Protein AF-A0A8D0G8S4-F1 (afdb_monomer_lite)

Structure (mmCIF, N/CA/C/O backbone):
data_AF-A0A8D0G8S4-F1
#
_entry.id   AF-A0A8D0G8S4-F1
#
loop_
_atom_site.group_PDB
_atom_site.id
_atom_site.type_symbol
_atom_site.label_atom_id
_atom_site.label_alt_id
_atom_site.label_comp_id
_atom_site.label_asym_id
_atom_site.label_entity_id
_atom_site.label_seq_id
_atom_site.pdbx_PDB_ins_code
_atom_site.Cartn_x
_atom_site.Cartn_y
_atom_site.Cartn_z
_atom_site.occupancy
_atom_site.B_iso_or_equiv
_atom_site.auth_seq_id
_atom_site.auth_comp_id
_atom_site.auth_asym_id
_atom_site.auth_atom_id
_atom_site.pdbx_PDB_model_num
ATOM 1 N N . MET A 1 1 ? 4.128 5.610 15.173 1.00 83.44 1 MET A N 1
ATOM 2 C CA . MET A 1 1 ? 4.231 4.178 14.827 1.00 83.44 1 MET A CA 1
ATOM 3 C C . MET A 1 1 ? 5.433 3.504 15.463 1.00 83.44 1 MET A C 1
ATOM 5 O O . MET A 1 1 ? 5.190 2.665 16.311 1.00 83.44 1 MET A O 1
ATOM 9 N N . CYS A 1 2 ? 6.686 3.883 15.177 1.00 88.94 2 CYS A N 1
ATOM 10 C CA . CYS A 1 2 ? 7.852 3.169 15.732 1.00 88.94 2 CYS A CA 1
ATOM 11 C C . CYS A 1 2 ? 7.826 3.032 17.264 1.00 88.94 2 CYS A C 1
ATOM 13 O O . CYS A 1 2 ? 7.963 1.929 17.759 1.00 88.94 2 CYS A O 1
ATOM 15 N N . ARG A 1 3 ? 7.519 4.106 18.010 1.00 88.06 3 ARG A N 1
ATOM 16 C CA . ARG A 1 3 ? 7.374 4.045 19.482 1.00 88.06 3 ARG A CA 1
ATOM 17 C C . ARG A 1 3 ? 6.309 3.048 19.961 1.00 88.06 3 ARG A C 1
ATOM 19 O O . ARG A 1 3 ? 6.509 2.389 20.969 1.00 88.06 3 ARG A O 1
ATOM 26 N N . LEU A 1 4 ? 5.189 2.953 19.240 1.00 86.31 4 LEU A N 1
ATOM 27 C CA . LEU A 1 4 ? 4.110 2.010 19.550 1.00 86.31 4 LEU A CA 1
ATOM 28 C C . LEU A 1 4 ? 4.566 0.568 19.304 1.00 86.31 4 LEU A C 1
ATOM 30 O O . LEU A 1 4 ? 4.342 -0.293 20.142 1.00 86.31 4 LEU A O 1
ATOM 34 N N . ILE A 1 5 ? 5.227 0.331 18.167 1.00 89.12 5 ILE A N 1
ATOM 35 C CA . ILE A 1 5 ? 5.772 -0.981 17.804 1.00 89.12 5 ILE A CA 1
ATOM 36 C C . ILE A 1 5 ? 6.839 -1.400 18.818 1.00 89.12 5 ILE A C 1
ATOM 38 O O . ILE A 1 5 ? 6.752 -2.502 19.337 1.00 89.12 5 ILE A O 1
ATOM 42 N N . CYS A 1 6 ? 7.785 -0.516 19.156 1.00 91.00 6 CYS A N 1
ATOM 43 C CA . CYS A 1 6 ? 8.802 -0.769 20.179 1.00 91.00 6 CYS A CA 1
ATOM 44 C C . CYS A 1 6 ? 8.169 -1.179 21.508 1.00 91.00 6 CYS A C 1
ATOM 46 O O . CYS A 1 6 ? 8.514 -2.235 22.014 1.00 91.00 6 CYS A O 1
ATOM 48 N N . PHE A 1 7 ? 7.186 -0.421 22.006 1.00 88.69 7 PHE A N 1
ATOM 49 C CA . PHE A 1 7 ? 6.485 -0.767 23.245 1.00 88.69 7 PHE A CA 1
ATOM 50 C C . PHE A 1 7 ? 5.848 -2.163 23.180 1.00 88.69 7 PHE A C 1
ATOM 52 O O . PHE A 1 7 ? 6.028 -2.971 24.085 1.00 88.69 7 PHE A O 1
ATOM 59 N N . VAL A 1 8 ? 5.119 -2.468 22.100 1.00 88.25 8 VAL A N 1
ATOM 60 C CA . VAL A 1 8 ? 4.459 -3.774 21.957 1.00 88.25 8 VAL A CA 1
ATOM 61 C C . VAL A 1 8 ? 5.483 -4.907 21.869 1.00 88.25 8 VAL A C 1
ATOM 63 O O . VAL A 1 8 ? 5.260 -5.959 22.467 1.00 88.25 8 VAL A O 1
ATOM 66 N N . CYS A 1 9 ? 6.593 -4.695 21.158 1.00 89.44 9 CYS A N 1
ATOM 67 C CA . CYS A 1 9 ? 7.678 -5.663 21.023 1.00 89.44 9 CYS A CA 1
ATOM 68 C C . CYS A 1 9 ? 8.441 -5.881 22.335 1.00 89.44 9 CYS A C 1
ATOM 70 O O . CYS A 1 9 ? 8.739 -7.025 22.651 1.00 89.44 9 CYS A O 1
ATOM 72 N N . GLU A 1 10 ? 8.734 -4.824 23.097 1.00 89.69 10 GLU A N 1
ATOM 73 C CA . GLU A 1 10 ? 9.392 -4.907 24.409 1.00 89.69 10 GLU A CA 1
ATOM 74 C C . GLU A 1 10 ? 8.560 -5.760 25.370 1.00 89.69 10 GLU A C 1
ATOM 76 O O . GLU A 1 10 ? 9.050 -6.754 25.900 1.00 89.69 10 GLU A O 1
ATOM 81 N N . VAL A 1 11 ? 7.265 -5.457 25.498 1.00 85.81 11 VAL A N 1
ATOM 82 C CA . VAL A 1 11 ? 6.367 -6.221 26.375 1.00 85.81 11 VAL A CA 1
ATOM 83 C C . VAL A 1 11 ? 6.168 -7.656 25.869 1.00 85.81 11 VAL A C 1
ATOM 85 O O . VAL A 1 11 ? 6.104 -8.589 26.666 1.00 85.81 11 VAL A O 1
ATOM 88 N N . ALA A 1 12 ? 6.071 -7.866 24.551 1.00 86.44 12 ALA A N 1
ATOM 89 C CA . ALA A 1 12 ? 5.967 -9.214 23.987 1.00 86.44 12 ALA A CA 1
ATOM 90 C C . ALA A 1 12 ? 7.231 -10.045 24.265 1.00 86.44 12 ALA A C 1
ATOM 92 O O . ALA A 1 12 ? 7.125 -11.208 24.647 1.00 86.44 12 ALA A O 1
ATOM 93 N N . PHE A 1 13 ? 8.411 -9.430 24.146 1.00 86.31 13 PHE A N 1
ATOM 94 C CA . PHE A 1 13 ? 9.693 -10.059 24.446 1.00 86.31 13 PHE A CA 1
ATOM 95 C C . PHE A 1 13 ? 9.805 -10.458 25.922 1.00 86.31 13 PHE A C 1
ATOM 97 O O . PHE A 1 13 ? 10.171 -11.594 26.217 1.00 86.31 13 PHE A O 1
ATOM 104 N N . GLU A 1 14 ? 9.429 -9.570 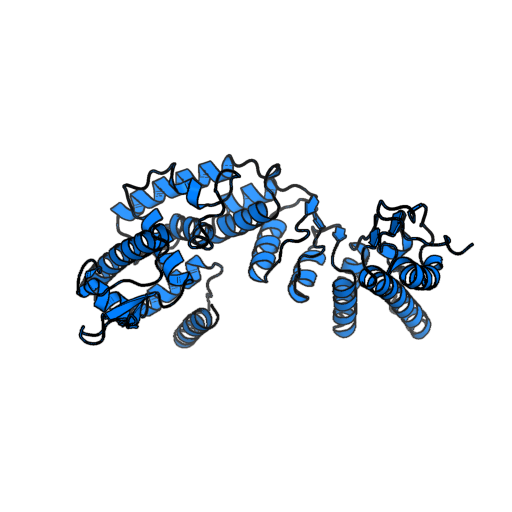26.846 1.00 86.62 14 GLU A N 1
ATOM 105 C CA . GLU A 1 14 ? 9.423 -9.852 28.290 1.00 86.62 14 GLU A CA 1
ATOM 106 C C . GLU A 1 14 ? 8.479 -11.003 28.666 1.00 86.62 14 GLU A C 1
ATOM 108 O O . GLU A 1 14 ? 8.806 -11.830 29.515 1.00 86.62 14 GLU A O 1
ATOM 113 N N . MET A 1 15 ? 7.320 -11.080 28.009 1.00 81.88 15 MET A N 1
ATOM 114 C CA . MET A 1 15 ? 6.293 -12.094 28.270 1.00 81.88 15 MET A CA 1
ATOM 115 C C . MET A 1 15 ? 6.533 -13.417 27.522 1.00 81.88 15 MET A C 1
ATOM 117 O O . MET A 1 15 ? 5.751 -14.355 27.682 1.00 81.88 15 MET A O 1
ATOM 121 N N . GLY A 1 16 ? 7.579 -13.507 26.691 1.00 80.75 16 GLY A N 1
ATOM 122 C CA . GLY A 1 16 ? 7.842 -14.672 25.838 1.00 80.75 16 GLY A CA 1
ATOM 123 C C . GLY A 1 16 ? 6.781 -14.903 24.753 1.00 80.75 16 GLY A C 1
ATOM 124 O O . GLY A 1 16 ? 6.664 -16.014 24.235 1.00 80.75 16 GLY A O 1
ATOM 125 N N . ASP A 1 17 ? 5.998 -13.875 24.421 1.00 77.75 17 ASP A N 1
ATOM 126 C CA . ASP A 1 17 ? 4.963 -13.928 23.395 1.00 77.75 17 ASP A CA 1
ATOM 127 C C . ASP A 1 17 ? 5.587 -13.729 22.008 1.00 77.75 17 ASP A C 1
ATOM 129 O O . ASP A 1 17 ? 6.184 -12.691 21.714 1.00 77.75 17 ASP A O 1
ATOM 133 N N . GLN A 1 18 ? 5.445 -14.735 21.149 1.00 73.06 18 GLN A N 1
ATOM 134 C CA . GLN A 1 18 ? 6.013 -14.734 19.800 1.00 73.06 18 GLN A CA 1
ATOM 135 C C . GLN A 1 18 ? 5.056 -14.147 18.751 1.00 73.06 18 GLN A C 1
ATOM 137 O O . GLN A 1 18 ? 5.487 -13.834 17.639 1.00 73.06 18 GLN A O 1
ATOM 142 N N . ASP A 1 19 ? 3.777 -13.947 19.091 1.00 77.81 19 ASP A N 1
ATOM 143 C CA . ASP A 1 19 ? 2.755 -13.553 18.123 1.00 77.81 19 ASP A CA 1
ATOM 144 C C . ASP A 1 19 ? 2.689 -12.026 17.981 1.00 77.81 19 ASP A C 1
ATOM 146 O O . ASP A 1 19 ? 2.023 -11.313 18.744 1.00 77.81 19 ASP A O 1
ATOM 150 N N . LEU A 1 20 ? 3.379 -11.487 16.974 1.00 84.00 20 LEU A N 1
ATOM 151 C CA . LEU A 1 20 ? 3.278 -10.071 16.623 1.00 84.00 20 LEU A CA 1
ATOM 152 C C . LEU A 1 20 ? 2.004 -9.785 15.803 1.00 84.00 20 LEU A C 1
ATOM 154 O O . LEU A 1 20 ? 1.684 -10.533 14.878 1.00 84.00 20 LEU A O 1
ATOM 158 N N . PRO A 1 21 ? 1.277 -8.689 16.098 1.00 87.94 21 PRO A N 1
ATOM 159 C CA . PRO A 1 21 ? 0.090 -8.306 15.339 1.00 87.94 21 PRO A CA 1
ATOM 160 C C . PRO A 1 21 ? 0.376 -8.083 13.849 1.00 87.94 21 PRO A C 1
ATOM 162 O O . PRO A 1 21 ? 1.321 -7.381 13.495 1.00 87.94 21 PRO A O 1
ATOM 165 N N . SER A 1 22 ? -0.486 -8.631 12.987 1.00 88.31 22 SER A N 1
ATOM 166 C CA . SER A 1 22 ? -0.355 -8.544 11.522 1.00 88.31 22 SER A CA 1
ATOM 167 C C . SER A 1 22 ? -1.084 -7.339 10.895 1.00 88.31 22 SER A C 1
ATOM 169 O O . SER A 1 22 ? -0.904 -7.030 9.713 1.00 88.31 22 SER A O 1
ATOM 171 N N . THR A 1 23 ? -1.906 -6.649 11.690 1.00 92.81 23 THR A N 1
ATOM 172 C CA . THR A 1 23 ? -2.744 -5.511 11.285 1.00 92.81 23 THR A CA 1
ATOM 173 C C . THR A 1 23 ? -2.510 -4.306 12.192 1.00 92.81 23 THR A C 1
ATOM 175 O O . THR A 1 23 ? -2.084 -4.438 13.347 1.00 92.81 23 THR A O 1
ATOM 178 N N . LEU A 1 24 ? -2.808 -3.108 11.685 1.00 93.25 24 LEU A N 1
ATOM 179 C CA . LEU A 1 24 ? -2.732 -1.871 12.456 1.00 93.25 24 LEU A CA 1
ATOM 180 C C . LEU A 1 24 ? -3.715 -1.909 13.629 1.00 93.25 24 LEU A C 1
ATOM 182 O O . LEU A 1 24 ? -3.362 -1.515 14.741 1.00 93.25 24 LEU A O 1
ATOM 186 N N . THR A 1 25 ? -4.928 -2.414 13.410 1.00 93.00 25 THR A N 1
ATOM 187 C CA . THR A 1 25 ? -5.930 -2.531 14.471 1.00 93.00 25 THR A CA 1
ATOM 188 C C . THR A 1 25 ? -5.467 -3.479 15.568 1.00 93.00 25 THR A C 1
ATOM 190 O O . THR A 1 25 ? -5.479 -3.092 16.736 1.00 93.00 25 THR A O 1
ATOM 193 N N . SER A 1 26 ? -4.983 -4.677 15.224 1.00 90.38 26 SER A N 1
ATOM 194 C CA . SER A 1 26 ? -4.512 -5.642 16.224 1.00 90.38 26 SER A CA 1
ATOM 195 C C . SER A 1 26 ? -3.288 -5.126 16.988 1.00 90.38 26 SER A C 1
ATOM 197 O O . SER A 1 26 ? -3.158 -5.407 18.178 1.00 90.38 26 SER A O 1
ATOM 199 N N . LEU A 1 27 ? -2.424 -4.312 16.363 1.00 91.38 27 LEU A N 1
ATOM 200 C CA . LEU A 1 27 ? -1.326 -3.631 17.062 1.00 91.38 27 LEU A CA 1
ATOM 201 C C . LEU A 1 27 ? -1.849 -2.692 18.156 1.00 91.38 27 LEU A C 1
ATOM 203 O O . LEU A 1 27 ? -1.346 -2.708 19.280 1.00 91.38 27 LEU A O 1
ATOM 207 N N . PHE A 1 28 ? -2.872 -1.896 17.845 1.00 90.38 28 PHE A N 1
ATOM 208 C CA . PHE A 1 28 ? -3.493 -0.990 18.809 1.00 90.38 28 PHE A CA 1
ATOM 209 C C . PHE A 1 28 ? -4.249 -1.731 19.910 1.00 90.38 28 PHE A C 1
ATOM 211 O O . PHE A 1 28 ? -4.144 -1.356 21.074 1.00 90.38 28 PHE A O 1
ATOM 218 N N . ILE A 1 29 ? -4.963 -2.804 19.574 1.00 88.00 29 ILE A N 1
ATOM 219 C CA . ILE A 1 29 ? -5.642 -3.644 20.567 1.00 88.00 29 ILE A CA 1
ATOM 220 C C . ILE A 1 29 ? -4.622 -4.282 21.514 1.00 88.00 29 ILE A C 1
ATOM 222 O O . ILE A 1 29 ? -4.799 -4.214 22.729 1.00 88.00 29 ILE A O 1
ATOM 226 N N . LYS A 1 30 ? -3.514 -4.825 20.989 1.00 86.69 30 LYS A N 1
ATOM 227 C CA . LYS A 1 30 ? -2.440 -5.397 21.815 1.00 86.69 30 LYS A CA 1
ATOM 228 C C . LYS A 1 30 ? -1.816 -4.343 22.732 1.00 86.69 30 LYS A C 1
ATOM 230 O O . LYS A 1 30 ? -1.650 -4.601 23.922 1.00 86.69 30 LYS A O 1
ATOM 235 N N . PHE A 1 31 ? -1.566 -3.138 22.217 1.00 87.50 31 PHE A N 1
ATOM 236 C CA . PHE A 1 31 ? -1.123 -1.999 23.024 1.00 87.50 31 PHE A CA 1
ATOM 237 C C . PHE A 1 31 ? -2.103 -1.663 24.159 1.00 87.50 31 PHE A C 1
ATOM 239 O O . PHE A 1 31 ? -1.679 -1.495 25.302 1.00 87.50 31 PHE A O 1
ATOM 246 N N . LEU A 1 32 ? -3.408 -1.594 23.869 1.00 86.00 32 LEU A N 1
ATOM 247 C CA . LEU A 1 32 ? -4.438 -1.331 24.878 1.00 86.00 32 LEU A CA 1
ATOM 248 C C . LEU A 1 32 ? -4.464 -2.415 25.951 1.00 86.00 32 LEU A C 1
ATOM 250 O O . LEU A 1 32 ? -4.491 -2.097 27.135 1.00 86.00 32 LEU A O 1
ATOM 254 N N . HIS A 1 33 ? -4.413 -3.683 25.550 1.00 81.50 33 HIS A N 1
ATOM 255 C CA . HIS A 1 33 ? -4.403 -4.805 26.481 1.00 81.50 33 HIS A CA 1
ATOM 256 C C . HIS A 1 33 ? -3.197 -4.751 27.410 1.00 81.50 33 HIS A C 1
ATOM 258 O O . HIS A 1 33 ? -3.365 -4.814 28.622 1.00 81.50 33 HIS A O 1
ATOM 264 N N . GLN A 1 34 ? -1.996 -4.552 26.864 1.00 83.06 34 GLN A N 1
ATOM 265 C CA . GLN A 1 34 ? -0.770 -4.442 27.655 1.00 83.06 34 GLN A CA 1
ATOM 266 C C . GLN A 1 34 ? -0.808 -3.243 28.614 1.00 83.06 34 GLN A C 1
ATOM 268 O O . GLN A 1 34 ? -0.351 -3.346 29.749 1.00 83.06 34 GLN A O 1
ATOM 273 N N . LYS A 1 35 ? -1.401 -2.115 28.200 1.00 82.69 35 LYS A N 1
ATOM 274 C CA . LYS A 1 35 ? -1.580 -0.939 29.065 1.00 82.69 35 LYS A CA 1
ATOM 275 C C . LYS A 1 35 ? -2.613 -1.153 30.174 1.00 82.69 35 LYS A C 1
ATOM 277 O O . LYS A 1 35 ? -2.466 -0.559 31.237 1.00 82.69 35 LYS A O 1
ATOM 282 N N . LEU A 1 36 ? -3.640 -1.968 29.938 1.00 80.25 36 LEU A N 1
ATOM 283 C CA . LEU A 1 36 ? -4.773 -2.168 30.851 1.00 80.25 36 LEU A CA 1
ATOM 284 C C . LEU A 1 36 ? -4.675 -3.456 31.699 1.00 80.25 36 LEU A C 1
ATOM 286 O O . LEU A 1 36 ? -5.500 -3.654 32.591 1.00 80.25 36 LEU A O 1
ATOM 290 N N . ALA A 1 37 ? -3.670 -4.306 31.463 1.00 71.88 37 ALA A N 1
ATOM 291 C CA . ALA A 1 37 ? -3.539 -5.654 32.033 1.00 71.88 37 ALA A CA 1
ATOM 292 C C . ALA A 1 37 ? -3.406 -5.730 33.569 1.00 71.88 37 ALA A C 1
ATOM 294 O O . ALA A 1 37 ? -3.633 -6.790 34.142 1.00 71.88 37 ALA A O 1
ATOM 295 N N . SER A 1 38 ? -3.050 -4.643 34.257 1.00 62.00 38 SER A N 1
ATOM 296 C CA . SER A 1 38 ? -2.770 -4.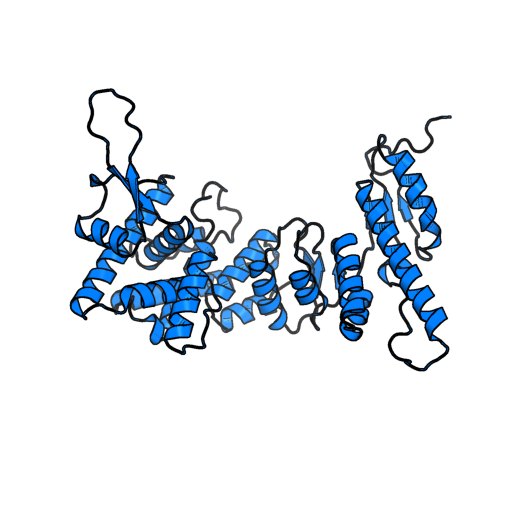636 35.704 1.00 62.00 38 SER A CA 1
ATOM 297 C C . SER A 1 38 ? -3.971 -4.276 36.592 1.00 62.00 38 SER A C 1
ATOM 299 O O . SER A 1 38 ? -3.791 -3.889 37.747 1.00 62.00 38 SER A O 1
ATOM 301 N N . THR A 1 39 ? -5.199 -4.357 36.073 1.00 64.25 39 THR A N 1
ATOM 302 C CA . THR A 1 39 ? -6.390 -3.801 36.737 1.00 64.25 39 THR A CA 1
ATOM 303 C C . THR A 1 39 ? -7.351 -4.879 37.250 1.00 64.25 39 THR A C 1
ATOM 305 O O . THR A 1 39 ? -7.507 -5.928 36.636 1.00 64.25 39 THR A O 1
ATOM 308 N N . THR A 1 40 ? -7.978 -4.639 38.410 1.00 69.56 40 THR A N 1
ATOM 309 C CA . THR A 1 40 ? -9.014 -5.516 38.992 1.00 69.56 40 THR A CA 1
ATOM 310 C C . THR A 1 40 ? -10.259 -5.577 38.097 1.00 69.56 40 THR A C 1
ATOM 312 O O . THR A 1 40 ? -10.503 -4.647 37.332 1.00 69.56 40 THR A O 1
ATOM 315 N N . ASP A 1 41 ? -11.110 -6.602 38.234 1.00 68.50 41 ASP A N 1
ATOM 316 C CA . ASP A 1 41 ? -12.327 -6.759 37.407 1.00 68.50 41 ASP A CA 1
ATOM 317 C C . ASP A 1 41 ? -13.237 -5.514 37.404 1.00 68.50 41 ASP A C 1
ATOM 319 O O . ASP A 1 41 ? -13.756 -5.098 36.367 1.00 68.50 41 ASP A O 1
ATOM 323 N N . THR A 1 42 ? -13.388 -4.852 38.554 1.00 70.19 42 THR A N 1
ATOM 324 C CA . THR A 1 42 ? -14.126 -3.583 38.674 1.00 70.19 42 THR A CA 1
ATOM 325 C C . THR A 1 42 ? -13.455 -2.431 37.926 1.00 70.19 42 THR A C 1
ATOM 327 O O . THR A 1 42 ? -14.139 -1.621 37.298 1.00 70.19 42 THR A O 1
ATOM 330 N N . ALA A 1 43 ? -12.124 -2.365 37.942 1.00 78.44 43 ALA A N 1
ATOM 331 C CA . ALA A 1 43 ? -11.365 -1.364 37.202 1.00 78.44 43 ALA A CA 1
ATOM 332 C C . ALA A 1 43 ? -11.404 -1.615 35.685 1.00 78.44 43 ALA A C 1
ATOM 334 O O . ALA A 1 43 ? -11.432 -0.654 34.920 1.00 78.44 43 ALA A O 1
ATOM 335 N N . VAL A 1 44 ? -11.508 -2.869 35.234 1.00 77.56 44 VAL A N 1
ATOM 336 C CA . VAL A 1 44 ? -11.704 -3.206 33.812 1.00 77.56 44 VAL A CA 1
ATOM 337 C C . VAL A 1 44 ? -13.020 -2.627 33.287 1.00 77.56 44 VAL A C 1
ATOM 339 O O . VAL A 1 44 ? -13.024 -1.977 32.240 1.00 77.56 44 VAL A O 1
ATOM 342 N N . ILE A 1 45 ? -14.128 -2.792 34.019 1.00 79.06 45 ILE A N 1
ATOM 343 C CA . ILE A 1 45 ? -15.437 -2.236 33.626 1.00 79.06 45 ILE A CA 1
ATOM 344 C C . ILE A 1 45 ? -15.372 -0.706 33.549 1.00 79.06 45 ILE A C 1
ATOM 346 O O . ILE A 1 45 ? -15.797 -0.115 32.552 1.00 79.06 45 ILE A O 1
ATOM 350 N N . GLN A 1 46 ? -14.788 -0.059 34.561 1.00 84.56 46 GLN A N 1
ATOM 351 C CA . GLN A 1 46 ? -14.636 1.396 34.572 1.00 84.56 46 GLN A CA 1
ATOM 352 C C . GLN A 1 46 ? -13.752 1.887 33.416 1.00 84.56 46 GLN A C 1
ATOM 354 O O . GLN A 1 46 ? -14.088 2.859 32.740 1.00 84.56 46 GLN A O 1
ATOM 359 N N . ASN A 1 47 ? -12.647 1.193 33.141 1.00 86.38 47 ASN A N 1
ATOM 360 C CA . ASN A 1 47 ? -11.740 1.516 32.043 1.00 86.38 47 ASN A CA 1
ATOM 361 C C . ASN A 1 47 ? -12.422 1.386 30.677 1.00 86.38 47 ASN A C 1
ATOM 363 O O . ASN A 1 47 ? -12.216 2.244 29.821 1.00 86.38 47 ASN A O 1
ATOM 367 N N . ARG A 1 48 ? -13.285 0.379 30.477 1.00 84.94 48 ARG A N 1
ATOM 368 C CA . ARG A 1 48 ? -14.105 0.260 29.257 1.00 84.94 48 ARG A CA 1
ATOM 369 C C . ARG A 1 48 ? -15.034 1.459 29.083 1.00 84.94 48 ARG A C 1
ATOM 371 O O . ARG A 1 48 ? -15.078 2.047 28.004 1.00 84.94 48 ARG A O 1
ATOM 378 N N . GLN A 1 49 ? -15.737 1.860 30.143 1.00 87.69 49 GLN A N 1
ATOM 379 C CA . GLN A 1 49 ? -16.628 3.023 30.100 1.00 87.69 49 GLN A CA 1
ATOM 380 C C . GLN A 1 49 ? -15.852 4.314 29.813 1.00 87.69 49 GLN A C 1
ATOM 382 O O . GLN A 1 49 ? -16.250 5.099 28.948 1.00 87.69 49 GLN A O 1
ATOM 387 N N . ASN A 1 50 ? -14.709 4.509 30.474 1.00 91.44 50 ASN A N 1
ATOM 388 C CA . ASN A 1 50 ? -13.836 5.656 30.241 1.00 91.44 50 ASN A CA 1
ATOM 389 C C . ASN A 1 50 ? -13.312 5.681 28.799 1.00 91.44 50 ASN A C 1
ATOM 391 O O . ASN A 1 50 ? -13.316 6.738 28.166 1.00 91.44 50 ASN A O 1
ATOM 395 N N . LEU A 1 51 ? -12.930 4.524 28.250 1.00 91.06 51 LEU A N 1
ATOM 396 C CA . LEU A 1 51 ? -12.482 4.387 26.866 1.00 91.06 51 LEU A CA 1
ATOM 397 C C . LEU A 1 51 ? -13.594 4.742 25.870 1.00 91.06 51 LEU A C 1
ATOM 399 O O . LEU A 1 51 ? -13.346 5.498 24.933 1.00 91.06 51 LEU A O 1
ATOM 403 N N . ALA A 1 52 ? -14.824 4.270 26.088 1.00 90.06 52 ALA A N 1
ATOM 404 C CA . ALA A 1 52 ? -15.970 4.598 25.238 1.00 90.06 52 ALA A CA 1
ATOM 405 C C . ALA A 1 52 ? -16.300 6.104 25.260 1.00 90.06 52 ALA A C 1
ATOM 407 O O . ALA A 1 52 ? -16.567 6.710 24.217 1.00 90.06 52 ALA A O 1
ATOM 408 N N . ARG A 1 53 ? -16.220 6.749 26.432 1.00 93.56 53 ARG A N 1
ATOM 409 C CA . ARG A 1 53 ? -16.392 8.207 26.561 1.00 93.56 53 ARG A CA 1
ATOM 410 C C . ARG A 1 53 ? -15.258 8.978 25.890 1.00 93.56 53 ARG A C 1
ATOM 412 O O . ARG A 1 53 ? -15.514 9.964 25.201 1.00 93.56 53 ARG A O 1
ATOM 419 N N . LEU A 1 54 ? -14.018 8.515 26.028 1.00 94.25 54 LEU A N 1
ATOM 420 C CA . LEU A 1 54 ? -12.866 9.116 25.358 1.00 94.25 54 LEU A CA 1
ATOM 421 C C . LEU A 1 54 ? -12.945 8.960 23.828 1.00 94.25 54 LEU A C 1
ATOM 423 O O . LEU A 1 54 ? -12.596 9.882 23.092 1.00 94.25 54 LEU A O 1
ATOM 427 N N . ALA A 1 55 ? -13.472 7.835 23.342 1.00 93.44 55 ALA A N 1
ATOM 428 C CA . ALA A 1 55 ? -13.766 7.602 21.932 1.00 93.44 55 ALA A CA 1
ATOM 429 C C . ALA A 1 55 ? -14.779 8.616 21.378 1.00 93.44 55 ALA A C 1
ATOM 431 O O . ALA A 1 55 ? -14.556 9.214 20.323 1.00 93.44 55 ALA A O 1
ATOM 432 N N . GLN A 1 56 ? -15.855 8.885 22.125 1.00 93.00 56 GLN A N 1
ATOM 433 C CA . GLN A 1 56 ? -16.831 9.920 21.775 1.00 93.00 56 GLN A CA 1
ATOM 434 C C . GLN A 1 56 ? -16.185 11.314 21.692 1.00 93.00 56 GLN A C 1
ATOM 436 O O . GLN A 1 56 ? -16.457 12.075 20.759 1.00 93.00 56 GLN A O 1
ATOM 441 N N . VAL A 1 57 ? -15.290 11.641 22.629 1.00 93.31 57 VAL A N 1
ATOM 442 C CA . VAL A 1 57 ? -14.517 12.893 22.608 1.00 93.31 57 VAL A CA 1
ATOM 443 C C . VAL A 1 57 ? -13.659 12.981 21.346 1.00 93.31 57 VAL A C 1
ATOM 445 O O . VAL A 1 57 ? -13.745 13.985 20.634 1.00 93.31 57 VAL A O 1
ATOM 448 N N . ALA A 1 58 ? -12.892 11.932 21.031 1.00 93.06 58 ALA A N 1
ATOM 449 C CA . ALA A 1 58 ? -12.033 11.870 19.847 1.00 93.06 58 ALA A CA 1
ATOM 450 C C . ALA A 1 58 ? -12.822 12.108 18.552 1.00 93.06 58 ALA A C 1
ATOM 452 O O . ALA A 1 58 ? -12.430 12.938 17.726 1.00 93.06 58 ALA A O 1
ATOM 453 N N . TRP A 1 59 ? -13.975 11.444 18.425 1.00 91.25 59 TRP A N 1
ATOM 454 C CA . TRP A 1 59 ? -14.901 11.619 17.310 1.00 91.25 59 TRP A CA 1
ATOM 455 C C . TRP A 1 59 ? -15.441 13.052 17.212 1.00 91.25 59 TRP A C 1
ATOM 457 O O . TRP A 1 59 ? -15.477 13.641 16.130 1.00 91.25 59 TRP A O 1
ATOM 467 N N . SER A 1 60 ? -15.848 13.645 18.338 1.00 89.69 60 SER A N 1
ATOM 468 C CA . SER A 1 60 ? -16.397 15.006 18.366 1.00 89.69 60 SER A CA 1
ATOM 469 C C . SER A 1 60 ? -15.362 16.075 17.994 1.00 89.69 60 SER A C 1
ATOM 471 O O . SER A 1 60 ? -15.684 17.003 17.251 1.00 89.69 60 SER A O 1
ATOM 473 N N . LEU A 1 61 ? -14.117 15.928 18.462 1.00 89.25 61 LEU A N 1
ATOM 474 C CA . LEU A 1 61 ? -13.011 16.828 18.137 1.00 89.25 61 LEU A CA 1
ATOM 475 C C . LEU A 1 61 ? -12.647 16.741 16.659 1.00 89.25 61 LEU A C 1
ATOM 477 O O . LEU A 1 61 ? -12.514 17.772 16.002 1.00 89.25 61 LEU A O 1
ATOM 481 N N . GLY A 1 62 ? -12.570 15.521 16.125 1.00 86.25 62 GLY A N 1
ATOM 482 C CA . GLY A 1 62 ? -12.321 15.295 14.708 1.00 86.25 62 GLY A CA 1
ATOM 483 C C . GLY A 1 62 ? -13.374 15.963 13.823 1.00 86.25 62 GLY A C 1
ATOM 484 O O . GLY A 1 62 ? -13.033 16.720 12.916 1.00 86.25 62 GLY A O 1
ATOM 485 N N . GLN A 1 63 ? -14.663 15.782 14.133 1.00 84.31 63 GLN A N 1
ATOM 486 C CA . GLN A 1 63 ? -15.751 16.443 13.398 1.00 84.31 63 GLN A CA 1
ATOM 487 C C . GLN A 1 63 ? -15.653 17.974 13.423 1.00 84.31 63 GLN A C 1
ATOM 489 O O . GLN A 1 63 ? -15.988 18.623 12.434 1.00 84.31 63 GLN A O 1
ATOM 494 N N . LYS A 1 64 ? -15.185 18.549 14.537 1.00 86.56 64 LYS A N 1
ATOM 495 C CA . LYS A 1 64 ? -14.965 19.994 14.695 1.00 86.56 64 LYS A CA 1
ATOM 496 C C . LYS A 1 64 ? -13.626 20.476 14.121 1.00 86.56 64 LYS A C 1
ATOM 498 O O . LYS A 1 64 ? -13.368 21.674 14.179 1.00 86.56 64 LYS A O 1
ATOM 503 N N . GLN A 1 65 ? -12.788 19.575 13.598 1.00 83.19 65 GLN A N 1
ATOM 504 C CA . GLN A 1 65 ? -11.412 19.848 13.161 1.00 83.19 65 GLN A CA 1
ATOM 505 C C . GLN A 1 65 ? -10.569 20.535 14.251 1.00 83.19 65 GLN A C 1
ATOM 507 O O . GLN A 1 65 ? -9.779 21.439 13.986 1.00 83.19 65 GLN A O 1
ATOM 512 N N . GLN A 1 66 ? -10.766 20.112 15.501 1.00 85.19 66 GLN A N 1
ATOM 513 C CA . GLN A 1 66 ? -10.042 20.612 16.665 1.00 85.19 66 GLN A CA 1
ATOM 514 C C . GLN A 1 66 ? -9.010 19.584 17.130 1.00 85.19 66 GLN A C 1
ATOM 516 O O . GLN A 1 66 ? -9.303 18.392 17.225 1.00 85.19 66 GLN A O 1
ATOM 521 N N . ASN A 1 67 ? -7.813 20.064 17.466 1.00 81.88 67 ASN A N 1
ATOM 522 C CA . ASN A 1 67 ? -6.699 19.213 17.900 1.00 81.88 67 ASN A CA 1
ATOM 523 C C . ASN A 1 67 ? -6.510 19.196 19.424 1.00 81.88 67 ASN A C 1
ATOM 525 O O . ASN A 1 67 ? -5.768 18.362 19.938 1.00 81.88 67 ASN A O 1
ATOM 529 N N . SER A 1 68 ? -7.168 20.105 20.145 1.00 87.00 68 SER A N 1
ATOM 530 C CA . SER A 1 68 ? -7.060 20.257 21.594 1.00 87.00 68 SER A CA 1
ATOM 531 C C . SER A 1 68 ? -8.434 20.376 22.247 1.00 87.00 68 SER A C 1
ATOM 533 O O . SER A 1 68 ? -9.395 20.872 21.658 1.00 87.00 68 SER A O 1
ATOM 535 N N . LEU A 1 69 ? -8.516 19.910 23.489 1.00 88.75 69 LEU A N 1
ATOM 536 C CA . LEU A 1 69 ? -9.709 19.909 24.325 1.00 88.75 69 LEU A CA 1
ATOM 537 C C . LEU A 1 69 ? -9.416 20.686 25.605 1.00 88.75 69 LEU A C 1
ATOM 539 O O . LEU A 1 69 ? -8.446 20.373 26.294 1.00 88.75 69 LEU A O 1
ATOM 543 N N . LYS A 1 70 ? -10.236 21.680 25.962 1.00 86.94 70 LYS A N 1
ATOM 544 C CA . LYS A 1 70 ? -10.078 22.338 27.274 1.00 86.94 70 LYS A CA 1
ATOM 545 C C . LYS A 1 70 ? -10.483 21.391 28.401 1.00 86.94 70 LYS A C 1
ATOM 547 O O . LYS A 1 70 ? -11.355 20.547 28.201 1.00 86.94 70 LYS A O 1
ATOM 552 N N . SER A 1 71 ? -9.895 21.575 29.582 1.00 83.69 71 SER A N 1
ATOM 553 C CA . SER A 1 71 ? -10.148 20.730 30.757 1.00 83.69 71 SER A CA 1
ATOM 554 C C . SER A 1 71 ? -11.642 20.547 31.064 1.00 83.69 71 SER A C 1
ATOM 556 O O . SER A 1 71 ? -12.073 19.428 31.327 1.00 83.69 71 SER A O 1
ATOM 558 N N . ASP A 1 72 ? -12.435 21.611 30.947 1.00 82.88 72 ASP A N 1
ATOM 559 C CA . ASP A 1 72 ? -13.861 21.605 31.314 1.00 82.88 72 ASP A CA 1
ATOM 560 C C . ASP A 1 72 ? -14.768 20.942 30.267 1.00 82.88 72 ASP A C 1
ATOM 562 O O . ASP A 1 72 ? -15.957 20.751 30.500 1.00 82.88 72 ASP A O 1
ATOM 566 N N . HIS A 1 73 ? -14.218 20.585 29.101 1.00 86.19 73 HIS A N 1
ATOM 567 C CA . HIS A 1 73 ? -14.950 19.896 28.037 1.00 86.19 73 HIS A CA 1
ATOM 568 C C . HIS A 1 73 ? -14.752 18.374 28.061 1.00 86.19 73 HIS A C 1
ATOM 570 O O . HIS A 1 73 ? -15.295 17.677 27.200 1.00 86.19 73 HIS A O 1
ATOM 576 N N . PHE A 1 74 ? -13.980 17.841 29.014 1.00 90.25 74 PHE A N 1
ATOM 577 C CA . PHE A 1 74 ? -13.979 16.402 29.258 1.00 90.25 74 PHE A CA 1
ATOM 578 C C . PHE A 1 74 ? -15.340 15.963 29.828 1.00 90.25 74 PHE A C 1
ATOM 580 O O . PHE A 1 74 ? -15.914 16.687 30.638 1.00 90.25 74 PHE A O 1
ATOM 587 N N . PRO A 1 75 ? -15.854 14.771 29.463 1.00 92.12 75 PRO A N 1
ATOM 588 C CA . PRO A 1 75 ? -17.134 14.278 29.976 1.00 92.12 75 PRO A CA 1
ATOM 589 C C . PRO A 1 75 ? -17.176 14.148 31.503 1.00 92.12 75 PRO A C 1
ATOM 591 O O . PRO A 1 75 ? -18.234 14.313 32.104 1.00 92.12 75 PRO A O 1
ATOM 594 N N . SER A 1 76 ? -16.036 13.830 32.122 1.00 93.12 76 SER A N 1
ATOM 595 C CA . SER A 1 76 ? -15.868 13.772 33.573 1.00 93.12 76 SER A CA 1
ATOM 596 C C . SER A 1 76 ? -14.385 13.881 33.955 1.00 93.12 76 SER A C 1
ATOM 598 O O . SER A 1 76 ? -13.503 13.764 33.093 1.00 93.12 76 SER A O 1
ATOM 600 N N . LYS A 1 77 ? -14.097 14.092 35.248 1.00 91.38 77 LYS A N 1
ATOM 601 C CA . LYS A 1 77 ? -12.716 14.133 35.763 1.00 91.38 77 LYS A CA 1
ATOM 602 C C . LYS A 1 77 ? -12.024 12.779 35.604 1.00 91.38 77 LYS A C 1
ATOM 604 O O . LYS A 1 77 ? -10.872 12.730 35.191 1.00 91.38 77 LYS A O 1
ATOM 609 N N . GLU A 1 78 ? -12.762 11.698 35.817 1.00 92.62 78 GLU A N 1
ATOM 610 C CA . GLU A 1 78 ? -12.284 10.319 35.715 1.00 92.62 78 GLU A CA 1
ATOM 611 C C . GLU A 1 78 ? -11.849 9.984 34.281 1.00 92.62 78 GLU A C 1
ATOM 613 O O . GLU A 1 78 ? -10.812 9.359 34.082 1.00 92.62 78 GLU A O 1
ATOM 618 N N . VAL A 1 79 ? -12.586 10.450 33.261 1.00 93.88 79 VAL A N 1
ATOM 619 C CA . VAL A 1 79 ? -12.202 10.256 31.848 1.00 93.88 79 VAL A CA 1
ATOM 620 C C . VAL A 1 79 ? -10.923 11.026 31.514 1.00 93.88 79 VAL A C 1
ATOM 622 O O . VAL A 1 79 ? -10.075 10.519 30.777 1.00 93.88 79 VAL A O 1
ATOM 625 N N . LYS A 1 80 ? -10.764 12.240 32.056 1.00 93.00 80 LYS A N 1
ATOM 626 C CA . LYS A 1 80 ? -9.542 13.034 31.884 1.00 93.00 80 LYS A CA 1
ATOM 627 C C . LYS A 1 80 ? -8.344 12.343 32.533 1.00 93.00 80 LYS A C 1
ATOM 629 O O . LYS A 1 80 ? -7.319 12.171 31.879 1.00 93.00 80 LYS A O 1
ATOM 634 N N . GLU A 1 81 ? -8.475 11.929 33.789 1.00 92.38 81 GLU A N 1
ATOM 635 C CA . GLU A 1 81 ? -7.429 11.208 34.520 1.00 92.38 81 GLU A CA 1
ATOM 636 C C . GLU A 1 81 ? -7.064 9.903 33.815 1.00 92.38 81 GLU A C 1
ATOM 638 O O . GLU A 1 81 ? -5.890 9.667 33.553 1.00 92.38 81 GLU A O 1
ATOM 643 N N . PHE A 1 82 ? -8.053 9.116 33.388 1.00 92.25 82 PHE A N 1
ATOM 644 C CA . PHE A 1 82 ? -7.845 7.914 32.581 1.00 92.25 82 PHE A CA 1
ATOM 645 C C . PHE A 1 82 ? -7.035 8.205 31.307 1.00 92.25 82 PHE A C 1
ATOM 647 O O . PHE A 1 82 ? -6.049 7.523 31.021 1.00 92.25 82 PHE A O 1
ATOM 654 N N . ALA A 1 83 ? -7.411 9.242 30.551 1.00 93.25 83 ALA A N 1
ATOM 655 C CA . ALA A 1 83 ? -6.723 9.604 29.315 1.00 93.25 83 ALA A CA 1
ATOM 656 C C . ALA A 1 83 ? -5.255 9.998 29.547 1.00 93.25 83 ALA A C 1
ATOM 658 O O . ALA A 1 83 ? -4.398 9.658 28.727 1.00 93.25 83 ALA A O 1
ATOM 659 N N . LEU A 1 84 ? -4.964 10.692 30.652 1.00 92.81 84 LEU A N 1
ATOM 660 C CA . LEU A 1 84 ? -3.611 11.104 31.029 1.00 92.81 84 LEU A CA 1
ATOM 661 C C . LEU A 1 84 ? -2.789 9.925 31.575 1.00 92.81 84 LEU A C 1
ATOM 663 O O . LEU A 1 84 ? -1.677 9.693 31.102 1.00 92.81 84 LEU A O 1
ATOM 667 N N . THR A 1 85 ? -3.348 9.135 32.498 1.00 91.12 85 THR A N 1
ATOM 668 C CA . THR A 1 85 ? -2.694 7.974 33.128 1.00 91.12 85 THR A CA 1
ATOM 669 C C . THR A 1 85 ? -2.232 6.954 32.091 1.00 91.12 85 THR A C 1
ATOM 671 O O . THR A 1 85 ? -1.096 6.485 32.143 1.00 91.12 85 THR A O 1
ATOM 674 N N . TYR A 1 86 ? -3.070 6.651 31.096 1.00 88.25 86 TYR A N 1
ATOM 675 C CA . TYR A 1 86 ? -2.725 5.703 30.032 1.00 88.25 86 TYR A CA 1
ATOM 676 C C . TYR A 1 86 ? -2.065 6.357 28.809 1.00 88.25 86 TYR A C 1
ATOM 678 O O . TYR A 1 86 ? -1.800 5.685 27.812 1.00 88.25 86 TYR A O 1
ATOM 686 N N . SER A 1 87 ? -1.744 7.655 28.890 1.00 89.81 87 SER A N 1
ATOM 687 C CA . SER A 1 87 ? -1.068 8.421 27.833 1.00 89.81 87 SER A CA 1
ATOM 688 C C . SER A 1 87 ? -1.817 8.447 26.492 1.00 89.81 87 SER A C 1
ATOM 690 O O . SER A 1 87 ? -1.204 8.576 25.428 1.00 89.81 87 SER A O 1
ATOM 692 N N . PHE A 1 88 ? -3.149 8.351 26.512 1.00 91.62 88 PHE A N 1
ATOM 693 C CA . PHE A 1 88 ? -3.976 8.625 25.332 1.00 91.62 88 PHE A CA 1
ATOM 694 C C . PHE A 1 88 ? -4.027 10.121 25.023 1.00 91.62 88 PHE A C 1
ATOM 696 O O . PHE A 1 88 ? -4.104 10.511 23.858 1.00 91.62 88 PHE A O 1
ATOM 703 N N . ALA A 1 89 ? -3.943 10.953 26.060 1.00 93.12 89 ALA A N 1
ATOM 704 C CA . ALA A 1 89 ? -3.852 12.398 25.956 1.00 93.12 89 ALA A CA 1
ATOM 705 C C . ALA A 1 89 ? -2.626 12.926 26.710 1.00 93.12 89 ALA A C 1
ATOM 707 O O . ALA A 1 89 ? -2.137 12.301 27.650 1.00 93.12 89 ALA A O 1
ATOM 708 N N . LEU A 1 90 ? -2.138 14.086 26.284 1.00 92.50 90 LEU A N 1
ATOM 709 C CA . LEU A 1 90 ? -1.066 14.836 26.924 1.00 92.50 90 LEU A CA 1
ATOM 710 C C . LEU A 1 90 ? -1.608 16.187 27.402 1.00 92.50 90 LEU A C 1
ATOM 712 O O . LEU A 1 90 ? -2.446 16.772 26.704 1.00 92.50 90 LEU A O 1
ATOM 716 N N . PRO A 1 91 ? -1.140 16.707 28.550 1.00 90.94 91 PRO A N 1
ATOM 717 C CA . PRO A 1 91 ? -1.457 18.064 28.979 1.00 90.94 91 PRO A CA 1
ATOM 718 C C . PRO A 1 91 ? -1.034 19.090 27.921 1.00 90.94 91 PRO A C 1
ATOM 720 O O . PRO A 1 91 ? 0.014 18.951 27.292 1.00 90.94 91 PRO A O 1
ATOM 723 N N . PHE A 1 92 ? -1.848 20.125 27.734 1.00 86.50 92 PHE A N 1
ATOM 724 C CA . PHE A 1 92 ? -1.587 21.207 26.789 1.00 86.50 92 PHE A CA 1
ATOM 725 C C . PHE A 1 92 ? -2.005 22.543 27.403 1.00 86.50 92 PHE A C 1
ATOM 727 O O . PHE A 1 92 ? -3.121 22.656 27.905 1.00 86.50 92 PHE A O 1
ATOM 734 N N . ALA A 1 93 ? -1.132 23.547 27.356 1.00 83.06 93 ALA A N 1
ATOM 735 C CA . ALA A 1 93 ? -1.454 24.908 27.776 1.00 83.06 93 ALA A CA 1
ATOM 736 C C . ALA A 1 93 ? -1.868 25.736 26.554 1.00 83.06 93 ALA A C 1
ATOM 738 O O . ALA A 1 93 ? -1.157 25.762 25.546 1.00 83.06 93 ALA A O 1
ATOM 739 N N . PHE A 1 94 ? -3.022 26.397 26.624 1.00 79.44 94 PHE A N 1
ATOM 740 C CA . PHE A 1 94 ? -3.453 27.299 25.563 1.00 79.44 94 PHE A CA 1
ATOM 741 C C . PHE A 1 94 ? -2.715 28.641 25.680 1.00 79.44 94 PHE A C 1
ATOM 743 O O . PHE A 1 94 ? -2.628 29.186 26.781 1.00 79.44 94 PHE A O 1
ATOM 750 N N . PRO A 1 95 ? -2.222 29.219 24.569 1.00 68.62 95 PRO A N 1
ATOM 751 C CA . PRO A 1 95 ? -1.626 30.550 24.599 1.00 68.62 95 PRO A CA 1
ATOM 752 C C . PRO A 1 95 ? -2.644 31.587 25.096 1.00 68.62 95 PRO A C 1
ATOM 754 O O . PRO A 1 95 ? -3.694 31.780 24.475 1.00 68.62 95 PRO A O 1
ATOM 757 N N . SER A 1 96 ? -2.347 32.264 26.210 1.00 66.56 96 SER A N 1
ATOM 758 C CA . SER A 1 96 ? -3.176 33.365 26.709 1.00 66.56 96 SER A CA 1
ATOM 759 C C . SER A 1 96 ? -2.827 34.651 25.960 1.00 66.56 96 SER A C 1
ATOM 761 O O . SER A 1 96 ? -1.722 35.170 26.071 1.00 66.56 96 SER A O 1
ATOM 763 N N . TYR A 1 97 ? -3.773 35.182 25.181 1.00 60.44 97 TYR A N 1
ATOM 764 C CA . TYR A 1 97 ? -3.602 36.446 24.445 1.00 60.44 97 TYR A CA 1
ATOM 765 C C . TYR A 1 97 ? -3.999 37.689 25.263 1.00 60.44 97 TYR A C 1
ATOM 767 O O . TYR A 1 97 ? -4.119 38.779 24.703 1.00 60.44 97 TYR A O 1
ATOM 775 N N . LYS A 1 98 ? -4.261 37.557 26.572 1.00 57.88 98 LYS A N 1
ATOM 776 C CA . LYS A 1 98 ? -4.617 38.692 27.437 1.00 57.88 98 LYS A CA 1
ATOM 777 C C . LYS A 1 98 ? -3.893 38.610 28.775 1.00 57.88 98 LYS A C 1
ATOM 779 O O . LYS A 1 98 ? -4.043 37.630 29.495 1.00 57.88 98 LYS A O 1
ATOM 784 N N . ASP A 1 99 ? -3.218 39.703 29.109 1.00 55.44 99 ASP A N 1
ATOM 785 C CA . ASP A 1 99 ? -2.288 39.923 30.228 1.00 55.44 99 ASP A CA 1
ATOM 786 C C . ASP A 1 99 ? -2.864 39.744 31.653 1.00 55.44 99 ASP A C 1
ATOM 788 O O . ASP A 1 99 ? -2.259 40.194 32.611 1.00 55.44 99 ASP A O 1
ATOM 792 N N . ASN A 1 100 ? -4.051 39.147 31.825 1.00 54.44 100 ASN A N 1
ATOM 793 C CA . ASN A 1 100 ? -4.711 38.994 33.132 1.00 54.44 100 ASN A CA 1
ATOM 794 C C . ASN A 1 100 ? -5.754 37.854 33.179 1.00 54.44 100 ASN A C 1
ATOM 796 O O . ASN A 1 100 ? -6.773 37.963 33.862 1.00 54.44 100 ASN A O 1
ATOM 800 N N . ARG A 1 101 ? -5.556 36.753 32.443 1.00 56.66 101 ARG A N 1
ATOM 801 C CA . ARG A 1 101 ? -6.347 35.527 32.660 1.00 56.66 101 ARG A CA 1
ATOM 802 C C . ARG A 1 101 ? -5.436 34.333 32.891 1.00 56.66 101 ARG A C 1
ATOM 804 O O . ARG A 1 101 ? -4.470 34.167 32.151 1.00 56.66 101 ARG A O 1
ATOM 811 N N . GLU A 1 102 ? -5.775 33.559 33.926 1.00 59.69 102 GLU A N 1
ATOM 812 C CA . GLU A 1 102 ? -5.176 32.267 34.270 1.00 59.69 102 GLU A CA 1
ATOM 813 C C . GLU A 1 102 ? -4.932 31.442 33.000 1.00 59.69 102 GLU A C 1
ATOM 815 O O . GLU A 1 102 ? -5.775 31.428 32.098 1.00 59.69 102 GLU A O 1
ATOM 820 N N . GLU A 1 103 ? -3.768 30.796 32.910 1.00 61.91 103 GLU A N 1
ATOM 821 C CA . GLU A 1 103 ? -3.444 29.902 31.799 1.00 61.91 103 GLU A CA 1
ATOM 822 C C . GLU A 1 103 ? -4.566 28.866 31.641 1.00 61.91 103 GLU A C 1
ATOM 824 O O . GLU A 1 103 ? -4.844 28.076 32.544 1.00 61.91 103 GLU A O 1
ATOM 829 N N . GLU A 1 104 ? -5.257 28.878 30.498 1.00 72.50 104 GLU A N 1
ATOM 830 C CA . GLU A 1 104 ? -6.271 27.866 30.227 1.00 72.50 104 GLU A CA 1
ATOM 831 C C . GLU A 1 104 ? -5.558 26.540 29.933 1.00 72.50 104 GLU A C 1
ATOM 833 O O . GLU A 1 104 ? -4.847 26.398 28.934 1.00 72.50 104 GLU A O 1
ATOM 838 N N . PHE A 1 105 ? -5.764 25.546 30.796 1.00 81.94 105 PHE A N 1
ATOM 839 C CA . PHE A 1 105 ? -5.217 24.205 30.613 1.00 81.94 105 PHE A CA 1
ATOM 840 C C . PHE A 1 105 ? -6.199 23.288 29.876 1.00 81.94 105 PHE A C 1
ATOM 842 O O . PHE A 1 105 ? -7.415 23.276 30.095 1.00 81.94 105 PHE A O 1
ATOM 849 N N . GLY A 1 106 ? -5.648 22.450 29.011 1.00 87.69 106 GLY A N 1
ATOM 850 C CA . GLY A 1 106 ? -6.368 21.430 28.274 1.00 87.69 106 GLY A CA 1
ATOM 851 C C . GLY A 1 106 ? -5.527 20.195 28.020 1.00 87.69 106 GLY A C 1
ATOM 852 O O . GLY A 1 106 ? -4.578 19.877 28.741 1.00 87.69 106 GLY A O 1
ATOM 853 N N . SER A 1 107 ? -5.918 19.451 26.998 1.00 91.50 107 SER A N 1
ATOM 854 C CA . SER A 1 107 ? -5.231 18.244 26.577 1.00 91.50 107 SER A CA 1
ATOM 855 C C . SER A 1 107 ? -5.305 18.074 25.067 1.00 91.50 107 SER A C 1
ATOM 857 O O . SER A 1 107 ? -6.258 18.507 24.421 1.00 91.50 107 SER A O 1
ATOM 859 N N . VAL A 1 108 ? -4.296 17.420 24.511 1.00 92.81 108 VAL A N 1
ATOM 860 C CA . VAL A 1 108 ? -4.242 16.985 23.110 1.00 92.81 108 VAL A CA 1
ATOM 861 C C . VAL A 1 108 ? -4.090 15.473 23.082 1.00 92.81 108 VAL A C 1
ATOM 863 O O . VAL A 1 108 ? -3.486 14.905 23.989 1.00 92.81 108 VAL A O 1
ATOM 866 N N . PHE A 1 109 ? -4.615 14.794 22.063 1.00 92.88 109 PHE A N 1
ATOM 867 C CA . PHE A 1 109 ? -4.323 13.367 21.912 1.00 92.88 109 PHE A CA 1
ATOM 868 C C . PHE A 1 109 ? -2.825 13.165 21.670 1.00 92.88 109 PHE A C 1
ATOM 870 O O . PHE A 1 109 ? -2.199 13.912 20.920 1.00 92.88 109 PHE A O 1
ATOM 877 N N . SER A 1 110 ? -2.243 12.145 22.300 1.00 90.94 110 SER A N 1
ATOM 878 C CA . SER A 1 110 ? -0.796 11.892 22.253 1.00 90.94 110 SER A CA 1
ATOM 879 C C . SER A 1 110 ? -0.296 11.520 20.856 1.00 90.94 110 SER A C 1
ATOM 881 O O . SER A 1 110 ? 0.885 11.678 20.544 1.00 90.94 110 SER A O 1
ATOM 883 N N . SER A 1 111 ? -1.192 11.045 19.988 1.00 89.50 111 SER A N 1
ATOM 884 C CA . SER A 1 111 ? -0.939 10.947 18.558 1.00 89.50 111 SER A CA 1
ATOM 885 C C . SER A 1 111 ? -2.228 11.028 17.747 1.00 89.50 111 SER A C 1
ATOM 887 O O . SER A 1 111 ? -3.300 10.614 18.193 1.00 89.50 111 SER A O 1
ATOM 889 N N . PHE A 1 112 ? -2.085 11.468 16.498 1.00 87.88 112 PHE A N 1
ATOM 890 C CA . PHE A 1 112 ? -3.154 11.447 15.502 1.00 87.88 112 PHE A CA 1
ATOM 891 C C . PHE A 1 112 ? -3.747 10.043 15.290 1.00 87.88 112 PHE A C 1
ATOM 893 O O . PHE A 1 112 ? -4.948 9.885 15.077 1.00 87.88 112 PHE A O 1
ATOM 900 N N . ILE A 1 113 ? -2.913 9.007 15.398 1.00 90.25 113 ILE A N 1
ATOM 901 C CA . ILE A 1 113 ? -3.320 7.614 15.196 1.00 90.25 113 ILE A CA 1
ATOM 902 C C . ILE A 1 113 ? -4.204 7.135 16.350 1.00 90.25 113 ILE A C 1
ATOM 904 O O . ILE A 1 113 ? -5.227 6.508 16.101 1.00 90.25 113 ILE A O 1
ATOM 908 N N . ILE A 1 114 ? -3.867 7.496 17.596 1.00 91.31 114 ILE A N 1
ATOM 909 C CA . ILE A 1 114 ? -4.713 7.222 18.771 1.00 91.31 114 ILE A CA 1
ATOM 910 C C . ILE A 1 114 ? -6.070 7.908 18.617 1.00 91.31 114 ILE A C 1
ATOM 912 O O . ILE A 1 114 ? -7.099 7.274 18.834 1.00 91.31 114 ILE A O 1
ATOM 916 N N . GLN A 1 115 ? -6.091 9.173 18.190 1.00 91.69 115 GLN A N 1
ATOM 917 C CA . GLN A 1 115 ? -7.348 9.882 17.947 1.00 91.69 115 GLN A CA 1
ATOM 918 C C . GLN A 1 115 ? -8.191 9.203 16.854 1.00 91.69 115 GLN A C 1
ATOM 920 O O . GLN A 1 115 ? -9.400 9.062 17.025 1.00 91.69 115 GLN A O 1
ATOM 925 N N . ASN A 1 116 ? -7.573 8.742 15.760 1.00 92.19 116 ASN A N 1
ATOM 926 C CA . ASN A 1 116 ? -8.261 8.007 14.693 1.00 92.19 116 ASN A CA 1
ATOM 927 C C . ASN A 1 116 ? -8.811 6.664 15.182 1.00 92.19 116 ASN A C 1
ATOM 929 O O . ASN A 1 116 ? -9.972 6.357 14.929 1.00 92.19 116 ASN A O 1
ATOM 933 N N . PHE A 1 117 ? -8.005 5.890 15.909 1.00 93.06 117 PHE A N 1
ATOM 934 C CA . PHE A 1 117 ? -8.426 4.621 16.497 1.00 93.06 117 PHE A CA 1
ATOM 935 C C . PHE A 1 117 ? -9.640 4.817 17.415 1.00 93.06 117 PHE A C 1
ATOM 937 O O . PHE A 1 117 ? -10.649 4.133 17.275 1.00 93.06 117 PHE A O 1
ATOM 944 N N . LEU A 1 118 ? -9.579 5.805 18.311 1.00 92.81 118 LEU A N 1
ATOM 945 C CA . LEU A 1 118 ? -10.670 6.146 19.223 1.00 92.81 118 LEU A CA 1
ATOM 946 C C . LEU A 1 118 ? -11.911 6.657 18.472 1.00 92.81 118 LEU A C 1
ATOM 948 O O . LEU A 1 118 ? -13.033 6.285 18.806 1.00 92.81 118 LEU A O 1
ATOM 952 N N . GLY A 1 119 ? -11.730 7.456 17.420 1.00 92.25 119 GLY A N 1
ATOM 953 C CA . GLY A 1 119 ? -12.826 7.881 16.549 1.00 92.25 119 GLY A CA 1
ATOM 954 C C . 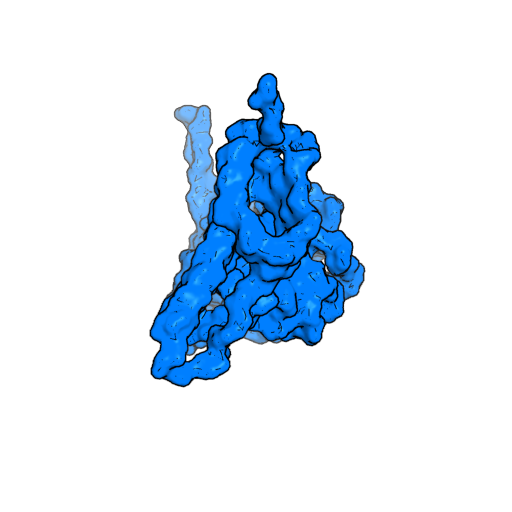GLY A 1 119 ? -13.505 6.703 15.840 1.00 92.25 119 GLY A C 1
ATOM 955 O O . GLY A 1 119 ? -14.734 6.631 15.802 1.00 92.25 119 GLY A O 1
ATOM 956 N N . ALA A 1 120 ? -12.721 5.750 15.330 1.00 92.19 120 ALA A N 1
ATOM 957 C CA . ALA A 1 120 ? -13.224 4.515 14.732 1.00 92.19 120 ALA A CA 1
ATOM 958 C C . ALA A 1 120 ? -13.955 3.641 15.764 1.00 92.19 120 ALA A C 1
ATOM 960 O O . ALA A 1 120 ? -15.036 3.129 15.478 1.00 92.19 120 ALA A O 1
ATOM 961 N N . LEU A 1 121 ? -13.422 3.539 16.984 1.00 91.00 121 LEU A N 1
ATOM 962 C CA . LEU A 1 121 ? -14.061 2.827 18.086 1.00 91.00 121 LEU A CA 1
ATOM 963 C C . LEU A 1 121 ? -15.436 3.420 18.409 1.00 91.00 121 LEU A C 1
ATOM 965 O O . LEU A 1 121 ? -16.412 2.682 18.499 1.00 91.00 121 LEU A O 1
ATOM 969 N N . HIS A 1 122 ? -15.560 4.747 18.484 1.00 90.88 122 HIS A N 1
ATOM 970 C CA . HIS A 1 122 ? -16.864 5.384 18.677 1.00 90.88 122 HIS A CA 1
ATOM 971 C C . HIS A 1 122 ? -17.848 5.043 17.550 1.00 90.88 122 HIS A C 1
ATOM 973 O O . HIS A 1 122 ? -18.992 4.691 17.828 1.00 90.88 122 HIS A O 1
ATOM 979 N N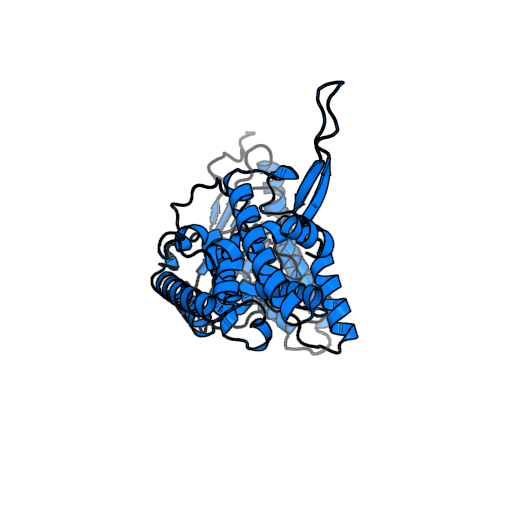 . LEU A 1 123 ? -17.412 5.090 16.286 1.00 89.56 123 LEU A N 1
ATOM 980 C CA . LEU A 1 123 ? -18.262 4.731 15.146 1.00 89.56 123 LEU A CA 1
ATOM 981 C C . LEU A 1 123 ? -18.774 3.289 15.205 1.00 89.56 123 LEU A C 1
ATOM 983 O O . LEU A 1 123 ? -19.896 3.013 14.768 1.00 89.56 123 LEU A O 1
ATOM 987 N N . VAL A 1 124 ? -17.960 2.368 15.715 1.00 87.81 124 VAL A N 1
ATOM 988 C CA . VAL A 1 124 ? -18.338 0.964 15.884 1.00 87.81 124 VAL A CA 1
ATOM 989 C C . VAL A 1 124 ? -19.324 0.797 17.041 1.00 87.81 124 VAL A C 1
ATOM 991 O O . VAL A 1 124 ? -20.339 0.126 16.864 1.00 87.81 124 VAL A O 1
ATOM 994 N N . LEU A 1 125 ? -19.103 1.472 18.169 1.00 84.12 125 LEU A N 1
ATOM 995 C CA . LEU A 1 125 ? -19.888 1.272 19.391 1.00 84.12 125 LEU A CA 1
ATOM 996 C C . LEU A 1 125 ? -21.189 2.082 19.462 1.00 84.12 125 LEU A C 1
ATOM 998 O O . LEU A 1 125 ? -22.137 1.650 20.104 1.00 84.12 125 LEU A O 1
ATOM 1002 N N . ALA A 1 126 ? -21.264 3.243 18.812 1.00 83.75 126 ALA A N 1
ATOM 1003 C CA . ALA A 1 126 ? -22.430 4.116 18.917 1.00 83.75 126 ALA A CA 1
ATOM 1004 C C . ALA A 1 126 ? -23.656 3.533 18.192 1.00 83.75 126 ALA A C 1
ATOM 1006 O O . ALA A 1 126 ? -23.611 3.283 16.980 1.00 83.75 126 ALA A O 1
ATOM 1007 N N . GLU A 1 127 ? -24.767 3.365 18.915 1.00 77.88 127 GLU A N 1
ATOM 1008 C CA . GLU A 1 127 ? -26.052 2.919 18.359 1.00 77.88 127 GLU A CA 1
ATOM 1009 C C . GLU A 1 127 ? -26.671 3.951 17.409 1.00 77.88 127 GLU A C 1
ATOM 1011 O O . GLU A 1 127 ? -27.313 3.587 16.421 1.00 77.88 127 GLU A O 1
ATOM 1016 N N . GLU A 1 128 ? -26.453 5.250 17.662 1.00 73.44 128 GLU A N 1
ATOM 1017 C CA . GLU A 1 128 ? -27.047 6.312 16.840 1.00 73.44 128 GLU A CA 1
ATOM 1018 C C . GLU A 1 128 ? -26.433 6.363 15.430 1.00 73.44 128 GLU A C 1
ATOM 1020 O O . GLU A 1 128 ? -27.043 6.872 14.478 1.00 73.44 128 GLU A O 1
ATOM 1025 N N . VAL A 1 129 ? -25.227 5.806 15.270 1.00 74.44 129 VAL A N 1
ATOM 1026 C CA . VAL A 1 129 ? -24.545 5.692 13.981 1.00 74.44 129 VAL A CA 1
ATOM 1027 C C . VAL A 1 129 ? -25.209 4.585 13.171 1.00 74.44 129 VAL A C 1
ATOM 1029 O O . VAL A 1 129 ? -24.890 3.402 13.286 1.00 74.44 129 VAL A O 1
ATOM 1032 N N . LYS A 1 130 ? -26.126 4.994 12.288 1.00 71.12 130 LYS A N 1
ATOM 1033 C CA . LYS A 1 130 ? -26.845 4.079 11.394 1.00 71.12 130 LYS A CA 1
ATOM 1034 C C . LYS A 1 130 ? -25.871 3.248 10.551 1.00 71.12 130 LYS A C 1
ATOM 1036 O O . LYS A 1 130 ? -24.909 3.770 9.978 1.00 71.12 130 LYS A O 1
ATOM 1041 N N . ASP A 1 131 ? -26.219 1.983 10.336 1.00 67.94 131 ASP A N 1
ATOM 1042 C CA . ASP A 1 131 ? -25.413 1.022 9.565 1.00 67.94 131 ASP A CA 1
ATOM 1043 C C . ASP A 1 131 ? -25.067 1.528 8.147 1.00 67.94 131 ASP A C 1
ATOM 1045 O O . ASP A 1 131 ? -23.985 1.288 7.621 1.00 67.94 131 ASP A O 1
ATOM 1049 N N . LYS A 1 132 ? -25.974 2.293 7.520 1.00 64.81 132 LYS A N 1
ATOM 1050 C CA . LYS A 1 132 ? -25.771 2.882 6.181 1.00 64.81 132 LYS A CA 1
ATOM 1051 C C . LYS A 1 132 ? -24.931 4.164 6.180 1.00 64.81 132 LYS A C 1
ATOM 1053 O O . LYS A 1 132 ? -24.412 4.541 5.132 1.00 64.81 132 LYS A O 1
ATOM 1058 N N . SER A 1 133 ? -24.838 4.887 7.300 1.00 69.19 133 SER A N 1
ATOM 1059 C CA . SER A 1 133 ? -23.927 6.040 7.408 1.00 69.19 133 SER A CA 1
ATOM 1060 C C . SER A 1 133 ? -22.491 5.596 7.636 1.00 69.19 133 SER A C 1
ATOM 1062 O O . SER A 1 133 ? -21.587 6.256 7.139 1.00 69.19 133 SER A O 1
ATOM 1064 N N . PHE A 1 134 ? -22.295 4.446 8.281 1.00 70.50 134 PHE A N 1
ATOM 1065 C CA . PHE A 1 134 ? -20.985 3.861 8.542 1.00 70.50 134 PHE A CA 1
ATOM 1066 C C . PHE A 1 134 ? -20.140 3.667 7.273 1.00 70.50 134 PHE A C 1
ATOM 1068 O O . PHE A 1 134 ? -18.984 4.077 7.229 1.00 70.50 134 PHE A O 1
ATOM 1075 N N . THR A 1 135 ? -20.727 3.135 6.193 1.00 75.00 135 THR A N 1
ATOM 1076 C CA . THR A 1 135 ? -20.002 2.878 4.933 1.00 75.00 135 THR A CA 1
ATOM 1077 C C . THR A 1 135 ? -19.470 4.150 4.267 1.00 75.00 135 THR A C 1
ATOM 1079 O O . THR A 1 135 ? -18.597 4.073 3.407 1.00 75.00 135 THR A O 1
ATOM 1082 N N . LYS A 1 136 ? -19.962 5.336 4.658 1.00 79.38 136 LYS A N 1
ATOM 1083 C CA . LYS A 1 136 ? -19.430 6.624 4.187 1.00 79.38 136 LYS A CA 1
ATOM 1084 C C . LYS A 1 136 ? -18.027 6.899 4.729 1.00 79.38 136 LYS A C 1
ATOM 1086 O O . LYS A 1 136 ? -17.274 7.617 4.083 1.00 79.38 136 LYS A O 1
ATOM 1091 N N . HIS A 1 137 ? -17.678 6.324 5.879 1.00 79.44 137 HIS A N 1
ATOM 1092 C CA . HIS A 1 137 ? -16.383 6.507 6.535 1.00 79.44 137 HIS A CA 1
ATOM 1093 C C . HIS A 1 137 ? -15.302 5.546 6.030 1.00 79.44 137 HIS A C 1
ATOM 1095 O O . HIS A 1 137 ? -14.162 5.666 6.449 1.00 79.44 137 HIS A O 1
ATOM 1101 N N . LEU A 1 138 ? -15.637 4.627 5.116 1.00 78.19 138 LEU A N 1
ATOM 1102 C CA . LEU A 1 138 ? -14.666 3.731 4.477 1.00 78.19 138 LEU A CA 1
ATOM 1103 C C . LEU A 1 138 ? -13.933 4.396 3.300 1.00 78.19 138 LEU A C 1
ATOM 1105 O O . LEU A 1 138 ? -12.981 3.838 2.779 1.00 78.19 138 LEU A O 1
ATOM 1109 N N . SER A 1 139 ? -14.387 5.564 2.829 1.00 74.94 139 SER A N 1
ATOM 1110 C CA . SER A 1 139 ? -13.763 6.306 1.714 1.00 74.94 139 SER A CA 1
ATOM 1111 C C . SER A 1 139 ? -13.640 5.539 0.378 1.00 74.94 139 SER A C 1
ATOM 1113 O O . SER A 1 139 ? -12.981 6.003 -0.551 1.00 74.94 139 SER A O 1
ATOM 1115 N N . LEU A 1 140 ? -14.356 4.419 0.218 1.00 75.88 140 LEU A N 1
ATOM 1116 C CA . LEU A 1 140 ? -14.303 3.555 -0.973 1.00 75.88 140 LEU A CA 1
ATOM 1117 C C . LEU A 1 140 ? -15.184 4.029 -2.149 1.00 75.88 140 LEU A C 1
ATOM 1119 O O . LEU A 1 140 ? -15.226 3.378 -3.187 1.00 75.88 140 LEU A O 1
ATOM 1123 N N . THR A 1 141 ? -15.890 5.165 -2.038 1.00 67.56 141 THR A N 1
ATOM 1124 C CA . THR A 1 141 ? -16.758 5.699 -3.115 1.00 67.56 141 THR A CA 1
ATOM 1125 C C . THR A 1 141 ? -16.477 7.164 -3.438 1.00 67.56 141 THR A C 1
ATOM 1127 O O . THR A 1 141 ? -16.042 7.942 -2.591 1.00 67.56 141 THR A O 1
ATOM 1130 N N . ALA A 1 142 ? -16.786 7.567 -4.678 1.00 56.03 142 ALA A N 1
ATOM 1131 C CA . ALA A 1 142 ? -16.494 8.896 -5.227 1.00 56.03 142 ALA A CA 1
ATOM 1132 C C . ALA A 1 142 ? -17.127 10.089 -4.503 1.00 56.03 142 ALA A C 1
ATOM 1134 O O . ALA A 1 142 ? -16.681 11.220 -4.674 1.00 56.03 142 ALA A O 1
ATOM 1135 N N . LYS A 1 143 ? -18.150 9.850 -3.681 1.00 53.44 143 LYS A N 1
ATOM 1136 C CA . LYS A 1 143 ? -18.968 10.907 -3.078 1.00 53.44 143 LYS A CA 1
ATOM 1137 C C . LYS A 1 143 ? -18.384 11.492 -1.789 1.00 53.44 143 LYS A C 1
ATOM 1139 O O . LYS A 1 143 ? -18.969 12.426 -1.244 1.00 53.44 143 LYS A O 1
ATOM 1144 N N . VAL A 1 144 ? -17.260 10.976 -1.290 1.00 52.53 144 VAL A N 1
ATOM 1145 C CA . VAL A 1 144 ? -16.632 11.501 -0.072 1.00 52.53 144 VAL A CA 1
ATOM 1146 C C . VAL A 1 144 ? -15.713 12.661 -0.448 1.00 52.53 144 VAL A C 1
ATOM 1148 O O . VAL A 1 144 ? -14.604 12.477 -0.945 1.00 52.53 144 VAL A O 1
ATOM 1151 N N . LYS A 1 145 ? -16.220 13.883 -0.256 1.00 44.12 145 LYS A N 1
ATOM 1152 C CA . LYS A 1 145 ? -15.454 15.125 -0.401 1.00 44.12 145 LYS A CA 1
ATOM 1153 C C . LYS A 1 145 ? -14.227 15.050 0.519 1.00 44.12 145 LYS A C 1
ATOM 1155 O O . LYS A 1 145 ? -14.348 14.693 1.687 1.00 44.12 145 LYS A O 1
ATOM 1160 N N . ARG A 1 146 ? -13.065 15.409 -0.029 1.00 44.94 146 ARG A N 1
ATOM 1161 C CA . ARG A 1 146 ? -11.707 15.392 0.551 1.00 44.94 146 ARG A CA 1
ATOM 1162 C C . ARG A 1 146 ? -11.513 16.383 1.723 1.00 44.94 146 ARG A C 1
ATOM 1164 O O . ARG A 1 146 ? -10.474 17.015 1.825 1.00 44.94 146 ARG A O 1
ATOM 1171 N N . SER A 1 147 ? -12.529 16.574 2.570 1.00 44.03 147 SER A N 1
ATOM 1172 C CA . SER A 1 147 ? -12.537 17.493 3.722 1.00 44.03 147 SER A CA 1
ATOM 1173 C C . SER A 1 147 ? -12.398 16.768 5.068 1.00 44.03 147 SER A C 1
ATOM 1175 O O . SER A 1 147 ? -12.734 17.326 6.111 1.00 44.03 147 SER A O 1
ATOM 1177 N N . LEU A 1 148 ? -11.960 15.507 5.047 1.00 53.50 148 LEU A N 1
ATOM 1178 C CA . LEU A 1 148 ? -11.883 14.621 6.208 1.00 53.50 148 LEU A CA 1
ATOM 1179 C C . LEU A 1 148 ? -10.443 14.155 6.458 1.00 53.50 148 LEU A C 1
ATOM 1181 O O . LEU A 1 148 ? -10.240 13.000 6.797 1.00 53.50 148 LEU A O 1
ATOM 1185 N N . SER A 1 149 ? -9.459 15.050 6.321 1.00 59.31 149 SER A N 1
ATOM 1186 C CA . SER A 1 149 ? -8.037 14.758 6.597 1.00 59.31 149 SER A CA 1
ATOM 1187 C C . SER A 1 149 ? -7.777 14.205 8.002 1.00 59.31 149 SER A C 1
ATOM 1189 O O . SER A 1 149 ? -6.710 13.677 8.280 1.00 59.31 149 SER A O 1
ATOM 1191 N N . TRP A 1 150 ? -8.739 14.330 8.922 1.00 71.06 150 TRP A N 1
ATOM 1192 C CA . TRP A 1 150 ? -8.635 13.742 10.251 1.00 71.06 150 TRP A CA 1
ATOM 1193 C C . TRP A 1 150 ? -9.058 12.265 10.318 1.00 71.06 150 TRP A C 1
ATOM 1195 O O . TRP A 1 150 ? -8.734 11.614 11.303 1.00 71.06 150 TRP A O 1
ATOM 1205 N N . LEU A 1 151 ? -9.767 11.746 9.305 1.00 71.69 151 LEU A N 1
ATOM 1206 C CA . LEU A 1 151 ? -10.256 10.362 9.221 1.00 71.69 151 LEU A CA 1
ATOM 1207 C C . LEU A 1 151 ? -9.319 9.441 8.433 1.00 71.69 151 LEU A C 1
ATOM 1209 O O . LEU A 1 151 ? -9.721 8.330 8.111 1.00 71.69 151 LEU A O 1
ATOM 1213 N N . ASP A 1 152 ? -8.102 9.868 8.103 1.00 80.06 152 ASP A N 1
ATOM 1214 C CA . ASP A 1 152 ? -7.233 9.153 7.159 1.00 80.06 152 ASP A CA 1
ATOM 1215 C C . ASP A 1 152 ? -6.969 7.683 7.541 1.00 80.06 152 ASP A C 1
ATOM 1217 O O . ASP A 1 152 ? -6.787 6.850 6.658 1.00 80.06 152 ASP A O 1
ATOM 1221 N N . LEU A 1 153 ? -7.002 7.331 8.834 1.00 88.62 153 LEU A N 1
ATOM 1222 C CA . LEU A 1 153 ? -6.810 5.948 9.300 1.00 88.62 153 LEU A CA 1
ATOM 1223 C C . LEU A 1 153 ? -8.097 5.265 9.776 1.00 88.62 153 LEU A C 1
ATOM 1225 O O . LEU A 1 153 ? -8.098 4.057 10.016 1.00 88.62 153 LEU A O 1
ATOM 1229 N N . VAL A 1 154 ? -9.205 5.999 9.894 1.00 89.38 154 VAL A N 1
ATOM 1230 C CA . VAL A 1 154 ? -10.496 5.425 10.296 1.00 89.38 154 VAL A CA 1
ATOM 1231 C C . VAL A 1 154 ? -10.971 4.315 9.348 1.00 89.38 154 VAL A C 1
ATOM 1233 O O . VAL A 1 154 ? -11.361 3.272 9.874 1.00 89.38 154 VAL A O 1
ATOM 1236 N N . PRO A 1 155 ? -10.893 4.440 8.004 1.00 88.88 155 PRO A N 1
ATOM 1237 C CA . PRO A 1 155 ? -11.252 3.354 7.094 1.00 88.88 155 PRO A CA 1
ATOM 1238 C C . PRO A 1 155 ? -10.554 2.026 7.398 1.00 88.88 155 PRO A C 1
ATOM 1240 O O . PRO A 1 155 ? -11.167 0.982 7.208 1.00 88.88 155 PRO A O 1
ATOM 1243 N N . ARG A 1 156 ? -9.314 2.066 7.910 1.00 90.75 156 ARG A N 1
ATOM 1244 C CA . ARG A 1 156 ? -8.511 0.883 8.256 1.00 90.75 156 ARG A CA 1
ATOM 1245 C C . ARG A 1 156 ? -8.905 0.301 9.609 1.00 90.75 156 ARG A C 1
ATOM 1247 O O . ARG A 1 156 ? -9.113 -0.901 9.725 1.00 90.75 156 ARG A O 1
ATOM 1254 N N . PHE A 1 157 ? -9.095 1.151 10.618 1.00 93.25 157 PHE A N 1
ATOM 1255 C CA . PHE A 1 157 ? -9.488 0.698 11.958 1.00 93.25 157 PHE A CA 1
ATOM 1256 C C . PHE A 1 157 ? -10.897 0.117 12.021 1.00 93.25 157 PHE A C 1
ATOM 1258 O O . PHE A 1 157 ? -11.154 -0.815 12.778 1.00 93.25 157 PHE A O 1
ATOM 1265 N N . LEU A 1 158 ? -11.824 0.665 11.237 1.00 92.00 158 LEU A N 1
ATOM 1266 C CA . LEU A 1 158 ? -13.216 0.232 11.222 1.00 92.00 158 LEU A CA 1
ATOM 1267 C C . LEU A 1 158 ? -13.385 -1.284 10.997 1.00 92.00 158 LEU A C 1
ATOM 1269 O O . LEU A 1 158 ? -13.953 -1.937 11.871 1.00 92.00 158 LEU A O 1
ATOM 1273 N N . PRO A 1 159 ? -12.917 -1.874 9.883 1.00 92.50 159 PRO A N 1
ATOM 1274 C CA . PRO A 1 159 ? -13.041 -3.306 9.645 1.00 92.50 159 PRO A CA 1
ATOM 1275 C C . PRO A 1 159 ? -12.291 -4.150 10.673 1.00 92.50 159 PRO A C 1
ATOM 1277 O O . PRO A 1 159 ? -12.842 -5.154 11.107 1.00 92.50 159 PRO A O 1
ATOM 1280 N N . GLY A 1 160 ? -11.103 -3.747 11.128 1.00 92.62 160 GLY A N 1
ATOM 1281 C CA . GLY A 1 160 ? -10.405 -4.508 12.169 1.00 92.62 160 GLY A CA 1
ATOM 1282 C C . GLY A 1 160 ? -11.185 -4.565 13.483 1.00 92.62 160 GLY A C 1
ATOM 1283 O O . GLY A 1 160 ? -11.292 -5.620 14.103 1.00 92.62 160 GLY A O 1
ATOM 1284 N N . LEU A 1 161 ? -11.810 -3.453 13.879 1.00 90.75 161 LEU A N 1
ATOM 1285 C CA . LEU A 1 161 ? -12.654 -3.399 15.072 1.00 90.75 161 LEU A CA 1
ATOM 1286 C C . LEU A 1 161 ? -13.953 -4.194 14.886 1.00 90.75 161 LEU A C 1
ATOM 1288 O O . LEU A 1 161 ? -14.380 -4.871 15.814 1.00 90.75 161 LEU A O 1
ATOM 1292 N N . LEU A 1 162 ? -14.559 -4.165 13.691 1.00 89.88 162 LEU A N 1
ATOM 1293 C CA . LEU A 1 162 ? -15.774 -4.931 13.374 1.00 89.88 162 LEU A CA 1
ATOM 1294 C C . LEU A 1 162 ? -15.597 -6.450 13.474 1.00 89.88 162 LEU A C 1
ATOM 1296 O O . LEU A 1 162 ? -16.575 -7.160 13.691 1.00 89.88 162 LEU A O 1
ATOM 1300 N N . PHE A 1 163 ? -14.381 -6.950 13.276 1.00 89.19 163 PHE A N 1
ATOM 1301 C CA . PHE A 1 163 ? -14.077 -8.383 13.273 1.00 89.19 163 PHE A CA 1
ATOM 1302 C C . PHE A 1 163 ? -13.318 -8.820 14.535 1.00 89.19 163 PHE A C 1
ATOM 1304 O O . PHE A 1 163 ? -12.848 -9.954 14.618 1.00 89.19 163 PHE A O 1
ATOM 1311 N N . LEU A 1 164 ? -13.250 -7.945 15.546 1.00 79.31 164 LEU A N 1
ATOM 1312 C CA . LEU A 1 164 ? -12.524 -8.176 16.795 1.00 79.31 164 LEU A CA 1
ATOM 1313 C C . LEU A 1 164 ? -13.043 -9.394 17.580 1.00 79.31 164 LEU A C 1
ATOM 1315 O O . LEU A 1 164 ? -12.250 -10.116 18.179 1.00 79.31 164 LEU A O 1
ATOM 1319 N N . GLN A 1 165 ? -14.353 -9.650 17.516 1.00 66.50 165 GLN A N 1
ATOM 1320 C CA . GLN A 1 165 ? -15.057 -10.742 18.206 1.00 66.50 165 GLN A CA 1
ATOM 1321 C C . GLN A 1 165 ? -14.609 -12.160 17.805 1.00 66.50 165 GLN A C 1
ATOM 1323 O O . GLN A 1 165 ? -14.896 -13.127 18.504 1.00 66.50 165 GLN A O 1
ATOM 1328 N N . ASN A 1 166 ? -13.891 -12.308 16.687 1.00 59.12 166 ASN A N 1
ATOM 1329 C CA . ASN A 1 166 ? -13.447 -13.615 16.198 1.00 59.12 166 ASN A CA 1
ATOM 1330 C C . ASN A 1 166 ? -12.241 -14.190 16.977 1.00 59.12 166 ASN A C 1
ATOM 1332 O O . ASN A 1 166 ? -11.840 -15.321 16.708 1.00 59.12 166 ASN A O 1
ATOM 1336 N N . ASP A 1 167 ? -11.661 -13.442 17.927 1.00 61.09 167 ASP A N 1
ATOM 1337 C CA . ASP A 1 167 ? -10.546 -13.884 18.775 1.00 61.09 167 ASP A CA 1
ATOM 1338 C C . ASP A 1 167 ? -10.884 -13.697 20.274 1.00 61.09 167 ASP A C 1
ATOM 1340 O O . ASP A 1 167 ? -10.981 -12.561 20.750 1.00 61.09 167 ASP A O 1
ATOM 1344 N N . PRO A 1 168 ? -11.004 -14.786 21.061 1.00 53.81 168 PRO A N 1
ATOM 1345 C CA . PRO A 1 168 ? -11.281 -14.725 22.499 1.00 53.81 168 PRO A CA 1
ATOM 1346 C C . PRO A 1 168 ? -10.267 -13.887 23.292 1.00 53.81 168 PRO A C 1
ATOM 1348 O O . PRO A 1 168 ? -10.610 -13.307 24.321 1.00 53.81 168 PRO A O 1
ATOM 1351 N N . LYS A 1 169 ? -9.019 -13.774 22.812 1.00 56.47 169 LYS A N 1
ATOM 1352 C CA . LYS A 1 169 ? -7.968 -12.962 23.447 1.00 56.47 169 LYS A CA 1
ATOM 1353 C C . LYS A 1 169 ? -8.183 -11.457 23.248 1.00 56.47 169 LYS A C 1
ATOM 1355 O O . LYS A 1 169 ? -7.531 -10.666 23.926 1.00 56.47 169 LYS A O 1
ATOM 1360 N N . ARG A 1 170 ? -9.082 -11.061 22.335 1.00 59.31 170 ARG A N 1
ATOM 1361 C CA . ARG A 1 170 ? -9.436 -9.674 21.962 1.00 59.31 170 ARG A CA 1
ATOM 1362 C C . ARG A 1 170 ? -10.750 -9.186 22.599 1.00 59.31 170 ARG A C 1
ATOM 1364 O O . ARG A 1 170 ? -11.087 -8.009 22.501 1.00 59.31 170 ARG A O 1
ATOM 1371 N N . HIS A 1 171 ? -11.431 -10.076 23.325 1.00 55.94 171 HIS A N 1
ATOM 1372 C CA . HIS A 1 171 ? -12.706 -9.881 24.024 1.00 55.94 171 HIS A CA 1
ATOM 1373 C C . HIS A 1 171 ? -12.723 -8.919 25.247 1.00 55.94 171 HIS A C 1
ATOM 1375 O O . HIS A 1 171 ? -13.803 -8.413 25.561 1.00 55.94 171 HIS A O 1
ATOM 1381 N N . PRO A 1 172 ? -11.614 -8.572 25.947 1.00 58.59 172 PRO A N 1
ATOM 1382 C CA . PRO A 1 172 ? -11.661 -7.731 27.152 1.00 58.59 172 PRO A CA 1
ATOM 1383 C C . PRO A 1 172 ? -12.208 -6.310 26.975 1.00 58.59 172 PRO A C 1
ATOM 1385 O O . PRO A 1 172 ? -12.234 -5.574 27.957 1.00 58.59 172 PRO A O 1
ATOM 1388 N N . LEU A 1 173 ? -12.599 -5.897 25.770 1.00 61.47 173 LEU A N 1
ATOM 1389 C CA . LEU A 1 173 ? -13.135 -4.571 25.462 1.00 61.47 173 LEU A CA 1
ATOM 1390 C C . LEU A 1 173 ? -14.648 -4.566 25.194 1.00 61.47 173 LEU A C 1
ATOM 1392 O O . LEU A 1 173 ? -15.215 -3.481 25.106 1.00 61.47 173 LEU A O 1
ATOM 1396 N N . LEU A 1 174 ? -15.287 -5.733 25.066 1.00 68.88 174 LEU A N 1
ATOM 1397 C CA . LEU A 1 174 ? -16.665 -5.871 24.582 1.00 68.88 174 LEU A CA 1
ATOM 1398 C C . LEU A 1 174 ? -17.567 -6.524 25.643 1.00 68.88 174 LEU A C 1
ATOM 1400 O O . LEU A 1 174 ? -17.146 -7.447 26.344 1.00 68.88 174 LEU A O 1
ATOM 1404 N N . ASP A 1 175 ? -18.797 -6.026 25.770 1.00 73.62 175 ASP A N 1
ATOM 1405 C CA . ASP A 1 175 ? -19.895 -6.674 26.497 1.00 73.62 175 ASP A CA 1
ATOM 1406 C C . ASP A 1 175 ? -20.946 -7.253 25.526 1.00 73.62 175 ASP A C 1
ATOM 1408 O O . ASP A 1 175 ? -20.869 -7.050 24.313 1.00 73.62 175 ASP A O 1
ATOM 1412 N N . GLU A 1 176 ? -21.936 -7.987 26.044 1.00 74.88 176 GLU A N 1
ATOM 1413 C CA . GLU A 1 176 ? -22.949 -8.673 25.223 1.00 74.88 176 GLU A CA 1
ATOM 1414 C C . GLU A 1 176 ? -23.802 -7.741 24.339 1.00 74.88 176 GLU A C 1
ATOM 1416 O O . GLU A 1 176 ? -24.335 -8.178 23.316 1.00 74.88 176 GLU A O 1
ATOM 1421 N N . GLU A 1 177 ? -23.993 -6.475 24.722 1.00 74.81 177 GLU A N 1
ATOM 1422 C CA . GLU A 1 177 ? -24.715 -5.500 23.893 1.00 74.81 177 GLU A CA 1
ATOM 1423 C C . GLU A 1 177 ? -23.816 -5.004 22.756 1.00 74.81 177 GLU A C 1
ATOM 1425 O O . GLU A 1 177 ? -24.229 -4.970 21.593 1.00 74.81 177 GLU A O 1
ATOM 1430 N N . MET A 1 178 ? -22.551 -4.710 23.068 1.00 77.31 178 MET A N 1
ATOM 1431 C CA . MET A 1 178 ? -21.552 -4.296 22.083 1.00 77.31 178 MET A CA 1
ATOM 1432 C C . MET A 1 178 ? -21.351 -5.364 21.001 1.00 77.31 178 MET A C 1
ATOM 1434 O O . MET A 1 178 ? -21.305 -5.018 19.821 1.00 77.31 178 MET A O 1
ATOM 1438 N N . GLU A 1 179 ? -21.318 -6.647 21.369 1.00 79.94 179 GLU A N 1
ATOM 1439 C CA . GLU A 1 179 ? -21.228 -7.781 20.431 1.00 79.94 179 GLU A CA 1
ATOM 1440 C C . GLU A 1 179 ? -22.406 -7.827 19.441 1.00 79.94 179 GLU A C 1
ATOM 1442 O O . GLU A 1 179 ? -22.239 -8.052 18.235 1.00 79.94 179 GLU A O 1
ATOM 1447 N N . ARG A 1 180 ? -23.627 -7.548 19.920 1.00 81.75 180 ARG A N 1
ATOM 1448 C CA . ARG A 1 180 ? -24.828 -7.502 19.069 1.00 81.75 180 ARG A CA 1
ATOM 1449 C C . ARG A 1 180 ? -24.758 -6.357 18.060 1.00 81.75 180 ARG A C 1
ATOM 1451 O O . ARG A 1 180 ? -25.053 -6.560 16.875 1.00 81.75 180 ARG A O 1
ATOM 1458 N N . ILE A 1 181 ? -24.331 -5.172 18.500 1.00 82.69 181 ILE A N 1
ATOM 1459 C CA . ILE A 1 181 ? -24.109 -4.012 17.622 1.00 82.69 181 ILE A CA 1
ATOM 1460 C C . ILE A 1 181 ? -23.016 -4.332 16.592 1.00 82.69 181 ILE A C 1
ATOM 1462 O O . ILE A 1 181 ? -23.189 -4.063 15.395 1.00 82.69 181 ILE A O 1
ATOM 1466 N N . LEU A 1 182 ? -21.920 -4.949 17.040 1.00 85.38 182 LEU A N 1
ATOM 1467 C CA . LEU A 1 182 ? -20.765 -5.293 16.220 1.00 85.38 182 LEU A CA 1
ATOM 1468 C C . LEU A 1 182 ? -21.145 -6.246 15.093 1.00 85.38 182 LEU A C 1
ATOM 1470 O O . LEU A 1 182 ? -20.950 -5.923 13.922 1.00 85.38 182 LEU A O 1
ATOM 1474 N N . THR A 1 183 ? -21.808 -7.352 15.431 1.00 86.75 183 THR A N 1
ATOM 1475 C CA . THR A 1 183 ? -22.266 -8.366 14.474 1.00 86.75 183 THR A CA 1
ATOM 1476 C C . THR A 1 183 ? -23.176 -7.763 13.396 1.00 86.75 183 THR A C 1
ATOM 1478 O O . THR A 1 183 ? -23.093 -8.106 12.209 1.00 86.75 183 THR A O 1
ATOM 1481 N N . LYS A 1 184 ? -24.049 -6.815 13.754 1.00 87.31 184 LYS A N 1
ATOM 1482 C CA . LYS A 1 184 ? -24.922 -6.137 12.783 1.00 87.31 184 LYS A CA 1
ATOM 1483 C C . LYS A 1 184 ? -24.130 -5.251 11.811 1.00 87.31 184 LYS A C 1
ATOM 1485 O O . LYS A 1 184 ? -24.368 -5.292 10.594 1.00 87.31 184 LYS A O 1
ATOM 1490 N N . LYS A 1 185 ? -23.177 -4.468 12.324 1.00 89.25 185 LYS A N 1
ATOM 1491 C CA . LYS A 1 185 ? -22.317 -3.591 11.512 1.00 89.25 185 LYS A CA 1
ATOM 1492 C C . LYS A 1 185 ? -21.332 -4.396 10.660 1.00 89.25 185 LYS A C 1
ATOM 1494 O O . LYS A 1 185 ? -21.190 -4.093 9.476 1.00 89.25 185 LYS A O 1
ATOM 1499 N N . GLN A 1 186 ? -20.769 -5.478 11.196 1.00 90.75 186 GLN A N 1
ATOM 1500 C CA . GLN A 1 186 ? -19.947 -6.461 10.487 1.00 90.75 186 GLN A CA 1
ATOM 1501 C C . GLN A 1 186 ? -20.690 -7.023 9.269 1.00 90.75 186 GLN A C 1
ATOM 1503 O O . GLN A 1 186 ? -20.214 -6.921 8.141 1.00 90.75 186 GLN A O 1
ATOM 1508 N N . ASN A 1 187 ? -21.921 -7.512 9.457 1.00 90.69 187 ASN A N 1
ATOM 1509 C CA . ASN A 1 187 ? -22.755 -8.006 8.359 1.00 90.69 187 ASN A CA 1
ATOM 1510 C C . ASN A 1 187 ? -23.032 -6.938 7.290 1.00 90.69 187 ASN A C 1
ATOM 1512 O O . ASN A 1 187 ? -23.091 -7.240 6.093 1.00 90.69 187 ASN A O 1
ATOM 1516 N N . THR A 1 188 ? -23.219 -5.684 7.707 1.00 91.19 188 THR A N 1
ATOM 1517 C CA . THR A 1 188 ? -23.412 -4.560 6.782 1.00 91.19 188 THR A CA 1
ATOM 1518 C C . THR A 1 188 ? -22.143 -4.273 5.984 1.00 91.19 188 THR A C 1
ATOM 1520 O O . THR A 1 188 ? -22.225 -4.126 4.762 1.00 91.19 188 THR A O 1
ATOM 1523 N N . PHE A 1 189 ? -20.979 -4.262 6.638 1.00 91.94 189 PHE A N 1
ATOM 1524 C CA . PHE A 1 189 ? -19.676 -4.118 5.993 1.00 91.94 189 PHE A CA 1
ATOM 1525 C C . PHE A 1 189 ? -19.429 -5.235 4.975 1.00 91.94 189 PHE A C 1
ATOM 1527 O O . PHE A 1 189 ? -19.185 -4.950 3.803 1.00 91.94 189 PHE A O 1
ATOM 1534 N N . SER A 1 190 ? -19.613 -6.502 5.356 1.00 93.75 190 SER A N 1
ATOM 1535 C CA . SER A 1 190 ? -19.431 -7.633 4.440 1.00 93.75 190 SER A CA 1
ATOM 1536 C C . SER A 1 190 ? -20.365 -7.549 3.233 1.00 93.75 190 SER A C 1
ATOM 1538 O O . SER A 1 190 ? -19.942 -7.795 2.105 1.00 93.75 190 SER A O 1
ATOM 1540 N N . LYS A 1 191 ? -21.635 -7.164 3.424 1.00 93.25 191 LYS A N 1
ATOM 1541 C CA . LYS A 1 191 ? -22.577 -6.944 2.310 1.00 93.25 191 LYS A CA 1
ATOM 1542 C C . LYS A 1 191 ? -22.140 -5.793 1.404 1.00 93.25 191 LYS A C 1
ATOM 1544 O O . LYS A 1 191 ? -22.340 -5.882 0.195 1.00 93.25 191 LYS A O 1
ATOM 1549 N N . TYR A 1 192 ? -21.577 -4.731 1.973 1.00 92.31 192 TYR A N 1
ATOM 1550 C CA . TYR A 1 192 ? -21.072 -3.587 1.224 1.00 92.31 192 TYR A CA 1
ATOM 1551 C C . TYR A 1 192 ? -19.873 -3.970 0.348 1.00 92.31 192 TYR A C 1
ATOM 1553 O O . TYR A 1 192 ? -19.936 -3.763 -0.861 1.00 92.31 192 TYR A O 1
ATOM 1561 N N . ILE A 1 193 ? -18.850 -4.621 0.916 1.00 93.88 193 ILE A N 1
ATOM 1562 C CA . ILE A 1 193 ? -17.672 -5.090 0.164 1.00 93.88 193 ILE A CA 1
ATOM 1563 C C . ILE A 1 193 ? -18.079 -6.064 -0.948 1.00 93.88 193 ILE A C 1
ATOM 1565 O O . ILE A 1 193 ? -17.639 -5.927 -2.089 1.00 93.88 193 ILE A O 1
ATOM 1569 N N . LYS A 1 194 ? -18.996 -7.002 -0.665 1.00 94.00 194 LYS A N 1
ATOM 1570 C CA . LYS A 1 194 ? -19.468 -7.971 -1.670 1.00 94.00 194 LYS A CA 1
ATOM 1571 C C . LYS A 1 194 ? -20.130 -7.307 -2.884 1.00 94.00 194 LYS A C 1
ATOM 1573 O O . LYS A 1 194 ? -19.960 -7.788 -4.004 1.00 94.00 194 LYS A O 1
ATOM 1578 N N . LYS A 1 195 ? -20.845 -6.198 -2.666 1.00 92.94 195 LYS A N 1
ATOM 1579 C CA . LYS A 1 195 ? -21.552 -5.418 -3.699 1.00 92.94 195 LYS A CA 1
ATOM 1580 C C . LYS A 1 195 ? -20.701 -4.326 -4.352 1.00 92.94 195 LYS A C 1
ATOM 1582 O O . LYS A 1 195 ? -21.201 -3.636 -5.228 1.00 92.94 195 LYS A O 1
ATOM 1587 N N . LEU A 1 196 ? -19.463 -4.123 -3.906 1.00 92.62 196 LEU A N 1
ATOM 1588 C CA . LEU A 1 196 ? -18.602 -3.081 -4.449 1.00 92.62 196 LEU A CA 1
ATOM 1589 C C . LEU A 1 196 ? -18.152 -3.456 -5.864 1.00 92.62 196 LEU A C 1
ATOM 1591 O O . LEU A 1 196 ? -17.711 -4.589 -6.085 1.00 92.62 196 LEU A O 1
ATOM 1595 N N . GLU A 1 197 ? -18.235 -2.512 -6.799 1.00 92.31 197 GLU A N 1
ATOM 1596 C CA . GLU A 1 197 ? -17.701 -2.660 -8.155 1.00 92.31 197 GLU A CA 1
ATOM 1597 C C . GLU A 1 197 ? -16.203 -2.362 -8.154 1.00 92.31 197 GLU A C 1
ATOM 1599 O O . GLU A 1 197 ? -15.766 -1.223 -8.286 1.00 92.31 197 GLU A O 1
ATOM 1604 N N . ILE A 1 198 ? -15.407 -3.410 -7.923 1.00 93.19 198 ILE A N 1
ATOM 1605 C CA . ILE A 1 198 ? -13.951 -3.307 -7.732 1.00 93.19 198 ILE A CA 1
ATOM 1606 C C . ILE A 1 198 ? -13.248 -2.791 -8.995 1.00 93.19 198 ILE A C 1
ATOM 1608 O O . ILE A 1 198 ? -12.263 -2.068 -8.889 1.00 93.19 198 ILE A O 1
ATOM 1612 N N . HIS A 1 199 ? -13.779 -3.121 -10.174 1.00 89.50 199 HIS A N 1
ATOM 1613 C CA . HIS A 1 199 ? -13.224 -2.714 -11.465 1.00 89.50 199 HIS A CA 1
ATOM 1614 C C . HIS A 1 199 ? -13.334 -1.204 -11.740 1.00 89.50 199 HIS A C 1
ATOM 1616 O O . HIS A 1 199 ? -12.551 -0.682 -12.525 1.00 89.50 199 HIS A O 1
ATOM 1622 N N . ASP A 1 200 ? -14.254 -0.504 -11.069 1.00 89.94 200 ASP A N 1
ATOM 1623 C CA . ASP A 1 200 ? -14.459 0.945 -11.214 1.00 89.94 200 ASP A CA 1
ATOM 1624 C C . ASP A 1 200 ? -13.655 1.770 -10.191 1.00 89.94 200 ASP A C 1
ATOM 1626 O O . ASP A 1 200 ? -13.741 3.004 -10.145 1.00 89.94 200 ASP A O 1
ATOM 1630 N N . LEU A 1 201 ? -12.902 1.113 -9.302 1.00 92.12 201 LEU A N 1
ATOM 1631 C CA . LEU A 1 201 ? -12.130 1.802 -8.275 1.00 92.12 201 LEU A CA 1
ATOM 1632 C C . LEU A 1 201 ? -10.871 2.428 -8.872 1.00 92.12 201 LEU A C 1
ATOM 1634 O O . LEU A 1 201 ? -10.084 1.776 -9.550 1.00 92.12 201 LEU A O 1
ATOM 1638 N N . SER A 1 202 ? -10.624 3.693 -8.529 1.00 92.44 202 SER A N 1
ATOM 1639 C CA . SER A 1 202 ? -9.328 4.314 -8.799 1.00 92.44 202 SER A CA 1
ATOM 1640 C C . SER A 1 202 ? -8.215 3.598 -8.016 1.00 92.44 202 SER A C 1
ATOM 1642 O O . SER A 1 202 ? -8.487 3.088 -6.924 1.00 92.44 202 SER A O 1
ATOM 1644 N N . PRO A 1 203 ? -6.949 3.645 -8.472 1.00 93.06 203 PRO A N 1
ATOM 1645 C CA . PRO A 1 203 ? -5.834 2.951 -7.816 1.00 93.06 203 PRO A CA 1
ATOM 1646 C C . PRO A 1 203 ? -5.714 3.222 -6.310 1.00 93.06 203 PRO A C 1
ATOM 1648 O O . PRO A 1 203 ? -5.582 2.300 -5.511 1.00 93.06 203 PRO A O 1
ATOM 1651 N N . ALA A 1 204 ? -5.870 4.485 -5.895 1.00 91.69 204 ALA A N 1
ATOM 1652 C CA . ALA A 1 204 ? -5.851 4.865 -4.481 1.00 91.69 204 ALA A CA 1
ATOM 1653 C C . ALA A 1 204 ? -6.982 4.213 -3.658 1.00 91.69 204 ALA A C 1
ATOM 1655 O O . ALA A 1 204 ? -6.777 3.840 -2.508 1.00 91.69 204 ALA A O 1
ATOM 1656 N N . ARG A 1 205 ? -8.183 4.060 -4.235 1.00 91.62 205 ARG A N 1
ATOM 1657 C CA . ARG A 1 205 ? -9.320 3.412 -3.556 1.00 91.62 205 ARG A CA 1
ATOM 1658 C C . ARG A 1 205 ? -9.199 1.900 -3.556 1.00 91.62 205 ARG A C 1
ATOM 1660 O O . ARG A 1 205 ? -9.641 1.272 -2.603 1.00 91.62 205 ARG A O 1
ATOM 1667 N N . LEU A 1 206 ? -8.627 1.330 -4.613 1.00 95.25 206 LEU A N 1
ATOM 1668 C CA . LEU A 1 206 ? -8.310 -0.089 -4.657 1.00 95.25 206 LEU A CA 1
ATOM 1669 C C . LEU A 1 206 ? -7.294 -0.441 -3.563 1.00 95.25 206 LEU A C 1
ATOM 1671 O O . LEU A 1 206 ? -7.500 -1.400 -2.827 1.00 95.25 206 LEU A O 1
ATOM 1675 N N . LEU A 1 207 ? -6.260 0.387 -3.389 1.00 95.19 207 LEU A N 1
ATOM 1676 C CA . LEU A 1 207 ? -5.298 0.228 -2.302 1.00 95.19 207 LEU A CA 1
ATOM 1677 C C . LEU A 1 207 ? -5.955 0.377 -0.921 1.00 95.19 207 LEU A C 1
ATOM 1679 O O . LEU A 1 207 ? -5.706 -0.429 -0.029 1.00 95.19 207 LEU A O 1
ATOM 1683 N N . GLU A 1 208 ? -6.845 1.354 -0.736 1.00 93.81 208 GLU A N 1
ATOM 1684 C CA . GLU A 1 208 ? -7.565 1.498 0.537 1.00 93.81 208 GLU A CA 1
ATOM 1685 C C . GLU A 1 208 ? -8.511 0.314 0.808 1.00 93.81 208 GLU A C 1
ATOM 1687 O O . GLU A 1 208 ? -8.621 -0.144 1.945 1.00 93.81 208 GLU A O 1
ATOM 1692 N N . LEU A 1 209 ? -9.141 -0.252 -0.231 1.00 95.56 209 LEU A N 1
ATOM 1693 C CA . LEU A 1 209 ? -9.912 -1.493 -0.117 1.00 95.56 209 LEU A CA 1
ATOM 1694 C C . LEU A 1 209 ? -9.026 -2.641 0.379 1.00 95.56 209 LEU A C 1
ATOM 1696 O O . LEU A 1 209 ? -9.476 -3.410 1.226 1.00 95.56 209 LEU A O 1
ATOM 1700 N N . PHE A 1 210 ? -7.792 -2.747 -0.123 1.00 96.50 210 PHE A N 1
ATOM 1701 C CA . PHE A 1 210 ? -6.838 -3.780 0.286 1.00 96.50 210 PHE A CA 1
ATOM 1702 C C . PHE A 1 210 ? -6.503 -3.689 1.769 1.00 96.50 210 PHE A C 1
ATOM 1704 O O . PHE A 1 210 ? -6.587 -4.699 2.468 1.00 96.50 210 PHE A O 1
ATOM 1711 N N . HIS A 1 211 ? -6.241 -2.480 2.268 1.00 95.62 211 HIS A N 1
ATOM 1712 C CA . HIS A 1 211 ? -6.098 -2.249 3.706 1.00 95.62 211 HIS A CA 1
ATOM 1713 C C . HIS A 1 211 ? -7.356 -2.644 4.472 1.00 95.62 211 HIS A C 1
ATOM 1715 O O . HIS A 1 211 ? -7.263 -3.396 5.434 1.00 95.62 211 HIS A O 1
ATOM 1721 N N . CYS A 1 212 ? -8.538 -2.211 4.027 1.00 94.81 212 CYS A N 1
ATOM 1722 C CA . CYS A 1 212 ? -9.792 -2.510 4.720 1.00 94.81 212 CYS A CA 1
ATOM 1723 C C . CYS A 1 212 ? -10.043 -4.020 4.877 1.00 94.81 212 CYS A C 1
ATOM 1725 O O . CYS A 1 212 ? -10.434 -4.475 5.951 1.00 94.81 212 CYS A O 1
ATOM 1727 N N . VAL A 1 213 ? -9.852 -4.811 3.814 1.00 95.50 213 VAL A N 1
ATOM 1728 C CA . VAL A 1 213 ? -10.074 -6.264 3.899 1.00 95.50 213 VAL A CA 1
ATOM 1729 C C . VAL A 1 213 ? -8.958 -6.983 4.649 1.00 95.50 213 VAL A C 1
ATOM 1731 O O . VAL A 1 213 ? -9.252 -7.944 5.355 1.00 95.50 213 VAL A O 1
ATOM 1734 N N . HIS A 1 214 ? -7.712 -6.504 4.564 1.00 95.69 214 HIS A N 1
ATOM 1735 C CA . HIS A 1 214 ? -6.607 -7.031 5.370 1.00 95.69 214 HIS A CA 1
ATOM 1736 C C . HIS A 1 214 ? -6.851 -6.817 6.865 1.00 95.69 214 HIS A C 1
ATOM 1738 O O . HIS A 1 214 ? -6.757 -7.762 7.640 1.00 95.69 214 HIS A O 1
ATOM 1744 N N . GLU A 1 215 ? -7.266 -5.613 7.259 1.00 95.19 215 GLU A N 1
ATOM 1745 C CA . GLU A 1 215 ? -7.569 -5.274 8.654 1.00 95.19 215 GLU A CA 1
ATOM 1746 C C . GLU A 1 215 ? -8.690 -6.132 9.247 1.00 95.19 215 GLU A C 1
ATOM 1748 O O . GLU A 1 215 ? -8.635 -6.450 10.429 1.00 95.19 215 GLU A O 1
ATOM 1753 N N . SER A 1 216 ? -9.676 -6.552 8.443 1.00 93.38 216 SER A N 1
ATOM 1754 C CA . SER A 1 216 ? -10.741 -7.449 8.919 1.00 93.38 216 SER A CA 1
ATOM 1755 C C . SER A 1 216 ? -10.253 -8.854 9.297 1.00 93.38 216 SER A C 1
ATOM 1757 O O . SER A 1 216 ? -10.987 -9.580 9.962 1.00 93.38 216 SER A O 1
ATOM 1759 N N . GLU A 1 217 ? -9.069 -9.264 8.819 1.00 91.88 217 GLU A N 1
ATOM 1760 C CA . GLU A 1 217 ? -8.532 -10.635 8.903 1.00 91.88 217 GLU A CA 1
ATOM 1761 C C . GLU A 1 217 ? -9.529 -11.728 8.423 1.00 91.88 217 GLU A C 1
ATOM 1763 O O . GLU A 1 217 ? -9.339 -12.927 8.650 1.00 91.88 217 GLU A O 1
ATOM 1768 N N . ASP A 1 218 ? -10.594 -11.339 7.707 1.00 93.12 218 ASP A N 1
ATOM 1769 C CA . ASP A 1 218 ? -11.644 -12.236 7.239 1.00 93.12 218 ASP A CA 1
ATOM 1770 C C . ASP A 1 218 ? -11.235 -12.904 5.926 1.00 93.12 218 ASP A C 1
ATOM 1772 O O . ASP A 1 218 ? -11.131 -12.286 4.860 1.00 93.12 218 ASP A O 1
ATOM 1776 N N . HIS A 1 219 ? -11.026 -14.216 6.002 1.00 91.75 219 HIS A N 1
ATOM 1777 C CA . HIS A 1 219 ? -10.546 -15.019 4.882 1.00 91.75 219 HIS A CA 1
ATOM 1778 C C . HIS A 1 219 ? -11.511 -14.999 3.693 1.00 91.75 219 HIS A C 1
ATOM 1780 O O . HIS A 1 219 ? -11.068 -15.032 2.543 1.00 91.75 219 HIS A O 1
ATOM 1786 N N . TYR A 1 220 ? -12.819 -14.920 3.951 1.00 93.94 220 TYR A N 1
ATOM 1787 C CA . TYR A 1 220 ? -13.820 -14.889 2.895 1.00 93.94 220 TYR A CA 1
ATOM 1788 C C . TYR A 1 220 ? -13.782 -13.558 2.137 1.00 93.94 220 TYR A C 1
ATOM 1790 O O . TYR A 1 220 ? -13.797 -13.563 0.909 1.00 93.94 220 TYR A O 1
ATOM 1798 N N . LEU A 1 221 ? -13.718 -12.419 2.833 1.00 95.00 221 LEU A N 1
ATOM 1799 C CA . LEU A 1 221 ? -13.637 -11.096 2.213 1.00 95.00 221 LEU A CA 1
ATOM 1800 C C . LEU A 1 221 ? -12.330 -10.913 1.445 1.00 95.00 221 LEU A C 1
ATOM 1802 O O . LEU A 1 221 ? -12.364 -10.428 0.312 1.00 95.00 221 LEU A O 1
ATOM 1806 N N . LEU A 1 222 ? -11.208 -11.362 2.013 1.00 94.62 222 LEU A N 1
ATOM 1807 C CA . LEU A 1 222 ? -9.913 -11.374 1.331 1.00 94.62 222 LEU A CA 1
ATOM 1808 C C . LEU A 1 222 ? -9.980 -12.173 0.023 1.00 94.62 222 LEU A C 1
ATOM 1810 O O . LEU A 1 222 ? -9.608 -11.661 -1.034 1.00 94.62 222 LEU A O 1
ATOM 1814 N N . GLN A 1 223 ? -10.513 -13.399 0.069 1.00 95.19 223 GLN A N 1
ATOM 1815 C CA . GLN A 1 223 ? -10.662 -14.236 -1.123 1.00 95.19 223 GLN A CA 1
ATOM 1816 C C . GLN A 1 223 ? -11.644 -13.630 -2.136 1.00 95.19 223 GLN A C 1
ATOM 1818 O O . GLN A 1 223 ? -11.389 -13.660 -3.341 1.00 95.19 223 GLN A O 1
ATOM 1823 N N . HIS A 1 224 ? -12.756 -13.065 -1.659 1.00 95.56 224 HIS A N 1
ATOM 1824 C CA . HIS A 1 224 ? -13.775 -12.421 -2.490 1.00 95.56 224 HIS A CA 1
ATOM 1825 C C . HIS A 1 224 ? -13.196 -11.246 -3.283 1.00 95.56 224 HIS A C 1
ATOM 1827 O O . HIS A 1 224 ? -13.458 -11.133 -4.479 1.00 95.56 224 HIS A O 1
ATOM 1833 N N . VAL A 1 225 ? -12.386 -10.394 -2.643 1.00 96.69 225 VAL A N 1
ATOM 1834 C CA . VAL A 1 225 ? -11.692 -9.294 -3.330 1.00 96.69 225 VAL A CA 1
ATOM 1835 C C . VAL A 1 225 ? -10.659 -9.841 -4.312 1.00 96.69 225 VAL A C 1
ATOM 1837 O O . VAL A 1 225 ? -10.697 -9.462 -5.481 1.00 96.69 225 VAL A O 1
ATOM 1840 N N . ALA A 1 226 ? -9.800 -10.773 -3.884 1.00 95.88 226 ALA A N 1
ATOM 1841 C CA . ALA A 1 226 ? -8.722 -11.325 -4.710 1.00 95.88 226 ALA A CA 1
ATOM 1842 C C . ALA A 1 226 ? -9.220 -11.941 -6.035 1.00 95.88 226 ALA A C 1
ATOM 1844 O O . ALA A 1 226 ? -8.603 -11.747 -7.083 1.00 95.88 226 ALA A O 1
ATOM 1845 N N . LEU A 1 227 ? -10.361 -12.644 -6.019 1.00 94.44 227 LEU A N 1
ATOM 1846 C CA . LEU A 1 227 ? -10.947 -13.270 -7.216 1.00 94.44 227 LEU A CA 1
ATOM 1847 C C . LEU A 1 227 ? -11.525 -12.261 -8.222 1.00 94.44 227 LEU A C 1
ATOM 1849 O O . LEU A 1 227 ? -11.624 -12.565 -9.412 1.00 94.44 227 LEU A O 1
ATOM 1853 N N . ARG A 1 228 ? -11.908 -11.067 -7.758 1.00 95.19 228 ARG A N 1
ATOM 1854 C CA . ARG A 1 228 ? -12.568 -10.024 -8.561 1.00 95.19 228 ARG A CA 1
ATOM 1855 C C . ARG A 1 228 ? -11.607 -8.954 -9.086 1.00 95.19 228 ARG A C 1
ATOM 1857 O O . ARG A 1 228 ? -12.056 -8.041 -9.772 1.00 95.19 228 ARG A O 1
ATOM 1864 N N . LEU A 1 229 ? -10.311 -9.060 -8.786 1.00 96.19 229 LEU A N 1
ATOM 1865 C CA . LEU A 1 229 ? -9.293 -8.143 -9.305 1.00 96.19 229 LEU A CA 1
ATOM 1866 C C . LEU A 1 229 ? -9.152 -8.259 -10.820 1.00 96.19 229 LEU A C 1
ATOM 1868 O O . LEU A 1 229 ? -9.273 -9.351 -11.375 1.00 96.19 229 LEU A O 1
ATOM 1872 N N . GLN A 1 230 ? -8.859 -7.148 -11.485 1.00 95.00 230 GLN A N 1
ATOM 1873 C CA . GLN A 1 230 ? -8.406 -7.163 -12.875 1.00 95.00 230 GLN A CA 1
ATOM 1874 C C . GLN A 1 230 ? -6.977 -7.717 -12.953 1.00 95.00 230 GLN A C 1
ATOM 1876 O O . GLN A 1 230 ? -6.236 -7.645 -11.974 1.00 95.00 230 GLN A O 1
ATOM 1881 N N . SER A 1 231 ? -6.615 -8.316 -14.092 1.00 95.75 231 SER A N 1
ATOM 1882 C CA . SER A 1 231 ? -5.241 -8.784 -14.327 1.00 95.75 231 SER A CA 1
ATOM 1883 C C . SER A 1 231 ? -4.271 -7.610 -14.416 1.00 95.75 231 SER A C 1
ATOM 1885 O O . SER A 1 231 ? -3.185 -7.672 -13.854 1.00 95.75 231 SER A O 1
ATOM 1887 N N . ASP A 1 232 ? -4.679 -6.521 -15.061 1.00 96.56 232 ASP A N 1
ATOM 1888 C CA . ASP A 1 232 ? -3.862 -5.319 -15.192 1.00 96.56 232 ASP A CA 1
ATOM 1889 C C . ASP A 1 232 ? -4.137 -4.372 -14.023 1.00 96.56 232 ASP A C 1
ATOM 1891 O O . ASP A 1 232 ? -5.236 -3.833 -13.881 1.00 96.56 232 ASP A O 1
ATOM 1895 N N . LEU A 1 233 ? -3.140 -4.180 -13.161 1.00 97.50 233 LEU A N 1
ATOM 1896 C CA . LEU A 1 233 ? -3.227 -3.318 -11.988 1.00 97.50 233 LEU A CA 1
ATOM 1897 C C . LEU A 1 233 ? -2.227 -2.176 -12.119 1.00 97.50 233 LEU A C 1
ATOM 1899 O O . LEU A 1 233 ? -1.016 -2.386 -12.078 1.00 97.50 233 LEU A O 1
ATOM 1903 N N . SER A 1 234 ? -2.733 -0.949 -12.231 1.00 96.62 234 SER A N 1
ATOM 1904 C CA . SER A 1 234 ? -1.893 0.248 -12.246 1.00 96.62 234 SER A CA 1
ATOM 1905 C C . SER A 1 234 ? -1.981 0.992 -10.923 1.00 96.62 234 SER A C 1
ATOM 1907 O O . SER A 1 234 ? -3.058 1.404 -10.501 1.00 96.62 234 SER A O 1
ATOM 1909 N N . PHE A 1 235 ? -0.828 1.193 -10.292 1.00 97.00 235 PHE A N 1
ATOM 1910 C CA . PHE A 1 235 ? -0.612 2.082 -9.151 1.00 97.00 235 PHE A CA 1
ATOM 1911 C C . PHE A 1 235 ? 0.292 3.253 -9.549 1.00 97.00 235 PHE A C 1
ATOM 1913 O O . PHE A 1 235 ? 1.008 3.815 -8.717 1.00 97.00 235 PHE A O 1
ATOM 1920 N N . GLN A 1 236 ? 0.260 3.632 -10.831 1.00 94.88 236 GLN A N 1
ATOM 1921 C CA . GLN A 1 236 ? 1.083 4.711 -11.347 1.00 94.88 236 GLN A CA 1
ATOM 1922 C C . GLN A 1 236 ? 0.811 6.019 -10.588 1.00 94.88 236 GLN A C 1
ATOM 1924 O O . GLN A 1 236 ? -0.332 6.465 -10.469 1.00 94.88 236 GLN A O 1
ATOM 1929 N N . GLY A 1 237 ? 1.872 6.637 -10.066 1.00 94.31 237 GLY A N 1
ATOM 1930 C CA . GLY A 1 237 ? 1.791 7.890 -9.305 1.00 94.31 237 GLY A CA 1
ATOM 1931 C C . GLY A 1 237 ? 1.225 7.765 -7.883 1.00 94.31 237 GLY A C 1
ATOM 1932 O O . GLY A 1 237 ? 1.062 8.784 -7.211 1.00 94.31 237 GLY A O 1
ATOM 1933 N N . ILE A 1 238 ? 0.921 6.552 -7.406 1.00 95.06 238 ILE A N 1
ATOM 1934 C CA . ILE A 1 238 ? 0.520 6.305 -6.016 1.00 95.06 238 ILE A CA 1
ATOM 1935 C C . ILE A 1 238 ? 1.757 5.949 -5.201 1.00 95.06 238 ILE A C 1
ATOM 1937 O O . ILE A 1 238 ? 2.411 4.955 -5.491 1.00 95.06 238 ILE A O 1
ATOM 1941 N N . VAL A 1 239 ? 2.053 6.729 -4.159 1.00 95.44 239 VAL A N 1
ATOM 1942 C CA . VAL A 1 239 ? 3.154 6.420 -3.236 1.00 95.44 239 VAL A CA 1
ATOM 1943 C C . VAL A 1 239 ? 2.848 5.120 -2.490 1.00 95.44 239 VAL A C 1
ATOM 1945 O O . VAL A 1 239 ? 1.887 5.074 -1.724 1.00 95.44 239 VAL A O 1
ATOM 1948 N N . LEU A 1 240 ? 3.658 4.084 -2.709 1.00 97.12 240 LEU A N 1
ATOM 1949 C CA . LEU A 1 240 ? 3.536 2.780 -2.061 1.00 97.12 240 LEU A CA 1
ATOM 1950 C C . LEU A 1 240 ? 4.516 2.679 -0.892 1.00 97.12 240 LEU A C 1
ATOM 1952 O O . LEU A 1 240 ? 5.722 2.524 -1.074 1.00 97.12 240 LEU A O 1
ATOM 1956 N N . THR A 1 241 ? 3.986 2.750 0.325 1.00 95.31 241 THR A N 1
ATOM 1957 C CA . THR A 1 241 ? 4.744 2.517 1.558 1.00 95.31 241 THR A CA 1
ATOM 1958 C C . THR A 1 241 ? 4.894 1.012 1.840 1.00 95.31 241 THR A C 1
ATOM 1960 O O . THR A 1 241 ? 4.136 0.209 1.293 1.00 95.31 241 THR A O 1
ATOM 1963 N N . PRO A 1 242 ? 5.813 0.575 2.724 1.00 95.69 242 PRO A N 1
ATOM 1964 C CA . PRO A 1 242 ? 5.973 -0.853 3.020 1.00 95.69 242 PRO A CA 1
ATOM 1965 C C . PRO A 1 242 ? 4.679 -1.570 3.469 1.00 95.69 242 PRO A C 1
ATOM 1967 O O . PRO A 1 242 ? 4.425 -2.675 2.988 1.00 95.69 242 PRO A O 1
ATOM 1970 N N . PRO A 1 243 ? 3.796 -0.970 4.301 1.00 93.62 243 PRO A N 1
ATOM 1971 C CA . PRO A 1 243 ? 2.476 -1.547 4.571 1.00 93.62 243 PRO A CA 1
ATOM 1972 C C . PRO A 1 243 ? 1.588 -1.691 3.328 1.00 93.62 243 PRO A C 1
ATOM 1974 O O . PRO A 1 243 ? 0.863 -2.676 3.218 1.00 93.62 243 PRO A O 1
ATOM 1977 N N . ASP A 1 244 ? 1.640 -0.737 2.391 1.00 96.56 244 ASP A N 1
ATOM 1978 C CA . ASP A 1 244 ? 0.883 -0.800 1.133 1.00 96.56 244 ASP A CA 1
ATOM 1979 C C . ASP A 1 244 ? 1.348 -1.984 0.276 1.00 96.56 244 ASP A C 1
ATOM 1981 O O . ASP A 1 244 ? 0.533 -2.756 -0.230 1.00 96.56 244 ASP A O 1
ATOM 1985 N N . VAL A 1 245 ? 2.666 -2.170 0.173 1.00 98.06 245 VAL A N 1
ATOM 1986 C CA . VAL A 1 245 ? 3.260 -3.309 -0.536 1.00 98.06 245 VAL A CA 1
ATOM 1987 C C . VAL A 1 245 ? 2.880 -4.630 0.125 1.00 98.06 245 VAL A C 1
ATOM 1989 O O . VAL A 1 245 ? 2.529 -5.586 -0.566 1.00 98.06 245 VAL A O 1
ATOM 1992 N N . TYR A 1 246 ? 2.897 -4.681 1.458 1.00 96.50 246 TYR A N 1
ATOM 1993 C CA . TYR A 1 246 ? 2.533 -5.881 2.200 1.00 96.50 246 TYR A CA 1
ATOM 1994 C C . TYR A 1 246 ? 1.085 -6.313 1.932 1.00 96.50 246 TYR A C 1
ATOM 1996 O O . TYR A 1 246 ? 0.850 -7.481 1.612 1.00 96.50 246 TYR A O 1
ATOM 2004 N N . VAL A 1 247 ? 0.114 -5.392 2.013 1.00 96.56 247 VAL A N 1
ATOM 2005 C CA . VAL A 1 247 ? -1.298 -5.737 1.762 1.00 96.56 247 VAL A CA 1
ATOM 2006 C C . VAL A 1 247 ? -1.542 -6.105 0.301 1.00 96.56 247 VAL A C 1
ATOM 2008 O O . VAL A 1 247 ? -2.273 -7.059 0.029 1.00 96.56 247 VAL A O 1
ATOM 2011 N N . LEU A 1 248 ? -0.876 -5.418 -0.634 1.00 97.19 248 LEU A N 1
ATOM 2012 C CA . LEU A 1 248 ? -0.919 -5.752 -2.054 1.00 97.19 248 LEU A CA 1
ATOM 2013 C C . LEU A 1 248 ? -0.413 -7.182 -2.278 1.00 97.19 248 LEU A C 1
ATOM 2015 O O . LEU A 1 248 ? -1.143 -8.021 -2.803 1.00 97.19 248 LEU A O 1
ATOM 2019 N N . HIS A 1 249 ? 0.787 -7.499 -1.793 1.00 97.19 249 HIS A N 1
ATOM 2020 C CA . HIS A 1 249 ? 1.365 -8.838 -1.881 1.00 97.19 249 HIS A CA 1
ATOM 2021 C C . HIS A 1 249 ? 0.462 -9.907 -1.239 1.00 97.19 249 HIS A C 1
ATOM 2023 O O . HIS A 1 249 ? 0.222 -10.958 -1.838 1.00 97.19 249 HIS A O 1
ATOM 2029 N N . SER A 1 250 ? -0.068 -9.648 -0.037 1.00 94.81 250 SER A N 1
ATOM 2030 C CA . SER A 1 250 ? -0.950 -10.569 0.699 1.00 94.81 250 SER A CA 1
ATOM 2031 C C . SER A 1 250 ? -2.200 -10.940 -0.104 1.00 94.81 250 SER A C 1
ATOM 2033 O O . SER A 1 250 ? -2.564 -12.115 -0.199 1.00 94.81 250 SER A O 1
ATOM 2035 N N . ILE A 1 251 ? -2.841 -9.954 -0.736 1.00 95.81 251 ILE A N 1
ATOM 2036 C CA . ILE A 1 251 ? -4.060 -10.173 -1.520 1.00 95.81 251 ILE A CA 1
ATOM 2037 C C . ILE A 1 251 ? -3.747 -10.846 -2.853 1.00 95.81 251 ILE A C 1
ATOM 2039 O O . ILE A 1 251 ? -4.420 -11.813 -3.213 1.00 95.81 251 ILE A O 1
ATOM 2043 N N . LEU A 1 252 ? -2.717 -10.385 -3.570 1.00 96.56 252 LEU A N 1
ATOM 2044 C CA . LEU A 1 252 ? -2.337 -10.973 -4.854 1.00 96.56 252 LEU A CA 1
ATOM 2045 C C . LEU A 1 252 ? -1.946 -12.447 -4.698 1.00 96.56 252 LEU A C 1
ATOM 2047 O O . LEU A 1 252 ? -2.360 -13.267 -5.512 1.00 96.56 252 LEU A O 1
ATOM 2051 N N . THR A 1 253 ? -1.252 -12.817 -3.618 1.00 94.88 253 THR A N 1
ATOM 2052 C CA . THR A 1 253 ? -0.857 -14.213 -3.330 1.00 94.88 253 THR A CA 1
ATOM 2053 C C . THR A 1 253 ? -2.058 -15.162 -3.191 1.00 94.88 253 THR A C 1
ATOM 2055 O O . THR A 1 253 ? -1.944 -16.361 -3.438 1.00 94.88 253 THR A O 1
ATOM 2058 N N . ARG A 1 254 ? -3.237 -14.645 -2.823 1.00 93.25 254 ARG A N 1
ATOM 2059 C CA . ARG A 1 254 ? -4.477 -15.428 -2.648 1.00 93.25 254 ARG A CA 1
ATOM 2060 C C . ARG A 1 254 ? -5.258 -15.627 -3.948 1.00 93.25 254 ARG A C 1
ATOM 2062 O O . ARG A 1 254 ? -6.276 -16.327 -3.965 1.00 93.25 254 ARG A O 1
ATOM 2069 N N . SER A 1 255 ? -4.811 -15.012 -5.037 1.00 92.00 255 SER A N 1
ATOM 2070 C CA . SER A 1 255 ? -5.413 -15.165 -6.354 1.00 92.00 255 SER A CA 1
ATOM 2071 C C . SER A 1 255 ? -4.597 -16.122 -7.218 1.00 92.00 255 SER A C 1
ATOM 2073 O O . SER A 1 255 ? -3.373 -16.053 -7.273 1.00 92.00 255 SER A O 1
ATOM 2075 N N . LYS A 1 256 ? -5.297 -16.993 -7.950 1.00 92.12 256 LYS A N 1
ATOM 2076 C CA . LYS A 1 256 ? -4.701 -17.843 -8.996 1.00 92.12 256 LYS A CA 1
ATOM 2077 C C . LYS A 1 256 ? -4.542 -17.112 -10.336 1.00 92.12 256 LYS A C 1
ATOM 2079 O O . LYS A 1 256 ? -4.100 -17.718 -11.302 1.00 92.12 256 LYS A O 1
ATOM 2084 N N . LYS A 1 257 ? -4.981 -15.854 -10.412 1.00 95.19 257 LYS A N 1
ATOM 2085 C CA . LYS A 1 257 ? -4.897 -15.021 -11.610 1.00 95.19 257 LYS A CA 1
ATOM 2086 C C . LYS A 1 257 ? -3.465 -14.537 -11.814 1.00 95.19 257 LYS A C 1
ATOM 2088 O O . LYS A 1 257 ? -2.760 -14.292 -10.840 1.00 95.19 257 LYS A O 1
ATOM 2093 N N . GLU A 1 258 ? -3.090 -14.379 -13.074 1.00 97.56 258 GLU A N 1
ATOM 2094 C CA . GLU A 1 258 ? -1.857 -13.719 -13.482 1.00 97.56 258 GLU A CA 1
ATOM 2095 C C . GLU A 1 258 ? -2.066 -12.207 -13.589 1.00 97.56 258 GLU A C 1
ATOM 2097 O O . GLU A 1 258 ? -3.086 -11.749 -14.121 1.00 97.56 258 GLU A O 1
ATOM 2102 N N . PHE A 1 259 ? -1.104 -11.448 -13.067 1.00 98.12 259 PHE A N 1
ATOM 2103 C CA . PHE A 1 259 ? -1.173 -9.999 -12.955 1.00 98.12 259 PHE A CA 1
ATOM 2104 C C . PHE A 1 259 ? -0.055 -9.295 -13.718 1.00 98.12 259 PHE A C 1
ATOM 2106 O O . PHE A 1 259 ? 1.111 -9.689 -13.649 1.00 98.12 259 PHE A O 1
ATOM 2113 N N . SER A 1 260 ? -0.424 -8.187 -14.352 1.00 98.19 260 SER A N 1
ATOM 2114 C CA . SER A 1 260 ? 0.491 -7.166 -14.841 1.00 98.19 260 SER A CA 1
ATOM 2115 C C . SER A 1 260 ? 0.458 -5.973 -13.888 1.00 98.19 260 SER A C 1
ATOM 2117 O O . SER A 1 260 ? -0.623 -5.476 -13.564 1.00 98.19 260 SER A O 1
ATOM 2119 N N . LEU A 1 261 ? 1.619 -5.519 -13.412 1.00 98.38 261 LEU A N 1
ATOM 2120 C CA . LEU A 1 261 ? 1.717 -4.418 -12.448 1.00 98.38 261 LEU A CA 1
ATOM 2121 C C . LEU A 1 261 ? 2.348 -3.172 -13.072 1.00 98.38 261 LEU A C 1
ATOM 2123 O O . LEU A 1 261 ? 3.492 -3.207 -13.509 1.00 98.38 261 LEU A O 1
ATOM 2127 N N . ASP A 1 262 ? 1.663 -2.034 -13.034 1.00 98.00 262 ASP A N 1
ATOM 2128 C CA . ASP A 1 262 ? 2.268 -0.740 -13.361 1.00 98.00 262 ASP A CA 1
ATOM 2129 C C . ASP A 1 262 ? 2.558 0.054 -12.082 1.00 98.00 262 ASP A C 1
ATOM 2131 O O . ASP A 1 262 ? 1.664 0.598 -11.436 1.00 98.00 262 ASP A O 1
ATOM 2135 N N . LEU A 1 263 ? 3.837 0.092 -11.713 1.00 98.12 263 LEU A N 1
ATOM 2136 C CA . LEU A 1 263 ? 4.389 0.707 -10.505 1.00 98.12 263 LEU A CA 1
ATOM 2137 C C . LEU A 1 263 ? 5.191 1.979 -10.826 1.00 98.12 263 LEU A C 1
ATOM 2139 O O . LEU A 1 263 ? 5.985 2.443 -10.001 1.00 98.12 263 LEU A O 1
ATOM 2143 N N . ARG A 1 264 ? 5.048 2.552 -12.028 1.00 95.81 264 ARG A N 1
ATOM 2144 C CA . ARG A 1 264 ? 5.769 3.779 -12.404 1.00 95.81 264 ARG A CA 1
ATOM 2145 C C . ARG A 1 264 ? 5.409 4.931 -11.464 1.00 95.81 264 ARG A C 1
ATOM 2147 O O . ARG A 1 264 ? 4.257 5.110 -11.085 1.00 95.81 264 ARG A O 1
ATOM 2154 N N . SER A 1 265 ? 6.399 5.729 -11.073 1.00 94.31 265 SER A N 1
ATOM 2155 C CA . SER A 1 265 ? 6.200 6.867 -10.158 1.00 94.31 265 SER A CA 1
ATOM 2156 C C . SER A 1 265 ? 5.553 6.498 -8.809 1.00 94.31 265 SER A C 1
ATOM 2158 O O . SER A 1 265 ? 4.947 7.357 -8.176 1.00 94.31 265 SER A O 1
ATOM 2160 N N . SER A 1 266 ? 5.672 5.242 -8.360 1.00 96.12 266 SER A N 1
ATOM 2161 C CA . SER A 1 266 ? 5.081 4.784 -7.093 1.00 96.12 266 SER A CA 1
ATOM 2162 C C . SER A 1 266 ? 5.961 5.012 -5.861 1.00 96.12 266 SER A C 1
ATOM 2164 O O . SER A 1 266 ? 5.526 4.763 -4.742 1.00 96.12 266 SER A O 1
ATOM 2166 N N . ALA A 1 267 ? 7.210 5.460 -6.043 1.00 95.38 267 ALA A N 1
ATOM 2167 C CA . ALA A 1 267 ? 8.198 5.623 -4.969 1.00 95.38 267 ALA A CA 1
ATOM 2168 C C . ALA A 1 267 ? 8.355 4.380 -4.060 1.00 95.38 267 ALA A C 1
ATOM 2170 O O . ALA A 1 267 ? 8.741 4.510 -2.898 1.00 95.38 267 ALA A O 1
ATOM 2171 N N . ILE A 1 268 ? 8.046 3.193 -4.594 1.00 97.44 268 ILE A N 1
ATOM 2172 C CA . ILE A 1 268 ? 8.215 1.912 -3.914 1.00 97.44 268 ILE A CA 1
ATOM 2173 C C . ILE A 1 268 ? 9.687 1.698 -3.557 1.00 97.44 268 ILE A C 1
ATOM 2175 O O . ILE A 1 268 ? 10.585 2.006 -4.343 1.00 97.44 268 ILE A O 1
ATOM 2179 N N . ASP A 1 269 ? 9.941 1.183 -2.359 1.00 96.75 269 ASP A N 1
ATOM 2180 C CA . ASP A 1 269 ? 11.296 0.885 -1.919 1.00 96.75 269 ASP A CA 1
ATOM 2181 C C . ASP A 1 269 ? 11.843 -0.388 -2.586 1.00 96.75 269 ASP A C 1
ATOM 2183 O O . ASP A 1 269 ? 11.116 -1.193 -3.169 1.00 96.75 269 ASP A O 1
ATOM 2187 N N . LEU A 1 270 ? 13.160 -0.586 -2.502 1.00 97.31 270 LEU A N 1
ATOM 2188 C CA . LEU A 1 270 ? 13.832 -1.683 -3.201 1.00 97.31 270 LEU A CA 1
ATOM 2189 C C . LEU A 1 270 ? 13.328 -3.066 -2.756 1.00 97.31 270 LEU A C 1
ATOM 2191 O O . LEU A 1 270 ? 13.170 -3.966 -3.582 1.00 97.31 270 LEU A O 1
ATOM 2195 N N . GLN A 1 271 ? 13.065 -3.230 -1.454 1.00 97.12 271 GLN A N 1
ATOM 2196 C CA . GLN A 1 271 ? 12.554 -4.484 -0.899 1.00 97.12 271 GLN A CA 1
ATOM 2197 C C . GLN A 1 271 ? 11.107 -4.726 -1.315 1.00 97.12 271 GLN A C 1
ATOM 2199 O O . GLN A 1 271 ? 10.774 -5.839 -1.724 1.00 97.12 271 GLN A O 1
ATOM 2204 N N . GLY A 1 272 ? 10.266 -3.692 -1.289 1.00 97.81 272 GLY A N 1
ATOM 2205 C CA . GLY A 1 272 ? 8.900 -3.793 -1.769 1.00 97.81 272 GLY A CA 1
ATOM 2206 C C . GLY A 1 272 ? 8.828 -4.118 -3.261 1.00 97.81 272 GLY A C 1
ATOM 2207 O O . GLY A 1 272 ? 8.052 -4.986 -3.664 1.00 97.81 272 GLY A O 1
ATOM 2208 N N . LEU A 1 273 ? 9.685 -3.497 -4.080 1.00 98.38 273 LEU A N 1
ATOM 2209 C CA . LEU A 1 273 ? 9.779 -3.803 -5.507 1.00 98.38 273 LEU A CA 1
ATOM 2210 C C . LEU A 1 273 ? 10.153 -5.272 -5.716 1.00 98.38 273 LEU A C 1
ATOM 2212 O O . LEU A 1 273 ? 9.428 -5.984 -6.407 1.00 98.38 273 LEU A O 1
ATOM 2216 N N . LYS A 1 274 ? 11.221 -5.746 -5.056 1.00 98.19 274 LYS A N 1
ATOM 2217 C CA . LYS A 1 274 ? 11.637 -7.157 -5.078 1.00 98.19 274 LYS A CA 1
ATOM 2218 C C . LYS A 1 274 ? 10.484 -8.088 -4.696 1.00 98.19 274 LYS A C 1
ATOM 2220 O O . LYS A 1 274 ? 10.261 -9.084 -5.380 1.00 98.19 274 LYS A O 1
ATOM 2225 N N . GLN A 1 275 ? 9.758 -7.764 -3.626 1.00 97.69 275 GLN A N 1
ATOM 2226 C CA . GLN A 1 275 ? 8.662 -8.579 -3.107 1.00 97.69 275 GLN A CA 1
ATOM 2227 C C . GLN A 1 275 ? 7.524 -8.742 -4.122 1.00 97.69 275 GLN A C 1
ATOM 2229 O O . GLN A 1 275 ? 6.978 -9.836 -4.222 1.00 97.69 275 GLN A O 1
ATOM 2234 N N . LEU A 1 276 ? 7.175 -7.696 -4.877 1.00 98.06 276 LEU A N 1
ATOM 2235 C CA . LEU A 1 276 ? 6.080 -7.747 -5.853 1.00 98.06 276 LEU A CA 1
ATOM 2236 C C . LEU A 1 276 ? 6.501 -8.364 -7.191 1.00 98.06 276 LEU A C 1
ATOM 2238 O O . LEU A 1 276 ? 5.816 -9.240 -7.712 1.00 98.06 276 LEU A O 1
ATOM 2242 N N . VAL A 1 277 ? 7.628 -7.937 -7.766 1.00 96.75 277 VAL A N 1
ATOM 2243 C CA . VAL A 1 277 ? 8.000 -8.336 -9.141 1.00 96.75 277 VAL A CA 1
ATOM 2244 C C . VAL A 1 277 ? 8.468 -9.790 -9.227 1.00 96.75 277 VAL A C 1
ATOM 2246 O O . VAL A 1 277 ? 8.357 -10.436 -10.270 1.00 96.75 277 VAL A O 1
ATOM 2249 N N . CYS A 1 278 ? 8.943 -10.340 -8.109 1.00 95.25 278 CYS A N 1
ATOM 2250 C CA . CYS A 1 278 ? 9.354 -11.736 -8.006 1.00 95.25 278 CYS A CA 1
ATOM 2251 C C . CYS A 1 278 ? 8.194 -12.690 -7.671 1.00 95.25 278 CYS A C 1
ATOM 2253 O O . CYS A 1 278 ? 8.410 -13.899 -7.588 1.00 95.25 278 CYS A O 1
ATOM 2255 N N . MET A 1 279 ? 6.962 -12.196 -7.496 1.00 96.75 279 MET A N 1
ATOM 2256 C CA . MET A 1 279 ? 5.802 -13.058 -7.256 1.00 96.75 279 MET A CA 1
ATOM 2257 C C . MET A 1 279 ? 5.547 -13.974 -8.456 1.00 96.75 279 MET A C 1
ATOM 2259 O O . MET A 1 279 ? 5.605 -13.548 -9.609 1.00 96.75 279 MET A O 1
ATOM 2263 N N . LYS A 1 280 ? 5.216 -15.244 -8.194 1.00 95.44 280 LYS A N 1
ATOM 2264 C CA . LYS A 1 280 ? 4.984 -16.250 -9.248 1.00 95.44 280 LYS A CA 1
ATOM 2265 C C . LYS A 1 280 ? 3.832 -15.887 -10.183 1.00 95.44 280 LYS A C 1
ATOM 2267 O O . LYS A 1 280 ? 3.897 -16.196 -11.362 1.00 95.44 280 LYS A O 1
ATOM 2272 N N . ASN A 1 281 ? 2.802 -15.237 -9.654 1.00 96.19 281 ASN A N 1
ATOM 2273 C CA . ASN A 1 281 ? 1.610 -14.840 -10.395 1.00 96.19 281 ASN A CA 1
ATOM 2274 C C . ASN A 1 281 ? 1.666 -13.400 -10.931 1.00 96.19 281 ASN A C 1
ATOM 2276 O O . ASN A 1 281 ? 0.676 -12.927 -11.474 1.00 96.19 281 ASN A O 1
ATOM 2280 N N . VAL A 1 282 ? 2.797 -12.703 -10.797 1.00 98.00 282 VAL A N 1
ATOM 2281 C CA . VAL A 1 282 ? 3.064 -11.468 -11.545 1.00 98.00 282 VAL A CA 1
ATOM 2282 C C . VAL A 1 282 ? 3.822 -11.862 -12.804 1.00 98.00 282 VAL A C 1
ATOM 2284 O O . VAL A 1 282 ? 4.923 -12.402 -12.702 1.00 98.00 282 VAL A O 1
ATOM 2287 N N . THR A 1 283 ? 3.223 -11.639 -13.971 1.00 97.44 283 THR A N 1
ATOM 2288 C CA . THR A 1 283 ? 3.761 -12.053 -15.279 1.00 97.44 283 THR A CA 1
ATOM 2289 C C . THR A 1 283 ? 4.454 -10.918 -16.014 1.00 97.44 283 THR A C 1
ATOM 2291 O O . THR A 1 283 ? 5.373 -11.164 -16.788 1.00 97.44 283 THR A O 1
ATOM 2294 N N . SER A 1 284 ? 4.070 -9.674 -15.737 1.00 98.00 284 SER A N 1
ATOM 2295 C CA . SER A 1 284 ? 4.761 -8.495 -16.246 1.00 98.00 284 SER A CA 1
ATOM 2296 C C . SER A 1 284 ? 4.697 -7.341 -15.262 1.00 98.00 284 SER A C 1
ATOM 2298 O O . SER A 1 284 ? 3.764 -7.229 -14.466 1.00 98.00 284 SER A O 1
ATOM 2300 N N . PHE A 1 285 ? 5.677 -6.447 -15.323 1.00 98.44 285 PHE A N 1
ATOM 2301 C CA . PHE A 1 285 ? 5.609 -5.195 -14.587 1.00 98.44 285 PHE A CA 1
ATOM 2302 C C . PHE A 1 285 ? 6.264 -4.033 -15.331 1.00 98.44 285 PHE A C 1
ATOM 2304 O O . PHE A 1 285 ? 7.125 -4.212 -16.196 1.00 98.44 285 PHE A O 1
ATOM 2311 N N . ARG A 1 286 ? 5.855 -2.824 -14.948 1.00 98.06 286 ARG A N 1
ATOM 2312 C CA . ARG A 1 286 ? 6.536 -1.563 -15.235 1.00 98.06 286 ARG A CA 1
ATOM 2313 C C . ARG A 1 286 ? 6.880 -0.892 -13.922 1.00 98.06 286 ARG A C 1
ATOM 2315 O O . ARG A 1 286 ? 6.086 -0.903 -12.988 1.00 98.06 286 ARG A O 1
ATOM 2322 N N . ALA A 1 287 ? 8.045 -0.277 -13.851 1.00 97.62 287 ALA A N 1
ATOM 2323 C CA . ALA A 1 287 ? 8.494 0.465 -12.684 1.00 97.62 287 ALA A CA 1
ATOM 2324 C C . ALA A 1 287 ? 9.459 1.568 -13.127 1.00 97.62 287 ALA A C 1
ATOM 2326 O O . ALA A 1 287 ? 9.743 1.728 -14.314 1.00 97.62 287 ALA A O 1
ATOM 2327 N N . SER A 1 288 ? 9.951 2.337 -12.160 1.00 96.25 288 SER A N 1
ATOM 2328 C CA . SER A 1 288 ? 11.088 3.233 -12.367 1.00 96.25 288 SER A CA 1
ATOM 2329 C C . SER A 1 288 ? 12.270 2.446 -12.945 1.00 96.25 288 SER A C 1
ATOM 2331 O O . SER A 1 288 ? 12.673 1.422 -12.385 1.00 96.25 288 SER A O 1
ATOM 2333 N N . LEU A 1 289 ? 12.807 2.905 -14.078 1.00 97.00 289 LEU A N 1
ATOM 2334 C CA . LEU A 1 289 ? 13.952 2.278 -14.742 1.00 97.00 289 LEU A CA 1
ATOM 2335 C C . LEU A 1 289 ? 15.166 2.241 -13.805 1.00 97.00 289 LEU A C 1
ATOM 2337 O O . LEU A 1 289 ? 15.780 1.191 -13.629 1.00 97.00 289 LEU A O 1
ATOM 2341 N N . SER A 1 290 ? 15.462 3.361 -13.138 1.00 95.81 290 SER A N 1
ATOM 2342 C CA . SER A 1 290 ? 16.576 3.455 -12.193 1.00 95.81 290 SER A CA 1
ATOM 2343 C C . SER A 1 290 ? 16.408 2.529 -10.984 1.00 95.81 290 SER A C 1
ATOM 2345 O O . SER A 1 290 ? 17.375 1.883 -10.584 1.00 95.81 290 SER A O 1
ATOM 2347 N N . ASP A 1 291 ? 15.202 2.391 -10.428 1.00 96.62 291 ASP A N 1
ATOM 2348 C CA . ASP A 1 291 ? 14.970 1.467 -9.305 1.00 96.62 291 ASP A CA 1
ATOM 2349 C C . ASP A 1 291 ? 15.007 -0.004 -9.741 1.00 96.62 291 ASP A C 1
ATOM 2351 O O . ASP A 1 291 ? 15.495 -0.855 -8.999 1.00 96.62 291 ASP A O 1
ATOM 2355 N N . THR A 1 292 ? 14.582 -0.298 -10.972 1.00 97.62 292 THR A N 1
ATOM 2356 C CA . THR A 1 292 ? 14.678 -1.642 -11.563 1.00 97.62 292 THR A CA 1
ATOM 2357 C C . THR A 1 292 ? 16.137 -2.043 -11.793 1.00 97.62 292 THR A C 1
ATOM 2359 O O . THR A 1 292 ? 16.548 -3.132 -11.395 1.00 97.62 292 THR A O 1
ATOM 2362 N N . VAL A 1 293 ? 16.962 -1.148 -12.349 1.00 96.69 293 VAL A N 1
ATOM 2363 C CA . VAL A 1 293 ? 18.405 -1.393 -12.515 1.00 96.69 293 VAL A CA 1
ATOM 2364 C C . VAL A 1 293 ? 19.086 -1.587 -11.156 1.00 96.69 293 VAL A C 1
ATOM 2366 O O . VAL A 1 293 ? 19.852 -2.537 -10.996 1.00 96.69 293 VAL A O 1
ATOM 2369 N N . ARG A 1 294 ? 18.762 -0.762 -10.147 1.00 97.06 294 ARG A N 1
ATOM 2370 C CA . ARG A 1 294 ? 19.272 -0.934 -8.771 1.00 97.06 294 ARG A CA 1
ATOM 2371 C C . ARG A 1 294 ? 18.879 -2.281 -8.167 1.00 97.06 294 ARG A C 1
ATOM 2373 O O . ARG A 1 294 ? 19.695 -2.898 -7.483 1.00 97.06 294 ARG A O 1
ATOM 2380 N N . LEU A 1 295 ? 17.649 -2.744 -8.408 1.00 97.56 295 LEU A N 1
ATOM 2381 C CA . LEU A 1 295 ? 17.195 -4.059 -7.953 1.00 97.56 295 LEU A CA 1
ATOM 2382 C C . LEU A 1 295 ? 18.060 -5.158 -8.559 1.00 97.56 295 LEU A C 1
ATOM 2384 O O . LEU A 1 295 ? 18.546 -6.022 -7.835 1.00 97.56 295 LEU A O 1
ATOM 2388 N N . TRP A 1 296 ? 18.300 -5.104 -9.863 1.00 95.69 296 TRP A N 1
ATOM 2389 C CA . TRP A 1 296 ? 19.118 -6.102 -10.539 1.00 95.69 296 TRP A CA 1
ATOM 2390 C C . TRP A 1 296 ? 20.575 -6.094 -10.078 1.00 95.69 296 TRP A C 1
ATOM 2392 O O . TRP A 1 296 ? 21.135 -7.163 -9.841 1.00 95.69 296 TRP A O 1
ATOM 2402 N N . GLU A 1 297 ? 21.178 -4.919 -9.875 1.00 94.50 297 GLU A N 1
ATOM 2403 C CA . GLU A 1 297 ? 22.523 -4.813 -9.294 1.00 94.50 297 GLU A CA 1
ATOM 2404 C C . GLU A 1 297 ? 22.566 -5.423 -7.882 1.00 94.50 297 GLU A C 1
ATOM 2406 O O . GLU A 1 297 ? 23.487 -6.176 -7.561 1.00 94.50 297 GLU A O 1
ATOM 2411 N N . SER A 1 298 ? 21.545 -5.171 -7.055 1.00 96.38 298 SER A N 1
ATOM 2412 C CA . SER A 1 298 ? 21.432 -5.750 -5.712 1.00 96.38 298 SER A CA 1
ATOM 2413 C C . SER A 1 298 ? 21.276 -7.276 -5.739 1.00 96.38 298 SER A C 1
ATOM 2415 O O . SER A 1 298 ? 21.988 -7.969 -5.013 1.00 96.38 298 SER A O 1
ATOM 2417 N N . LEU A 1 299 ? 20.409 -7.816 -6.604 1.00 93.94 299 LEU A N 1
ATOM 2418 C CA . LEU A 1 299 ? 20.218 -9.263 -6.766 1.00 93.94 299 LEU A CA 1
ATOM 2419 C C . LEU A 1 299 ? 21.493 -9.945 -7.277 1.00 93.94 299 LEU A C 1
ATOM 2421 O O . LEU A 1 299 ? 21.853 -11.022 -6.802 1.00 93.94 299 LEU A O 1
ATOM 2425 N N . GLN A 1 300 ? 22.214 -9.303 -8.199 1.00 90.44 300 GLN A N 1
ATOM 2426 C CA . GLN A 1 300 ? 23.495 -9.797 -8.695 1.00 90.44 300 GLN A CA 1
ATOM 2427 C C . GLN A 1 300 ? 24.551 -9.850 -7.581 1.00 90.44 300 GLN A C 1
ATOM 2429 O O . GLN A 1 300 ? 25.250 -10.855 -7.453 1.00 90.44 300 GLN A O 1
ATOM 2434 N N . GLN A 1 301 ? 24.654 -8.803 -6.756 1.00 91.62 301 GLN A N 1
ATOM 2435 C CA . GLN A 1 301 ? 25.576 -8.760 -5.613 1.00 91.62 301 GLN A CA 1
ATOM 2436 C C . GLN A 1 301 ? 25.234 -9.817 -4.557 1.00 91.62 301 GLN A C 1
ATOM 2438 O O . GLN A 1 301 ? 26.131 -10.476 -4.029 1.00 91.62 301 GLN A O 1
ATOM 2443 N N . ALA A 1 302 ? 23.942 -10.021 -4.293 1.00 93.94 302 ALA A N 1
ATOM 2444 C CA . ALA A 1 302 ? 23.442 -11.042 -3.377 1.00 93.94 302 ALA A CA 1
ATOM 2445 C C . ALA A 1 302 ? 23.514 -12.472 -3.949 1.00 93.94 302 ALA A C 1
ATOM 2447 O O . ALA A 1 302 ? 23.225 -13.429 -3.232 1.00 93.94 302 ALA A O 1
ATOM 2448 N N . LYS A 1 303 ? 23.923 -12.636 -5.218 1.00 90.75 303 LYS A N 1
ATOM 2449 C CA . LYS A 1 303 ? 23.943 -13.914 -5.956 1.00 90.75 303 LYS A CA 1
ATOM 2450 C C . LYS A 1 303 ? 22.560 -14.576 -6.058 1.00 90.75 303 LYS A C 1
ATOM 2452 O O . LYS A 1 303 ? 22.452 -15.791 -6.207 1.00 90.75 303 LYS A O 1
ATOM 2457 N N . GLU A 1 304 ? 21.495 -13.777 -6.026 1.00 92.00 304 GLU A N 1
ATOM 2458 C CA . GLU A 1 304 ? 20.100 -14.208 -6.169 1.00 92.00 304 GLU A CA 1
ATOM 2459 C C . GLU A 1 304 ? 19.712 -14.300 -7.653 1.00 92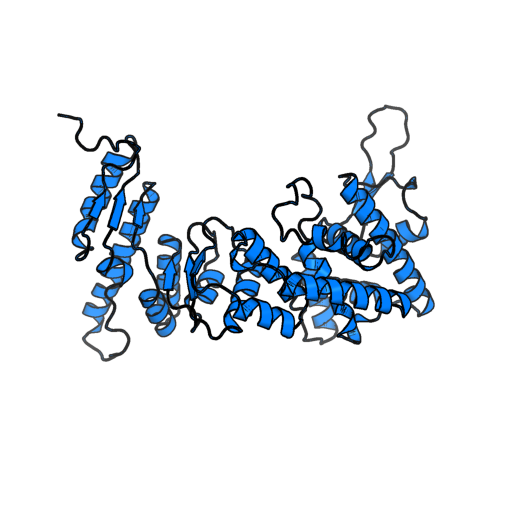.00 304 GLU A C 1
ATOM 2461 O O . GLU A 1 304 ? 18.830 -13.605 -8.158 1.00 92.00 304 GLU A O 1
ATOM 2466 N N . TYR A 1 305 ? 20.431 -15.158 -8.372 1.00 88.69 305 TYR A N 1
ATOM 2467 C CA . TYR A 1 305 ? 20.404 -15.264 -9.829 1.00 88.69 305 TYR A CA 1
ATOM 2468 C C . TYR A 1 305 ? 19.050 -15.674 -10.422 1.00 88.69 305 TYR A C 1
ATOM 2470 O O . TYR A 1 305 ? 18.683 -15.191 -11.491 1.00 88.69 305 TYR A O 1
ATOM 2478 N N . GLU A 1 306 ? 18.295 -16.526 -9.728 1.00 90.50 306 GLU A N 1
ATOM 2479 C CA . GLU A 1 306 ? 16.954 -16.935 -10.159 1.00 90.50 306 GLU A CA 1
ATOM 2480 C C . GLU A 1 306 ? 15.983 -15.748 -10.137 1.00 90.50 306 GLU A C 1
ATOM 2482 O O . GLU A 1 306 ? 15.301 -15.478 -11.123 1.00 90.50 306 GLU A O 1
ATOM 2487 N N . LEU A 1 307 ? 15.981 -14.970 -9.049 1.00 93.38 307 LEU A N 1
ATOM 2488 C CA . LEU A 1 307 ? 15.152 -13.768 -8.939 1.00 93.38 307 LEU A CA 1
ATOM 2489 C C . LEU A 1 307 ? 15.582 -12.690 -9.935 1.00 93.38 307 LEU A C 1
ATOM 2491 O O . LEU A 1 307 ? 14.737 -11.990 -10.495 1.00 93.38 307 LEU A O 1
ATOM 2495 N N . LEU A 1 308 ? 16.890 -12.567 -10.185 1.00 93.50 308 LEU A N 1
ATOM 2496 C CA . LEU A 1 308 ? 17.416 -11.680 -11.216 1.00 93.50 308 LEU A CA 1
ATOM 2497 C C . LEU A 1 308 ? 16.847 -12.055 -12.591 1.00 93.50 308 LEU A C 1
ATOM 2499 O O . LEU A 1 308 ? 16.252 -11.201 -13.240 1.00 93.50 308 LEU A O 1
ATOM 2503 N N . ALA A 1 309 ? 16.956 -13.322 -12.999 1.00 90.94 309 ALA A N 1
ATOM 2504 C CA . ALA A 1 309 ? 16.443 -13.790 -14.287 1.00 90.94 309 ALA A CA 1
ATOM 2505 C C . ALA A 1 309 ? 14.931 -13.545 -14.426 1.00 90.94 309 ALA A C 1
ATOM 2507 O O . ALA A 1 309 ? 14.491 -12.935 -15.400 1.00 90.94 309 ALA A O 1
ATOM 2508 N N . VAL A 1 310 ? 14.159 -13.927 -13.405 1.00 93.25 310 VAL A N 1
ATOM 2509 C CA . VAL A 1 310 ? 12.700 -13.748 -13.362 1.00 93.25 310 VAL A CA 1
ATOM 2510 C C . VAL A 1 310 ? 12.307 -12.269 -13.445 1.00 93.25 310 VAL A C 1
ATOM 2512 O O . VAL A 1 310 ? 11.375 -11.911 -14.161 1.00 93.25 310 VAL A O 1
ATOM 2515 N N . SER A 1 311 ? 13.001 -11.387 -12.724 1.00 95.38 311 SER A N 1
ATOM 2516 C CA . SER A 1 311 ? 12.691 -9.952 -12.749 1.00 95.38 311 SER A CA 1
ATOM 2517 C C . SER A 1 311 ? 13.080 -9.276 -14.069 1.00 95.38 311 SER A C 1
ATOM 2519 O O . SER A 1 311 ? 12.399 -8.341 -14.475 1.00 95.38 311 SER A O 1
ATOM 2521 N N . ILE A 1 312 ? 14.126 -9.743 -14.762 1.00 94.88 312 ILE A N 1
ATOM 2522 C CA . ILE A 1 312 ? 14.480 -9.261 -16.108 1.00 94.88 312 ILE A CA 1
ATOM 2523 C C . ILE A 1 312 ? 13.421 -9.691 -17.124 1.00 94.88 312 ILE A C 1
ATOM 2525 O O . ILE A 1 312 ? 12.978 -8.872 -17.926 1.00 94.88 312 ILE A O 1
ATOM 2529 N N . GLU A 1 313 ? 13.001 -10.958 -17.079 1.00 94.50 313 GLU A N 1
ATOM 2530 C CA . GLU A 1 313 ? 12.020 -11.525 -18.010 1.00 94.50 313 GLU A CA 1
ATOM 2531 C C . GLU A 1 313 ? 10.673 -10.793 -17.954 1.00 94.50 313 GLU A C 1
ATOM 2533 O O . GLU A 1 313 ? 10.077 -10.492 -18.986 1.00 94.50 313 GLU A O 1
ATOM 2538 N N . LYS A 1 314 ? 10.217 -10.459 -16.744 1.00 96.44 314 LYS A N 1
ATOM 2539 C CA . LYS A 1 314 ? 8.916 -9.817 -16.506 1.00 96.44 314 LYS A CA 1
ATOM 2540 C C . LYS A 1 314 ? 8.917 -8.307 -16.748 1.00 96.44 314 LYS A C 1
ATOM 2542 O O . LYS A 1 314 ? 7.849 -7.691 -16.758 1.00 96.44 314 LYS A O 1
ATOM 2547 N N . PHE A 1 315 ? 10.081 -7.675 -16.872 1.00 97.62 315 PHE A N 1
ATOM 2548 C CA . PHE A 1 315 ? 10.154 -6.223 -16.987 1.00 97.62 315 PHE A CA 1
ATOM 2549 C C . PHE A 1 315 ? 9.782 -5.751 -18.393 1.00 97.62 315 PHE A C 1
ATOM 2551 O O . PHE A 1 315 ? 10.285 -6.261 -19.392 1.00 97.62 315 PHE A O 1
ATOM 2558 N N . THR A 1 316 ? 8.923 -4.735 -18.472 1.00 96.50 316 THR A N 1
ATOM 2559 C CA . THR A 1 316 ? 8.460 -4.162 -19.741 1.00 96.50 316 THR A CA 1
ATOM 2560 C C . THR A 1 316 ? 8.564 -2.640 -19.731 1.00 96.50 316 THR A C 1
ATOM 2562 O O . THR A 1 316 ? 8.354 -1.993 -18.704 1.00 96.50 316 THR A O 1
ATOM 2565 N N . VAL A 1 317 ? 8.875 -2.059 -20.891 1.00 95.44 317 VAL A N 1
ATOM 2566 C CA . VAL A 1 317 ? 8.982 -0.599 -21.072 1.00 95.44 317 VAL A CA 1
ATOM 2567 C C . VAL A 1 317 ? 8.167 -0.072 -22.251 1.00 95.44 317 VAL A C 1
ATOM 2569 O O . VAL A 1 317 ? 7.986 1.131 -22.331 1.00 95.44 317 VAL A O 1
ATOM 2572 N N . ASP A 1 318 ? 7.648 -0.941 -23.123 1.00 92.31 318 ASP A N 1
ATOM 2573 C CA . ASP A 1 318 ? 6.970 -0.581 -24.376 1.00 92.31 318 ASP A CA 1
ATOM 2574 C C . ASP A 1 318 ? 5.458 -0.337 -24.193 1.00 92.31 318 ASP A C 1
ATOM 2576 O O . ASP A 1 318 ? 4.787 -1.226 -23.670 1.00 92.31 318 ASP A O 1
ATOM 2580 N N . PRO A 1 319 ? 4.873 0.807 -24.598 1.00 94.62 319 PRO A N 1
ATOM 2581 C CA . PRO A 1 319 ? 5.546 1.987 -25.139 1.00 94.62 319 PRO A CA 1
ATOM 2582 C C . PRO A 1 319 ? 6.261 2.777 -24.036 1.00 94.62 319 PRO A C 1
ATOM 2584 O O . PRO A 1 319 ? 5.770 2.841 -22.896 1.00 94.62 319 PRO A O 1
ATOM 2587 N N . PHE A 1 320 ? 7.387 3.399 -24.393 1.00 95.12 320 PHE A N 1
ATOM 2588 C CA . PHE A 1 320 ? 8.173 4.256 -23.507 1.00 95.12 320 PHE A CA 1
ATOM 2589 C C . PHE A 1 320 ? 7.968 5.727 -23.864 1.00 95.12 320 PHE A C 1
ATOM 2591 O O . PHE A 1 320 ? 7.965 6.088 -25.035 1.00 95.12 320 PHE A O 1
ATOM 2598 N N . GLN A 1 321 ? 7.829 6.579 -22.850 1.00 93.00 321 GLN A N 1
ATOM 2599 C CA . GLN A 1 321 ? 7.688 8.022 -23.025 1.00 93.00 321 GLN A CA 1
ATOM 2600 C C . GLN A 1 321 ? 8.754 8.728 -22.189 1.00 93.00 321 GLN A C 1
ATOM 2602 O O . GLN A 1 321 ? 8.730 8.649 -20.959 1.00 93.00 321 GLN A O 1
ATOM 2607 N N . ALA A 1 322 ? 9.672 9.421 -22.855 1.00 93.25 322 ALA A N 1
ATOM 2608 C CA . ALA A 1 322 ? 10.667 10.270 -22.221 1.00 93.25 322 ALA A CA 1
ATOM 2609 C C . ALA A 1 322 ? 10.094 11.685 -22.079 1.00 93.25 322 ALA A C 1
ATOM 2611 O O . ALA A 1 322 ? 9.768 12.312 -23.082 1.00 93.25 322 ALA A O 1
ATOM 2612 N N . LYS A 1 323 ? 9.963 12.194 -20.848 1.00 91.12 323 LYS A N 1
ATOM 2613 C CA . LYS A 1 323 ? 9.464 13.560 -20.572 1.00 91.12 323 LYS A CA 1
ATOM 2614 C C . LYS A 1 323 ? 10.529 14.479 -19.995 1.00 91.12 323 LYS A C 1
ATOM 2616 O O . LYS A 1 323 ? 10.377 15.694 -19.968 1.00 91.12 323 LYS A O 1
ATOM 2621 N N . THR A 1 324 ? 11.592 13.895 -19.463 1.00 92.75 324 THR A N 1
ATOM 2622 C CA . THR A 1 324 ? 12.665 14.598 -18.771 1.00 92.75 324 THR A CA 1
ATOM 2623 C C . THR A 1 324 ? 14.015 14.053 -19.219 1.00 92.75 324 THR A C 1
ATOM 2625 O O . THR A 1 324 ? 14.121 12.908 -19.656 1.00 92.75 324 THR A O 1
ATOM 2628 N N . LEU A 1 325 ? 15.082 14.841 -19.043 1.00 93.38 325 LEU A N 1
ATOM 2629 C CA . LEU A 1 325 ? 16.453 14.353 -19.257 1.00 93.38 325 LEU A CA 1
ATOM 2630 C C . LEU A 1 325 ? 16.761 13.111 -18.415 1.00 93.38 325 LEU A C 1
ATOM 2632 O O . LEU A 1 325 ? 17.475 12.223 -18.872 1.00 93.38 325 LEU A O 1
ATOM 2636 N N . LYS A 1 326 ? 16.172 13.026 -17.216 1.00 94.50 326 LYS A N 1
ATOM 2637 C CA . LYS A 1 326 ? 16.310 11.859 -16.350 1.00 94.50 326 LYS A CA 1
ATOM 2638 C C . LYS A 1 326 ? 15.745 10.596 -17.003 1.00 94.50 326 LYS A C 1
ATOM 2640 O O . LYS A 1 326 ? 16.354 9.548 -16.861 1.00 94.50 326 LYS A O 1
ATOM 2645 N N . ASP A 1 327 ? 14.629 10.677 -17.724 1.00 94.69 327 ASP A N 1
ATOM 2646 C CA . ASP A 1 327 ? 14.046 9.499 -18.383 1.00 94.69 327 ASP A CA 1
ATOM 2647 C C . ASP A 1 327 ? 14.985 8.942 -19.464 1.00 94.69 327 ASP A C 1
ATOM 2649 O O . ASP A 1 327 ? 15.124 7.727 -19.593 1.00 94.69 327 ASP A O 1
ATOM 2653 N N . VAL A 1 328 ? 15.679 9.825 -20.193 1.00 95.62 328 VAL A N 1
ATOM 2654 C CA . VAL A 1 328 ? 16.704 9.440 -21.178 1.00 95.62 328 VAL A CA 1
ATOM 2655 C C . VAL A 1 328 ? 17.933 8.849 -20.482 1.00 95.62 328 VAL A C 1
ATOM 2657 O O . VAL A 1 328 ? 18.425 7.800 -20.890 1.00 95.62 328 VAL A O 1
ATOM 2660 N N . ASP A 1 329 ? 18.407 9.474 -19.400 1.00 96.50 329 ASP A N 1
ATOM 2661 C CA . ASP A 1 329 ? 19.542 8.975 -18.610 1.00 96.50 329 ASP A CA 1
ATOM 2662 C C . ASP A 1 329 ? 19.262 7.601 -17.981 1.00 96.50 329 ASP A C 1
ATOM 2664 O O . ASP A 1 329 ? 20.141 6.730 -17.950 1.00 96.50 329 ASP A O 1
ATOM 2668 N N . ASP A 1 330 ? 18.035 7.397 -17.505 1.00 96.69 330 ASP A N 1
ATOM 2669 C CA . ASP A 1 330 ? 17.561 6.144 -16.932 1.00 96.69 330 ASP A CA 1
ATOM 2670 C C . ASP A 1 330 ? 17.418 5.059 -18.021 1.00 96.69 330 ASP A C 1
ATOM 2672 O O . ASP A 1 330 ? 17.806 3.909 -17.788 1.00 96.69 330 ASP A O 1
ATOM 2676 N N . LEU A 1 331 ? 16.950 5.410 -19.228 1.00 97.00 331 LEU A N 1
ATOM 2677 C CA . LEU A 1 331 ? 16.920 4.504 -20.386 1.00 97.00 331 LEU A CA 1
ATOM 2678 C C . LEU A 1 331 ? 18.336 4.106 -20.826 1.00 97.00 331 LEU A C 1
ATOM 2680 O O . LEU A 1 331 ? 18.611 2.923 -21.028 1.00 97.00 331 LEU A O 1
ATOM 2684 N N . ALA A 1 332 ? 19.269 5.057 -20.868 1.00 96.62 332 ALA A N 1
ATOM 2685 C CA . ALA A 1 332 ? 20.681 4.769 -21.103 1.00 96.62 332 ALA A CA 1
ATOM 2686 C C . ALA A 1 332 ? 21.273 3.881 -19.993 1.00 96.62 332 ALA A C 1
ATOM 2688 O O . ALA A 1 332 ? 22.116 3.021 -20.248 1.00 96.62 332 ALA A O 1
ATOM 2689 N N . GLY A 1 333 ? 20.818 4.045 -18.747 1.00 96.19 333 GLY A N 1
ATOM 2690 C CA . GLY A 1 333 ? 21.161 3.166 -17.628 1.00 96.19 333 GLY A CA 1
ATOM 2691 C C . GLY A 1 333 ? 20.737 1.716 -17.853 1.00 96.19 333 GLY A C 1
ATOM 2692 O O . GLY A 1 333 ? 21.509 0.805 -17.548 1.00 96.19 333 GLY A O 1
ATOM 2693 N N . LEU A 1 334 ? 19.555 1.505 -18.434 1.00 95.81 334 LEU A N 1
ATOM 2694 C CA . LEU A 1 334 ? 19.060 0.182 -18.806 1.00 95.81 334 LEU A CA 1
ATOM 2695 C C . LEU A 1 334 ? 19.926 -0.467 -19.899 1.00 95.81 334 LEU A C 1
ATOM 2697 O O . LEU A 1 334 ? 20.292 -1.636 -19.775 1.00 95.81 334 LEU A O 1
ATOM 2701 N N . VAL A 1 335 ? 20.314 0.298 -20.925 1.00 95.56 335 VAL A N 1
ATOM 2702 C CA . VAL A 1 335 ? 21.207 -0.172 -22.002 1.00 95.56 335 VAL A CA 1
ATOM 2703 C C . VAL A 1 335 ? 22.590 -0.537 -21.454 1.00 95.56 335 VAL A C 1
ATOM 2705 O O . VAL A 1 335 ? 23.063 -1.652 -21.672 1.00 95.56 335 VAL A O 1
ATOM 2708 N N . ARG A 1 336 ? 23.193 0.322 -20.621 1.00 94.44 336 ARG A N 1
ATOM 2709 C CA . ARG A 1 336 ? 24.467 0.014 -19.941 1.00 94.44 336 ARG A CA 1
ATOM 2710 C C . ARG A 1 336 ? 24.382 -1.244 -19.079 1.00 94.44 336 ARG A C 1
ATOM 2712 O O . ARG A 1 336 ? 25.358 -1.982 -18.954 1.00 94.44 336 ARG A O 1
ATOM 2719 N N . MET A 1 337 ? 23.235 -1.496 -18.450 1.00 91.88 337 MET A N 1
ATOM 2720 C CA . MET A 1 337 ? 23.028 -2.717 -17.675 1.00 91.88 337 MET A CA 1
ATOM 2721 C C . MET A 1 337 ? 23.041 -3.962 -18.571 1.00 91.88 337 MET A C 1
ATOM 2723 O O . MET A 1 337 ? 23.716 -4.938 -18.239 1.00 91.88 337 MET A O 1
ATOM 2727 N N . GLN A 1 338 ? 22.386 -3.907 -19.735 1.00 90.94 338 GLN A N 1
ATOM 2728 C CA . GLN A 1 338 ? 22.463 -4.970 -20.741 1.00 90.94 338 GLN A CA 1
ATOM 2729 C C . GLN A 1 338 ? 23.911 -5.217 -21.183 1.00 90.94 338 GLN A C 1
ATOM 2731 O O . GLN A 1 338 ? 24.378 -6.357 -21.174 1.00 90.94 338 GLN A O 1
ATOM 2736 N N . GLU A 1 339 ? 24.656 -4.159 -21.505 1.00 89.19 339 GLU A N 1
ATOM 2737 C CA . GLU A 1 339 ? 26.066 -4.265 -21.890 1.00 89.19 339 GLU A CA 1
ATOM 2738 C C . GLU A 1 339 ? 26.908 -4.920 -20.792 1.00 89.19 339 GLU A C 1
ATOM 2740 O O . GLU A 1 339 ? 27.683 -5.835 -21.080 1.00 89.19 339 GLU A O 1
ATOM 2745 N N . LYS A 1 340 ? 26.748 -4.509 -19.524 1.00 86.38 340 LYS A N 1
ATOM 2746 C CA . LYS A 1 340 ? 27.443 -5.123 -18.378 1.00 86.38 340 LYS A CA 1
ATOM 2747 C C . LYS A 1 340 ? 27.168 -6.628 -18.294 1.00 86.38 340 LYS A C 1
ATOM 2749 O O . LYS A 1 340 ? 28.104 -7.402 -18.078 1.00 86.38 340 LYS A O 1
ATOM 2754 N N . MET A 1 341 ? 25.915 -7.049 -18.479 1.00 82.19 341 MET A N 1
ATOM 2755 C CA . MET A 1 341 ? 25.528 -8.465 -18.457 1.00 82.19 341 MET A CA 1
ATOM 2756 C C . MET A 1 341 ? 26.176 -9.251 -19.607 1.00 82.19 341 MET A C 1
ATOM 2758 O O . MET A 1 341 ? 26.741 -10.324 -19.377 1.00 82.19 341 MET A O 1
ATOM 2762 N N . ILE A 1 342 ? 26.189 -8.689 -20.821 1.00 81.75 342 ILE A N 1
ATOM 2763 C CA . ILE A 1 342 ? 26.852 -9.288 -21.993 1.00 81.75 342 ILE A CA 1
ATOM 2764 C C . ILE A 1 342 ? 28.370 -9.405 -21.770 1.00 81.75 342 ILE A C 1
ATOM 2766 O O . ILE A 1 342 ? 28.959 -10.457 -22.023 1.00 81.75 342 ILE A O 1
ATOM 2770 N N . HIS A 1 343 ? 29.023 -8.371 -21.238 1.00 78.06 343 HIS A N 1
ATOM 2771 C CA . HIS A 1 343 ? 30.465 -8.401 -20.970 1.00 78.06 343 HIS A CA 1
ATOM 2772 C C . HIS A 1 343 ? 30.844 -9.426 -19.891 1.00 78.06 343 HIS A C 1
ATOM 2774 O O . HIS A 1 343 ? 31.853 -10.125 -20.024 1.00 78.06 343 HIS A O 1
ATOM 2780 N N . HIS A 1 344 ? 30.043 -9.546 -18.828 1.00 71.88 344 HIS A N 1
ATOM 2781 C CA . HIS A 1 344 ? 30.254 -10.550 -17.784 1.00 71.88 344 HIS A CA 1
ATOM 2782 C C . HIS A 1 344 ? 30.123 -11.983 -18.333 1.00 71.88 344 HIS A C 1
ATOM 2784 O O . HIS A 1 344 ? 30.891 -12.862 -17.941 1.00 71.88 344 HIS A O 1
ATOM 2790 N N . ARG A 1 345 ? 29.221 -12.212 -19.301 1.00 67.88 345 ARG A N 1
ATOM 2791 C CA . ARG A 1 345 ? 29.114 -13.485 -20.034 1.00 67.88 345 ARG A CA 1
ATOM 2792 C C . ARG A 1 345 ? 30.403 -13.824 -20.784 1.00 67.88 345 ARG A C 1
ATOM 2794 O O . ARG A 1 345 ? 30.901 -14.935 -20.638 1.00 67.88 345 ARG A O 1
ATOM 2801 N N . ILE A 1 346 ? 30.953 -12.884 -21.560 1.00 62.88 346 ILE A N 1
ATOM 2802 C CA . ILE A 1 346 ? 32.160 -13.121 -22.377 1.00 62.88 346 ILE A CA 1
ATOM 2803 C C . ILE A 1 346 ? 33.359 -13.502 -21.495 1.00 62.88 346 ILE A C 1
ATOM 2805 O O . ILE A 1 346 ? 34.111 -14.411 -21.837 1.00 62.88 346 ILE A O 1
ATOM 2809 N N . LYS A 1 347 ? 33.517 -12.853 -20.334 1.00 62.94 347 LYS A N 1
ATOM 2810 C CA . LYS A 1 347 ? 34.632 -13.125 -19.409 1.00 62.94 347 LYS A CA 1
ATOM 2811 C C . LYS A 1 347 ? 34.539 -14.480 -18.701 1.00 62.94 347 LYS A C 1
ATOM 2813 O O . LYS A 1 347 ? 35.577 -15.065 -18.410 1.00 62.94 347 LYS A O 1
ATOM 2818 N N . ASN A 1 348 ? 33.329 -14.981 -18.447 1.00 59.00 348 ASN A N 1
ATOM 2819 C CA . ASN A 1 348 ? 33.103 -16.212 -17.679 1.00 59.00 348 ASN A CA 1
ATOM 2820 C C . ASN A 1 348 ? 32.811 -17.447 -18.550 1.00 59.00 348 ASN A C 1
ATOM 2822 O O . ASN A 1 348 ? 32.617 -18.537 -18.020 1.00 59.00 348 ASN A O 1
ATOM 2826 N N . ALA A 1 349 ? 32.820 -17.311 -19.880 1.00 54.72 349 ALA A N 1
ATOM 2827 C CA . ALA A 1 349 ? 32.584 -18.406 -20.827 1.00 54.72 349 ALA A CA 1
ATOM 2828 C C . ALA A 1 349 ? 33.660 -19.520 -20.807 1.00 54.72 349 ALA A C 1
ATOM 2830 O O . ALA A 1 349 ? 33.525 -20.509 -21.521 1.00 54.72 349 ALA A O 1
ATOM 2831 N N . SER A 1 350 ? 34.713 -19.393 -19.992 1.00 53.34 350 SER A N 1
ATOM 2832 C CA . SER A 1 350 ? 35.745 -20.418 -19.789 1.00 53.34 350 SER A CA 1
ATOM 2833 C C . SER A 1 350 ? 35.435 -21.428 -18.669 1.00 53.34 350 SER A C 1
ATOM 2835 O O . SER A 1 350 ? 36.223 -22.351 -18.468 1.00 53.34 350 SER A O 1
ATOM 2837 N N . GLY A 1 351 ? 34.306 -21.309 -17.956 1.00 47.75 351 GLY A N 1
ATOM 2838 C CA . GLY A 1 351 ? 33.924 -22.245 -16.890 1.00 47.75 351 GLY A CA 1
ATOM 2839 C C . GLY A 1 351 ? 32.409 -22.381 -16.726 1.00 47.75 351 GLY A C 1
ATOM 2840 O O . GLY A 1 351 ? 31.730 -21.427 -16.362 1.00 47.75 351 GLY A O 1
ATOM 2841 N N . CYS A 1 352 ? 31.893 -23.581 -16.994 1.00 45.69 352 CYS A N 1
ATOM 2842 C CA . CYS A 1 352 ? 30.489 -23.996 -16.932 1.00 45.69 352 CYS A CA 1
ATOM 2843 C C . CYS A 1 352 ? 29.653 -23.389 -15.787 1.00 45.69 352 CYS A C 1
ATOM 2845 O O . CYS A 1 352 ? 29.811 -23.802 -14.641 1.00 45.69 352 CYS A O 1
ATOM 2847 N N . ILE A 1 353 ? 28.664 -22.550 -16.129 1.00 43.78 353 ILE A N 1
ATOM 2848 C CA . ILE A 1 353 ? 27.337 -22.496 -15.482 1.00 43.78 353 ILE A CA 1
ATOM 2849 C C . ILE A 1 353 ? 26.307 -22.183 -16.583 1.00 43.78 353 ILE A C 1
ATOM 2851 O O . ILE A 1 353 ? 26.072 -21.027 -16.915 1.00 43.78 353 ILE A O 1
ATOM 2855 N N . GLU A 1 354 ? 25.702 -23.215 -17.170 1.00 47.72 354 GLU A N 1
ATOM 2856 C CA . GLU A 1 354 ? 24.813 -23.116 -18.345 1.00 47.72 354 GLU A CA 1
ATOM 2857 C C . GLU A 1 354 ? 23.433 -22.473 -18.097 1.00 47.72 354 GLU A C 1
ATOM 2859 O O . GLU A 1 354 ? 22.698 -22.251 -19.051 1.00 47.72 354 GLU A O 1
ATOM 2864 N N . ASN A 1 355 ? 23.069 -22.084 -16.870 1.00 47.97 355 ASN A N 1
ATOM 2865 C CA . ASN A 1 355 ? 21.684 -21.677 -16.561 1.00 47.97 355 ASN A CA 1
ATOM 2866 C C . ASN A 1 355 ? 21.482 -20.193 -16.200 1.00 47.97 355 ASN A C 1
ATOM 2868 O O . ASN A 1 355 ? 20.438 -19.823 -15.675 1.00 47.97 355 ASN A O 1
ATOM 2872 N N . LEU A 1 356 ? 22.447 -19.324 -16.513 1.00 47.94 356 LEU A N 1
ATOM 2873 C CA . LEU A 1 356 ? 22.325 -17.859 -16.369 1.00 47.94 356 LEU A CA 1
ATOM 2874 C C . LEU A 1 356 ? 22.448 -17.113 -17.713 1.00 47.94 356 LEU A C 1
ATOM 2876 O O . LEU A 1 356 ? 22.565 -15.890 -17.754 1.00 47.94 356 LEU A O 1
ATOM 2880 N N . CYS A 1 357 ? 22.470 -17.860 -18.821 1.00 44.12 357 CYS A N 1
ATOM 2881 C CA . CYS A 1 357 ? 23.169 -17.492 -20.053 1.00 44.12 357 CYS A CA 1
ATOM 2882 C C . CYS A 1 357 ? 22.310 -16.954 -21.219 1.00 44.12 357 CYS A C 1
ATOM 2884 O O . CYS A 1 357 ? 22.793 -16.978 -22.351 1.00 44.12 357 CYS A O 1
ATOM 2886 N N . THR A 1 358 ? 21.089 -16.447 -21.011 1.00 49.72 358 THR A N 1
ATOM 2887 C CA . THR A 1 358 ? 20.173 -16.144 -22.143 1.00 49.72 358 THR A CA 1
ATOM 2888 C C . THR A 1 358 ? 19.667 -14.707 -22.300 1.00 49.72 358 THR A C 1
ATOM 2890 O O . THR A 1 358 ? 19.030 -14.425 -23.310 1.00 49.72 358 THR A O 1
ATOM 2893 N N . LEU A 1 359 ? 19.930 -13.771 -21.390 1.00 57.94 359 LEU A N 1
ATOM 2894 C CA . LEU A 1 359 ? 19.127 -12.541 -21.352 1.00 57.94 359 LEU A CA 1
ATOM 2895 C C . LEU A 1 359 ? 19.819 -11.344 -22.026 1.00 57.94 359 LEU A C 1
ATOM 2897 O O . LEU A 1 359 ? 20.460 -10.526 -21.373 1.00 57.94 359 LEU A O 1
ATOM 2901 N N . GLU A 1 360 ? 19.619 -11.195 -23.339 1.00 80.62 360 GLU A N 1
ATOM 2902 C CA . GLU A 1 360 ? 19.295 -9.848 -23.837 1.00 80.62 360 GLU A CA 1
ATOM 2903 C C . GLU A 1 360 ? 18.107 -9.353 -23.010 1.00 80.62 360 GLU A C 1
ATOM 2905 O O . GLU A 1 360 ? 17.161 -10.115 -22.794 1.00 80.62 360 GLU A O 1
ATOM 2910 N N . ILE A 1 361 ? 18.153 -8.121 -22.505 1.00 91.69 361 ILE A N 1
ATOM 2911 C CA . ILE A 1 361 ? 17.080 -7.606 -21.658 1.00 91.69 361 ILE A CA 1
ATOM 2912 C C . ILE A 1 361 ? 15.835 -7.476 -22.547 1.00 91.69 361 ILE A C 1
ATOM 2914 O O . ILE A 1 361 ? 15.845 -6.651 -23.467 1.00 91.69 361 ILE A O 1
ATOM 2918 N N . PRO A 1 362 ? 14.746 -8.240 -22.307 1.00 93.06 362 PRO A N 1
ATOM 2919 C CA . PRO A 1 362 ? 13.592 -8.244 -23.207 1.00 93.06 362 PRO A CA 1
ATOM 2920 C C . PRO A 1 362 ? 12.977 -6.855 -23.371 1.00 93.06 362 PRO A C 1
ATOM 2922 O O . PRO A 1 362 ? 12.562 -6.494 -24.468 1.00 93.06 362 PRO A O 1
ATOM 2925 N N . ALA A 1 363 ? 12.985 -6.053 -22.304 1.00 94.44 363 ALA A N 1
ATOM 2926 C CA . ALA A 1 363 ? 12.551 -4.662 -22.324 1.00 94.44 363 ALA A CA 1
ATOM 2927 C C . ALA A 1 363 ? 13.324 -3.796 -23.340 1.00 94.44 363 ALA A C 1
ATOM 2929 O O . ALA A 1 363 ? 12.717 -2.961 -23.997 1.00 94.44 363 ALA A O 1
ATOM 2930 N N . VAL A 1 364 ? 14.636 -4.006 -23.497 1.00 94.69 364 VAL A N 1
ATOM 2931 C CA . VAL A 1 364 ? 15.464 -3.286 -24.480 1.00 94.69 364 VAL A CA 1
ATOM 2932 C C . VAL A 1 364 ? 15.210 -3.848 -25.876 1.00 94.69 364 VAL A C 1
ATOM 2934 O O . VAL A 1 364 ? 14.852 -3.117 -26.794 1.00 94.69 364 VAL A O 1
ATOM 2937 N N . LYS A 1 365 ? 15.306 -5.173 -26.027 1.00 92.69 365 LYS A N 1
ATOM 2938 C CA . LYS A 1 365 ? 15.130 -5.847 -27.317 1.00 92.69 365 LYS A CA 1
ATOM 2939 C C . LYS A 1 365 ? 13.778 -5.552 -27.963 1.00 92.69 365 LYS A C 1
ATOM 2941 O O . LYS A 1 365 ? 13.716 -5.377 -29.176 1.00 92.69 365 LYS A O 1
ATOM 2946 N N . ASN A 1 366 ? 12.711 -5.553 -27.166 1.00 94.19 366 ASN A N 1
ATOM 2947 C CA . ASN A 1 366 ? 11.327 -5.506 -27.634 1.00 94.19 366 ASN A CA 1
ATOM 2948 C C . ASN A 1 366 ? 10.696 -4.110 -27.534 1.00 94.19 366 ASN A C 1
ATOM 2950 O O . ASN A 1 366 ? 9.487 -4.005 -27.727 1.00 94.19 366 ASN A O 1
ATOM 2954 N N . LEU A 1 367 ? 11.465 -3.057 -27.232 1.00 96.19 367 LEU A N 1
ATOM 2955 C CA . LEU A 1 367 ? 10.957 -1.687 -27.296 1.00 96.19 367 LEU A CA 1
ATOM 2956 C C . LEU A 1 367 ? 10.610 -1.345 -28.752 1.00 96.19 367 LEU A C 1
ATOM 2958 O O . LEU A 1 367 ? 11.483 -1.388 -29.615 1.00 96.19 367 LEU A O 1
ATOM 2962 N N . ARG A 1 368 ? 9.340 -1.028 -29.024 1.00 96.12 368 ARG A N 1
ATOM 2963 C CA . ARG A 1 368 ? 8.821 -0.733 -30.370 1.00 96.12 368 ARG A CA 1
ATOM 2964 C C . ARG A 1 368 ? 8.459 0.728 -30.540 1.00 96.12 368 ARG A C 1
ATOM 2966 O O . ARG A 1 368 ? 8.638 1.257 -31.636 1.00 96.12 368 ARG A O 1
ATOM 2973 N N . GLN A 1 369 ? 7.962 1.360 -29.482 1.00 95.62 369 GLN A N 1
ATOM 2974 C CA . GLN A 1 369 ? 7.528 2.749 -29.504 1.00 95.62 369 GLN A CA 1
ATOM 2975 C C . GLN A 1 369 ? 8.222 3.564 -28.411 1.00 95.62 369 GLN A C 1
ATOM 2977 O O . GLN A 1 369 ? 8.090 3.269 -27.220 1.00 95.62 369 GLN A O 1
ATOM 2982 N N . LEU A 1 370 ? 8.920 4.616 -28.838 1.00 95.06 370 LEU A N 1
ATOM 2983 C CA . LEU A 1 370 ? 9.550 5.618 -27.988 1.00 95.06 370 LEU A CA 1
ATOM 2984 C C . LEU A 1 370 ? 8.990 6.994 -28.351 1.00 95.06 370 LEU A C 1
ATOM 2986 O O . LEU A 1 370 ? 9.207 7.489 -29.452 1.00 95.06 370 LEU A O 1
ATOM 2990 N N . GLU A 1 371 ? 8.273 7.606 -27.416 1.00 93.44 371 GLU A N 1
ATOM 2991 C CA . GLU A 1 371 ? 7.810 8.989 -27.515 1.00 93.44 371 GLU A CA 1
ATOM 2992 C C . GLU A 1 371 ? 8.791 9.912 -26.785 1.00 93.44 371 GLU A C 1
ATOM 2994 O O . GLU A 1 371 ? 9.066 9.734 -25.594 1.00 93.44 371 GLU A O 1
ATOM 2999 N N . PHE A 1 372 ? 9.333 10.892 -27.500 1.00 91.12 372 PHE A N 1
ATOM 3000 C CA . PHE A 1 372 ? 10.293 11.857 -26.987 1.00 91.12 372 PHE A CA 1
ATOM 3001 C C . PHE A 1 372 ? 9.609 13.216 -26.805 1.00 91.12 372 PHE A C 1
ATOM 3003 O O . PHE A 1 372 ? 9.276 13.898 -27.768 1.00 91.12 372 PHE A O 1
ATOM 3010 N N . ALA A 1 373 ? 9.390 13.612 -25.553 1.00 90.56 373 ALA A N 1
ATOM 3011 C CA . ALA A 1 373 ? 8.597 14.782 -25.174 1.00 90.56 373 ALA A CA 1
ATOM 3012 C C . ALA A 1 373 ? 9.320 15.630 -24.110 1.00 90.56 373 ALA A C 1
ATOM 3014 O O . ALA A 1 373 ? 8.774 15.902 -23.039 1.00 90.56 373 ALA A O 1
ATOM 3015 N N . LEU A 1 374 ? 10.580 16.000 -24.370 1.00 88.00 374 LEU A N 1
ATOM 3016 C CA . LEU A 1 374 ? 11.407 16.794 -23.444 1.00 88.00 374 LEU A CA 1
ATOM 3017 C C . LEU A 1 374 ? 11.174 18.310 -23.576 1.00 88.00 374 LEU A C 1
ATOM 3019 O O . LEU A 1 374 ? 11.588 19.064 -22.692 1.00 88.00 374 LEU A O 1
ATOM 3023 N N . GLY A 1 375 ? 10.521 18.749 -24.655 1.00 85.75 375 GLY A N 1
ATOM 3024 C CA . GLY A 1 375 ? 10.300 20.158 -24.974 1.00 85.75 375 GLY A CA 1
ATOM 3025 C C . GLY A 1 375 ? 11.571 20.869 -25.465 1.00 85.75 375 GLY A C 1
ATOM 3026 O O . GLY A 1 375 ? 12.656 20.286 -25.458 1.00 85.75 375 GLY A O 1
ATOM 3027 N N . PRO A 1 376 ? 11.477 22.148 -25.860 1.00 83.38 376 PRO A N 1
ATOM 3028 C CA . PRO A 1 376 ? 12.536 22.841 -26.605 1.00 83.38 376 PRO A CA 1
ATOM 3029 C C . PRO A 1 376 ? 13.809 23.102 -25.787 1.00 83.38 376 PRO A C 1
ATOM 3031 O O . PRO A 1 376 ? 14.925 23.056 -26.298 1.00 83.38 376 PRO A O 1
ATOM 3034 N N . SER A 1 377 ? 13.680 23.320 -24.476 1.00 84.44 377 SER A N 1
ATOM 3035 C CA . SER A 1 377 ? 14.820 23.638 -23.605 1.00 84.44 377 SER A CA 1
ATOM 3036 C C . SER A 1 377 ? 15.744 22.446 -23.342 1.00 84.44 377 SER A C 1
ATOM 3038 O O . SER A 1 377 ? 16.954 22.617 -23.199 1.00 84.44 377 SER A O 1
ATOM 3040 N N . CYS A 1 378 ? 15.184 21.238 -23.251 1.00 87.00 378 CYS A N 1
ATOM 3041 C CA . CYS A 1 378 ? 15.927 20.011 -22.957 1.00 87.00 378 CYS A CA 1
ATOM 3042 C C . CYS A 1 378 ? 16.012 19.054 -24.155 1.00 87.00 378 CYS A C 1
ATOM 3044 O O . CYS A 1 378 ? 16.795 18.103 -24.106 1.00 87.00 378 CYS A O 1
ATOM 3046 N N . GLY A 1 379 ? 15.237 19.300 -25.214 1.00 87.31 379 GLY A N 1
ATOM 3047 C CA . GLY A 1 379 ? 15.112 18.462 -26.403 1.00 87.31 379 GLY A CA 1
ATOM 3048 C C . GLY A 1 379 ? 16.443 18.207 -27.106 1.00 87.31 379 GLY A C 1
ATOM 3049 O O . GLY A 1 379 ? 16.839 17.044 -27.183 1.00 87.31 379 GLY A O 1
ATOM 3050 N N . PRO A 1 380 ? 17.199 19.244 -27.523 1.00 87.56 380 PRO A N 1
ATOM 3051 C CA . PRO A 1 380 ? 18.468 19.057 -28.229 1.00 87.56 380 PRO A CA 1
ATOM 3052 C C . PRO A 1 380 ? 19.490 18.234 -27.432 1.00 87.56 380 PRO A C 1
ATOM 3054 O O . PRO A 1 380 ? 20.080 17.286 -27.948 1.00 87.56 380 PRO A O 1
ATOM 3057 N N . GLN A 1 381 ? 19.668 18.546 -26.143 1.00 89.88 381 GLN A N 1
ATOM 3058 C CA . GLN A 1 381 ? 20.593 17.809 -25.276 1.00 89.88 381 GLN A CA 1
ATOM 3059 C C . GLN A 1 381 ? 20.132 16.363 -25.045 1.00 89.88 381 GLN A C 1
ATOM 3061 O O . GLN A 1 381 ? 20.950 15.443 -25.054 1.00 89.88 381 GLN A O 1
ATOM 3066 N N . GLY A 1 382 ? 18.835 16.154 -24.813 1.00 90.62 382 GLY A N 1
ATOM 3067 C CA . GLY A 1 382 ? 18.274 14.824 -24.597 1.00 90.62 382 GLY A CA 1
ATOM 3068 C C . GLY A 1 382 ? 18.324 13.954 -25.848 1.00 90.62 382 GLY A C 1
ATOM 3069 O O . GLY A 1 382 ? 18.578 12.759 -25.738 1.00 90.62 382 GLY A O 1
ATOM 3070 N N . PHE A 1 383 ? 18.153 14.546 -27.030 1.00 91.75 383 PHE A N 1
ATOM 3071 C CA . PHE A 1 383 ? 18.223 13.831 -28.298 1.00 91.75 383 PHE A CA 1
ATOM 3072 C C . PHE A 1 383 ? 19.637 13.320 -28.578 1.00 91.75 383 PHE A C 1
ATOM 3074 O O . PHE A 1 383 ? 19.792 12.159 -28.939 1.00 91.75 383 PHE A O 1
ATOM 3081 N N . LEU A 1 384 ? 20.675 14.127 -28.321 1.00 91.56 384 LEU A N 1
ATOM 3082 C CA . LEU A 1 384 ? 22.069 13.675 -28.444 1.00 91.56 384 LEU A CA 1
ATOM 3083 C C . LEU A 1 384 ? 22.345 12.440 -27.575 1.00 91.56 384 LEU A C 1
ATOM 3085 O O . LEU A 1 384 ? 22.902 11.461 -28.060 1.00 91.56 384 LEU A O 1
ATOM 3089 N N . LYS A 1 385 ? 21.880 12.451 -26.320 1.00 94.31 385 LYS A N 1
ATOM 3090 C CA . LYS A 1 385 ? 21.990 11.291 -25.423 1.00 94.31 385 LYS A CA 1
ATOM 3091 C C . LYS A 1 385 ? 21.188 10.086 -25.908 1.00 94.31 385 LYS A C 1
ATOM 3093 O O . LYS A 1 385 ? 21.617 8.955 -25.725 1.00 94.31 385 LYS A O 1
ATOM 3098 N N . LEU A 1 386 ? 20.010 10.314 -26.490 1.00 94.19 386 LEU A N 1
ATOM 3099 C CA . LEU A 1 386 ? 19.198 9.237 -27.043 1.00 94.19 386 LEU A CA 1
ATOM 3100 C C . LEU A 1 386 ? 19.913 8.577 -28.229 1.00 94.19 386 LEU A C 1
ATOM 3102 O O . LEU A 1 386 ? 19.967 7.354 -28.287 1.00 94.19 386 LEU A O 1
ATOM 3106 N N . VAL A 1 387 ? 20.502 9.369 -29.132 1.00 94.12 387 VAL A N 1
ATOM 3107 C CA . VAL A 1 387 ? 21.247 8.873 -30.302 1.00 94.12 387 VAL A CA 1
ATOM 3108 C C . VAL A 1 387 ? 22.381 7.931 -29.900 1.00 94.12 387 VAL A C 1
ATOM 3110 O O . VAL A 1 387 ? 22.574 6.920 -30.570 1.00 94.12 387 VAL A O 1
ATOM 3113 N N . GLU A 1 388 ? 23.073 8.206 -28.790 1.00 95.44 388 GLU A N 1
ATOM 3114 C CA . GLU A 1 388 ? 24.145 7.344 -28.261 1.00 95.44 388 GLU A CA 1
ATOM 3115 C C . GLU A 1 388 ? 23.687 5.921 -27.908 1.00 95.44 388 GLU A C 1
ATOM 3117 O O . GLU A 1 388 ? 24.531 5.039 -27.785 1.00 95.44 388 GLU A O 1
ATOM 3122 N N . ILE A 1 389 ? 22.383 5.696 -27.722 1.00 95.19 389 ILE A N 1
ATOM 3123 C CA . ILE A 1 389 ? 21.827 4.404 -27.300 1.00 95.19 389 ILE A CA 1
ATOM 3124 C C . ILE A 1 389 ?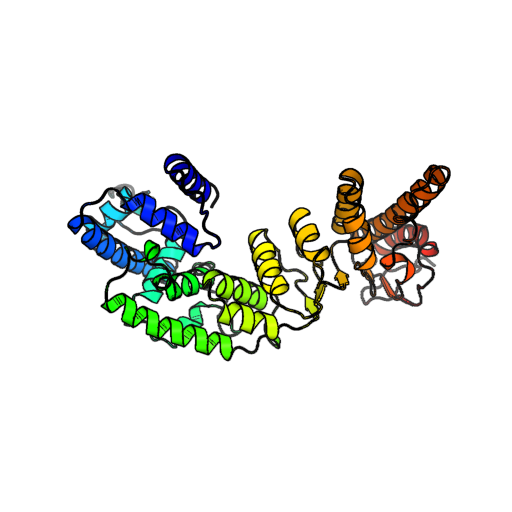 20.808 3.818 -28.288 1.00 95.19 389 ILE A C 1
ATOM 3126 O O . ILE A 1 389 ? 20.233 2.767 -28.006 1.00 95.19 389 ILE A O 1
ATOM 3130 N N . LEU A 1 390 ? 20.521 4.487 -29.413 1.00 93.00 390 LEU A N 1
ATOM 3131 C CA . LEU A 1 390 ? 19.469 4.060 -30.351 1.00 93.00 390 LEU A CA 1
ATOM 3132 C C . LEU A 1 390 ? 19.760 2.698 -30.996 1.00 93.00 390 LEU A C 1
ATOM 3134 O O . LEU A 1 390 ? 18.837 1.926 -31.252 1.00 93.00 390 LEU A O 1
ATOM 3138 N N . ASP A 1 391 ? 21.032 2.394 -31.241 1.00 93.25 391 ASP A N 1
ATOM 3139 C CA . ASP A 1 391 ? 21.492 1.131 -31.824 1.00 93.25 391 ASP A CA 1
ATOM 3140 C C . ASP A 1 391 ? 21.204 -0.087 -30.931 1.00 93.25 391 ASP A C 1
ATOM 3142 O O . ASP A 1 391 ? 21.083 -1.210 -31.427 1.00 93.25 391 ASP A O 1
ATOM 3146 N N . ALA A 1 392 ? 21.011 0.132 -29.629 1.00 93.06 392 ALA A N 1
ATOM 3147 C CA . ALA A 1 392 ? 20.657 -0.909 -28.676 1.00 93.06 392 ALA A CA 1
ATOM 3148 C C . ALA A 1 392 ? 19.207 -1.415 -28.811 1.00 93.06 392 ALA A C 1
ATOM 3150 O O . ALA A 1 392 ? 18.880 -2.441 -28.208 1.00 93.06 392 ALA A O 1
ATOM 3151 N N . PHE A 1 393 ? 18.340 -0.740 -29.581 1.00 94.62 393 PHE A N 1
ATOM 3152 C CA . PHE A 1 393 ? 16.911 -1.064 -29.712 1.00 94.62 393 PHE A CA 1
ATOM 3153 C C . PHE A 1 393 ? 16.567 -1.641 -31.100 1.00 94.62 393 PHE A C 1
ATOM 3155 O O . PHE A 1 393 ? 15.994 -0.949 -31.943 1.00 94.62 393 PHE A O 1
ATOM 3162 N N . PRO A 1 394 ? 16.843 -2.933 -31.364 1.00 92.62 394 PRO A N 1
ATOM 3163 C CA . PRO A 1 394 ? 16.678 -3.524 -32.695 1.00 92.62 394 PRO A CA 1
ATOM 3164 C C . PRO A 1 394 ? 15.219 -3.622 -33.169 1.00 92.62 394 PRO A C 1
ATOM 3166 O O . PRO A 1 394 ? 14.980 -3.772 -34.365 1.00 92.62 394 PRO A O 1
ATOM 3169 N N . SER A 1 395 ? 14.244 -3.570 -32.253 1.00 94.56 395 SER A N 1
ATOM 3170 C CA . SER A 1 395 ? 12.812 -3.645 -32.584 1.00 94.56 395 SER A CA 1
ATOM 3171 C C . SER A 1 395 ? 12.113 -2.285 -32.619 1.00 94.56 395 SER A C 1
ATOM 3173 O O . SER A 1 395 ? 10.887 -2.262 -32.751 1.00 94.56 395 SER A O 1
ATOM 3175 N N . LEU A 1 396 ? 12.844 -1.173 -32.485 1.00 95.75 396 LEU A N 1
ATOM 3176 C CA . LEU A 1 396 ? 12.249 0.160 -32.472 1.00 95.75 396 LEU A CA 1
ATOM 3177 C C . LEU A 1 396 ? 11.646 0.471 -33.850 1.00 95.75 396 LEU A C 1
ATOM 3179 O O . LEU A 1 396 ? 12.351 0.521 -34.854 1.00 95.75 396 LEU A O 1
ATOM 3183 N N . GLN A 1 397 ? 10.326 0.652 -33.896 1.00 93.00 397 GLN A N 1
ATOM 3184 C CA . GLN A 1 397 ? 9.562 0.922 -35.121 1.00 93.00 397 GLN A CA 1
ATOM 3185 C C . GLN A 1 397 ? 9.093 2.375 -35.186 1.00 93.00 397 GLN A C 1
ATOM 3187 O O . GLN A 1 397 ? 9.003 2.949 -36.269 1.00 93.00 397 GLN A O 1
ATOM 3192 N N . HIS A 1 398 ? 8.799 2.965 -34.026 1.00 91.19 398 HIS A N 1
ATOM 3193 C CA . HIS A 1 398 ? 8.261 4.311 -33.902 1.00 91.19 398 HIS A CA 1
ATOM 3194 C C . HIS A 1 398 ? 9.098 5.116 -32.908 1.00 91.19 398 HIS A C 1
ATOM 3196 O O . HIS A 1 398 ? 9.087 4.836 -31.709 1.00 91.19 398 HIS A O 1
ATOM 3202 N N . LEU A 1 399 ? 9.805 6.121 -33.424 1.00 90.81 399 LEU A N 1
ATOM 3203 C CA . LEU A 1 399 ? 10.436 7.177 -32.641 1.00 90.81 399 LEU A CA 1
ATOM 3204 C C . LEU A 1 399 ? 9.667 8.470 -32.918 1.00 90.81 399 LEU A C 1
ATOM 3206 O O . LEU A 1 399 ? 9.829 9.064 -33.982 1.00 90.81 399 LEU A O 1
ATOM 3210 N N . ASP A 1 400 ? 8.793 8.849 -31.992 1.00 86.50 400 ASP A N 1
ATOM 3211 C CA . ASP A 1 400 ? 7.992 10.066 -32.104 1.00 86.50 400 ASP A CA 1
ATOM 3212 C C . ASP A 1 400 ? 8.766 11.239 -31.492 1.00 86.50 400 ASP A C 1
ATOM 3214 O O . ASP A 1 400 ? 9.001 11.271 -30.282 1.00 86.50 400 ASP A O 1
ATOM 3218 N N . LEU A 1 401 ? 9.204 12.163 -32.350 1.00 82.62 401 LEU A N 1
ATOM 3219 C CA . LEU A 1 401 ? 9.909 13.393 -31.979 1.00 82.62 401 LEU A CA 1
ATOM 3220 C C . LEU A 1 401 ? 8.986 14.625 -32.012 1.00 82.62 401 LEU A C 1
ATOM 3222 O O . LEU A 1 401 ? 9.428 15.707 -31.625 1.00 82.62 401 LEU A O 1
ATOM 3226 N N . ASP A 1 402 ? 7.723 14.461 -32.418 1.00 65.56 402 ASP A N 1
ATOM 3227 C CA . ASP A 1 402 ? 6.764 15.541 -32.694 1.00 65.56 402 ASP A CA 1
ATOM 3228 C C . ASP A 1 402 ? 5.685 15.650 -31.597 1.00 65.56 402 ASP A C 1
ATOM 3230 O O . ASP A 1 402 ? 4.600 16.202 -31.808 1.00 65.56 402 ASP A O 1
ATOM 3234 N N . ALA A 1 403 ? 5.970 15.120 -30.401 1.00 58.41 403 ALA A N 1
ATOM 3235 C CA . ALA A 1 403 ? 5.095 15.206 -29.235 1.00 58.41 403 ALA A CA 1
ATOM 3236 C C . ALA A 1 403 ? 4.633 16.666 -28.986 1.00 58.41 403 ALA A C 1
ATOM 3238 O O . ALA A 1 403 ? 5.377 17.599 -29.282 1.00 58.41 403 ALA A O 1
ATOM 3239 N N . PRO A 1 404 ? 3.434 16.904 -28.405 1.00 53.00 404 PRO A N 1
ATOM 3240 C CA . PRO A 1 404 ? 2.673 18.169 -28.500 1.00 53.00 404 PRO A CA 1
ATOM 3241 C C . PRO A 1 404 ? 3.321 19.440 -27.906 1.00 53.00 404 PRO A C 1
ATOM 3243 O O . PRO A 1 404 ? 2.695 20.499 -27.887 1.00 53.00 404 PRO A O 1
ATOM 3246 N N . SER A 1 405 ? 4.554 19.351 -27.417 1.00 54.53 405 SER A N 1
ATOM 3247 C CA . SER A 1 405 ? 5.453 20.474 -27.170 1.00 54.53 405 SER A CA 1
ATOM 3248 C C . SER A 1 405 ? 6.649 20.330 -28.114 1.00 54.53 405 SER A C 1
ATOM 3250 O O . SER A 1 405 ? 7.551 19.552 -27.804 1.00 54.53 405 SER A O 1
ATOM 3252 N N . GLU A 1 406 ? 6.623 21.038 -29.248 1.00 61.41 406 GLU A N 1
ATOM 3253 C CA . GLU A 1 406 ? 7.674 21.061 -30.278 1.00 61.41 406 GLU A CA 1
ATOM 3254 C C . GLU A 1 406 ? 9.062 20.994 -29.622 1.00 61.41 406 GLU A C 1
ATOM 3256 O O . GLU A 1 406 ? 9.461 21.887 -28.875 1.00 61.41 406 GLU A O 1
ATOM 3261 N N . ASN A 1 407 ? 9.785 19.887 -29.824 1.00 63.66 407 ASN A N 1
ATOM 3262 C CA . ASN A 1 407 ? 11.096 19.691 -29.201 1.00 63.66 407 ASN A CA 1
ATOM 3263 C C . ASN A 1 407 ? 12.170 20.642 -29.791 1.00 63.66 407 ASN A C 1
ATOM 3265 O O . ASN A 1 407 ? 13.310 20.598 -29.330 1.00 63.66 407 ASN A O 1
ATOM 3269 N N . GLU A 1 408 ? 11.818 21.462 -30.801 1.00 61.22 408 GLU A N 1
ATOM 3270 C CA . GLU A 1 408 ? 12.689 22.368 -31.583 1.00 61.22 408 GLU A CA 1
ATOM 3271 C C . GLU A 1 408 ? 13.986 21.680 -32.066 1.00 61.22 408 GLU A C 1
ATOM 3273 O O . GLU A 1 408 ? 15.050 22.287 -32.216 1.00 61.22 408 GLU A O 1
ATOM 3278 N N . ILE A 1 409 ? 13.926 20.363 -32.303 1.00 58.69 409 ILE A N 1
ATOM 3279 C CA . ILE A 1 409 ? 15.059 19.583 -32.804 1.00 58.69 409 ILE A CA 1
ATOM 3280 C C . ILE A 1 409 ? 15.154 19.828 -34.312 1.00 58.69 409 ILE A C 1
ATOM 3282 O O . ILE A 1 409 ? 14.485 19.166 -35.096 1.00 58.69 409 ILE A O 1
ATOM 3286 N N . GLY A 1 410 ? 16.013 20.768 -34.712 1.00 54.91 410 GLY A N 1
ATOM 3287 C CA . GLY A 1 410 ? 16.320 21.035 -36.123 1.00 54.91 410 GLY A CA 1
ATOM 3288 C C . GLY A 1 410 ? 15.880 22.398 -36.665 1.00 54.91 410 GLY A C 1
ATOM 3289 O O . GLY A 1 410 ? 16.161 22.669 -37.827 1.00 54.91 410 GLY A O 1
ATOM 3290 N N . ASP A 1 411 ? 15.290 23.279 -35.849 1.00 54.88 411 ASP A N 1
ATOM 3291 C CA . ASP A 1 411 ? 14.829 24.611 -36.297 1.00 54.88 411 ASP A CA 1
ATOM 3292 C C . ASP A 1 411 ? 15.940 25.677 -36.400 1.00 54.88 411 ASP A C 1
ATOM 3294 O O . ASP A 1 411 ? 15.691 26.825 -36.767 1.00 54.88 411 ASP A O 1
ATOM 3298 N N . ALA A 1 412 ? 17.195 25.306 -36.132 1.00 47.66 412 ALA A N 1
ATOM 3299 C CA . ALA A 1 412 ? 18.366 26.130 -36.435 1.00 47.66 412 ALA A CA 1
ATOM 3300 C C . ALA A 1 412 ? 18.893 25.815 -37.849 1.00 47.66 412 ALA A C 1
ATOM 3302 O O . ALA A 1 412 ? 19.977 25.247 -38.002 1.00 47.66 412 ALA A O 1
ATOM 3303 N N . GLY A 1 413 ? 18.085 26.136 -38.863 1.00 38.44 413 GLY A N 1
ATOM 3304 C CA . GLY A 1 413 ? 18.462 26.138 -40.282 1.00 38.44 413 GLY A CA 1
ATOM 3305 C C . GLY A 1 413 ? 18.940 27.504 -40.751 1.00 38.44 413 GLY A C 1
ATOM 3306 O O . GLY A 1 413 ? 18.212 28.488 -40.492 1.00 38.44 413 GLY A O 1
#

Secondary structure (DSSP, 8-state):
-HHHHHHHHHHHHHTT-----SSHHHHHHHHHHHHHTT--HHHHHHHHHHHHHHHHHHHHHHHTT-SEEEGGGSS-HHHHHHHHHTTSEEEEEPP--STTS---EEEEES-HHHHHHHHHHHHHH-TTS-HHHHGGGG--STT--S--TT-TTHHHHHHHHHTGGG-GGGGGG--HHHHHHHHHHHHHHHHHHHT--GGG--HHHHHHHHHHHHHTT-HHHHHHHHHH--SEEE-TT----HHHHHHHHHHHHT--S-EEEE-TT----HHHHHHHHT-TTEEEEE--HHHHHHHHHHHHHTT-HHHHHHHHHHB---SEEE-SHHHHHHHHHHHHHHHHHHHHHHHHTTS--TTS-----HHHHT--EEEE--HHHHHHHHHHHHHTTGGG-TT--EEE---SS---TT---

Sequence (413 aa):
MCRLICFVCEVAFEMGDQDLPSTLTSLFIKFLHQKLASTTDTAVIQNRQNLARLAQVAWSLGQKQQNSLKSDHFPSKEVKEFALTYSFALPFAFPSYKDNREEEFGSVFSSFIIQNFLGALHLVLAEEVKDKSFTKHLSLTAKVKRSLSWLDLVPRFLPGLLFLQNDPKRHPLLDEEMERILTKKQNTFSKYIKKLEIHDLSPARLLELFHCVHESEDHYLLQHVALRLQSDLSFQGIVLTPPDVYVLHSILTRSKKEFSLDLRSSAIDLQGLKQLVCMKNVTSFRASLSDTVRLWESLQQAKEYELLAVSIEKFTVDPFQAKTLKDVDDLAGLVRMQEKMIHHRIKNASGCIENLCTLEIPAVKNLRQLEFALGPSCGPQGFLKLVEILDAFPSLQHLDLDAPSENEIGDAG

Organism: Sphenodon punctatus (NCBI:txid8508)

InterPro domains:
  IPR041267 NACHT, LRR and PYD domains-containing protein, helical domain HD2 [PF17776] (114-223)

pLDDT: mean 85.57, std 13.56, range [38.44, 98.44]

Foldseek 3Di:
DVVLQVVLVVVCVVVVNPDDDPAPQVSVLSLVCVLQVPDDPVVLVVLLVLLLQVLVVLQVCLVVVHFKDFPVRRPDPSSVCSCVSSQQKDKDWDDDPDPDDDTGITIGGNDLVSSLLSPLVNCLQDPVNDLVNSVLLLVLDPPNPPPRPSNPCSNLNNLLVLLQVVDPVSPSNDDPVSVVSSPVSNVSVLVPLLPDPLVPTDLVSNLSLLSNQVSNVDPVSLLSSLANDDQEHEPALAAQDPVSLVSVLVSPLSHPAAHEYECANRVDDLVSVLSPQLDPRHQAYEYQLQSLLVNLVVCVVVVVLVSNVSSLRRYAQPPPEDQALVSLVSVVSNLVSLVVLVVVCVVCVVDDDPPNHDDPRCNQAQHAHYHYHNAQVCLQVSVVSNVVCVVSHPNHNYYHCCPPRNNCVPVPD

Radius of gyration: 27.3 Å; chains: 1; bounding box: 63×64×79 Å